Protein AF-A0A957DE18-F1 (afdb_monomer_lite)

Radius of gyration: 37.7 Å; chains: 1; bounding box: 113×95×120 Å

Structure (mmCIF, N/CA/C/O backbone):
data_AF-A0A957DE18-F1
#
_entry.id   AF-A0A957DE18-F1
#
loop_
_atom_site.group_PDB
_atom_site.id
_atom_site.type_symbol
_atom_site.label_atom_id
_atom_site.label_alt_id
_atom_site.label_comp_id
_atom_site.label_asym_id
_atom_site.label_entity_id
_atom_site.label_seq_id
_atom_site.pdbx_PDB_ins_code
_atom_site.Cartn_x
_atom_site.Cartn_y
_atom_site.Cartn_z
_atom_site.occupancy
_atom_site.B_iso_or_equiv
_atom_site.auth_seq_id
_atom_site.auth_comp_id
_atom_site.auth_asym_id
_atom_site.auth_atom_id
_atom_site.pdbx_PDB_model_num
ATOM 1 N N . MET A 1 1 ? 35.340 -63.851 -61.700 1.00 33.47 1 MET A N 1
ATOM 2 C CA . MET A 1 1 ? 36.591 -63.316 -61.122 1.00 33.47 1 MET A CA 1
ATOM 3 C C . MET A 1 1 ? 36.639 -61.838 -61.446 1.00 33.47 1 MET A C 1
ATOM 5 O O . MET A 1 1 ? 36.493 -61.561 -62.623 1.00 33.47 1 MET A O 1
ATOM 9 N N . ASN A 1 2 ? 36.838 -60.989 -60.428 1.00 33.56 2 ASN A N 1
ATOM 10 C CA . ASN A 1 2 ? 37.423 -59.630 -60.437 1.00 33.56 2 ASN A CA 1
ATOM 11 C C . ASN A 1 2 ? 36.892 -58.575 -61.446 1.00 33.56 2 ASN A C 1
ATOM 13 O O . ASN A 1 2 ? 36.696 -58.871 -62.612 1.00 33.56 2 ASN A O 1
ATOM 17 N N . ASN A 1 3 ? 36.763 -57.288 -61.111 1.00 34.62 3 ASN A N 1
ATOM 18 C CA . ASN A 1 3 ? 36.621 -56.595 -59.819 1.00 34.62 3 ASN A CA 1
ATOM 19 C C . ASN A 1 3 ? 35.957 -55.214 -60.094 1.00 34.62 3 ASN A C 1
ATOM 21 O O . ASN A 1 3 ? 35.706 -54.886 -61.250 1.00 34.62 3 ASN A O 1
ATOM 25 N N . GLN A 1 4 ? 35.668 -54.429 -59.054 1.00 38.84 4 GLN A N 1
ATOM 26 C CA . GLN A 1 4 ? 35.011 -53.106 -59.109 1.00 38.84 4 GLN A CA 1
ATOM 27 C C . GLN A 1 4 ? 35.649 -52.055 -60.048 1.00 38.84 4 GLN A C 1
ATOM 29 O O . GLN A 1 4 ? 36.873 -51.996 -60.138 1.00 38.84 4 GLN A O 1
ATOM 34 N N . THR A 1 5 ? 34.819 -51.123 -60.549 1.00 33.94 5 THR A N 1
ATOM 35 C CA . THR A 1 5 ? 35.020 -49.648 -60.480 1.00 33.94 5 THR A CA 1
ATOM 36 C C . THR A 1 5 ? 33.700 -48.888 -60.730 1.00 33.94 5 THR A C 1
ATOM 38 O O . THR A 1 5 ? 32.734 -49.456 -61.235 1.00 33.94 5 THR A O 1
ATOM 41 N N . THR A 1 6 ? 33.641 -47.616 -60.320 1.00 41.34 6 THR A N 1
ATOM 42 C CA . THR A 1 6 ? 32.460 -46.724 -60.296 1.00 41.34 6 THR A CA 1
ATOM 43 C C . THR A 1 6 ? 32.491 -45.643 -61.390 1.00 41.34 6 THR A C 1
ATOM 45 O O . THR A 1 6 ? 33.559 -45.106 -61.669 1.00 41.34 6 THR A O 1
ATOM 48 N N . SER A 1 7 ? 31.329 -45.236 -61.935 1.00 29.20 7 SER A N 1
ATOM 49 C CA . SER A 1 7 ? 31.156 -43.916 -62.591 1.00 29.20 7 SER A CA 1
ATOM 50 C C . SER A 1 7 ? 29.687 -43.494 -62.826 1.00 29.20 7 SER A C 1
ATOM 52 O O . SER A 1 7 ? 28.921 -44.219 -63.453 1.00 29.20 7 SER A O 1
ATOM 54 N N . THR A 1 8 ? 29.350 -42.293 -62.347 1.00 30.39 8 THR A N 1
ATOM 55 C CA . THR A 1 8 ? 28.467 -41.242 -62.918 1.00 30.39 8 THR A CA 1
ATOM 56 C C . THR A 1 8 ? 27.369 -41.546 -63.968 1.00 30.39 8 THR A C 1
ATOM 58 O O . THR A 1 8 ? 27.660 -41.890 -65.107 1.00 30.39 8 THR A O 1
ATOM 61 N N . ALA A 1 9 ? 26.137 -41.163 -63.601 1.00 29.58 9 ALA A N 1
ATOM 62 C CA . ALA A 1 9 ? 25.226 -40.219 -64.285 1.00 29.58 9 ALA A CA 1
ATOM 63 C C . ALA A 1 9 ? 24.734 -40.406 -65.755 1.00 29.58 9 ALA A C 1
ATOM 65 O O . ALA A 1 9 ? 25.463 -40.191 -66.716 1.00 29.58 9 ALA A O 1
ATOM 66 N N . ASN A 1 10 ? 23.395 -40.497 -65.835 1.00 27.11 10 ASN A N 1
ATOM 67 C CA . ASN A 1 10 ? 22.454 -39.823 -66.755 1.00 27.11 10 ASN A CA 1
ATOM 68 C C . ASN A 1 10 ? 22.098 -40.364 -68.167 1.00 27.11 10 ASN A C 1
ATOM 70 O O . ASN A 1 10 ? 22.901 -40.943 -68.883 1.00 27.11 10 ASN A O 1
ATOM 74 N N . GLU A 1 11 ? 20.839 -40.059 -68.526 1.00 27.61 11 GLU A N 1
ATOM 75 C CA . GLU A 1 11 ? 20.154 -40.114 -69.838 1.00 27.61 11 GLU A CA 1
ATOM 76 C C . GLU A 1 11 ? 19.896 -41.466 -70.545 1.00 27.61 11 GLU A C 1
ATOM 78 O O . GLU A 1 11 ? 20.750 -42.040 -71.214 1.00 27.61 11 GLU A O 1
ATOM 83 N N . SER A 1 12 ? 18.622 -41.892 -70.587 1.00 28.33 12 SER A N 1
ATOM 84 C CA . SER A 1 12 ? 17.728 -41.684 -71.758 1.00 28.33 12 SER A CA 1
ATOM 85 C C . SER A 1 12 ? 16.433 -42.530 -71.683 1.00 28.33 12 SER A C 1
ATOM 87 O O . SER A 1 12 ? 16.417 -43.641 -71.163 1.00 28.33 12 SER A O 1
ATOM 89 N N . SER A 1 13 ? 15.315 -41.982 -72.181 1.00 30.03 13 SER A N 1
ATOM 90 C CA . SER A 1 13 ? 13.984 -42.639 -72.216 1.00 30.03 13 SER A CA 1
ATOM 91 C C . SER A 1 13 ? 13.823 -43.590 -73.429 1.00 30.03 13 SER A C 1
ATOM 93 O O . SER A 1 13 ? 14.602 -43.447 -74.375 1.00 30.03 13 SER A O 1
ATOM 95 N N . PRO A 1 14 ? 12.826 -44.513 -73.472 1.00 38.25 14 PRO A N 1
ATOM 96 C CA . PRO A 1 14 ? 11.455 -44.089 -73.820 1.00 38.25 14 PRO A CA 1
ATOM 97 C C . PRO A 1 14 ? 10.252 -44.857 -73.198 1.00 38.25 14 PRO A C 1
ATOM 99 O O . PRO A 1 14 ? 10.344 -45.981 -72.718 1.00 38.25 14 PRO A O 1
ATOM 102 N N . GLN A 1 15 ? 9.097 -44.183 -73.298 1.00 27.53 15 GLN A N 1
ATOM 103 C CA . GLN A 1 15 ? 7.676 -44.613 -73.228 1.00 27.53 15 GLN A CA 1
ATOM 104 C C . GLN A 1 15 ? 7.307 -45.847 -74.115 1.00 27.53 15 GLN A C 1
ATOM 106 O O . GLN A 1 15 ? 8.160 -46.229 -74.918 1.00 27.53 15 GLN A O 1
ATOM 111 N N . PRO A 1 16 ? 6.059 -46.418 -74.114 1.00 42.31 16 PRO A N 1
ATOM 112 C CA . PRO A 1 16 ? 4.785 -45.945 -73.509 1.00 42.31 16 PRO A CA 1
ATOM 113 C C . PRO A 1 16 ? 3.861 -47.001 -72.818 1.00 42.31 16 PRO A C 1
ATOM 115 O O . PRO A 1 16 ? 4.090 -48.207 -72.867 1.00 42.31 16 PRO A O 1
ATOM 118 N N . SER A 1 17 ? 2.692 -46.513 -72.355 1.00 28.25 17 SER A N 1
ATOM 119 C CA . SER A 1 17 ? 1.419 -47.227 -72.054 1.00 28.25 17 SER A CA 1
ATOM 120 C C . SER A 1 17 ? 1.322 -47.965 -70.698 1.00 28.25 17 SER A C 1
ATOM 122 O O . SER A 1 17 ? 2.309 -48.502 -70.218 1.00 28.25 17 SER A O 1
ATOM 124 N N . SER A 1 18 ? 0.175 -48.006 -70.000 1.00 30.16 18 SER A N 1
ATOM 125 C CA . SER A 1 18 ? -1.214 -47.638 -70.359 1.00 30.16 18 SER A CA 1
ATOM 126 C C . SER A 1 18 ? -2.048 -47.172 -69.142 1.00 30.16 18 SER A C 1
ATOM 128 O O . SER A 1 18 ? -1.760 -47.623 -68.044 1.00 30.16 18 SER A O 1
ATOM 130 N N . HIS A 1 19 ? -3.086 -46.347 -69.384 1.00 30.42 19 HIS A N 1
ATOM 131 C CA . HIS A 1 19 ? -4.357 -46.123 -68.635 1.00 30.42 19 HIS A CA 1
ATOM 132 C C . HIS A 1 19 ? -4.468 -46.532 -67.145 1.00 30.42 19 HIS A C 1
ATOM 134 O O . HIS A 1 19 ? -4.150 -47.654 -66.787 1.00 30.42 19 HIS A O 1
ATOM 140 N N . ALA A 1 20 ? -5.144 -45.840 -66.229 1.00 28.86 20 ALA A N 1
ATOM 141 C CA . ALA A 1 20 ? -5.958 -44.621 -66.125 1.00 28.86 20 ALA A CA 1
ATOM 142 C C . ALA A 1 20 ? -6.591 -44.691 -64.699 1.00 28.86 20 ALA A C 1
ATOM 144 O O . ALA A 1 20 ? -6.394 -45.685 -64.003 1.00 28.86 20 ALA A O 1
ATOM 145 N N . VAL A 1 21 ? -7.449 -43.729 -64.323 1.00 29.94 21 VAL A N 1
ATOM 146 C CA . VAL A 1 21 ? -8.167 -43.630 -63.021 1.00 29.94 21 VAL A CA 1
ATOM 147 C C . VAL A 1 21 ? -7.321 -43.020 -61.886 1.00 29.94 21 VAL A C 1
ATOM 149 O O . VAL A 1 21 ? -6.129 -43.276 -61.777 1.00 29.94 21 VAL A O 1
ATOM 152 N N . TRP A 1 22 ? -7.982 -42.193 -61.059 1.00 28.92 22 TRP A N 1
ATOM 153 C CA . TRP A 1 22 ? -7.446 -41.337 -59.979 1.00 28.92 22 TRP A CA 1
ATOM 154 C C . TRP A 1 22 ? -6.750 -40.036 -60.410 1.00 28.92 22 TRP A C 1
ATOM 156 O O . TRP A 1 22 ? -5.611 -39.749 -60.066 1.00 28.92 22 TRP A O 1
ATOM 166 N N . GLY A 1 23 ? -7.527 -39.196 -61.099 1.00 28.61 23 GLY A N 1
ATOM 167 C CA . GLY A 1 23 ? -7.283 -37.759 -61.260 1.00 28.61 23 GLY A CA 1
ATOM 168 C C . GLY A 1 23 ? -8.592 -36.990 -61.078 1.00 28.61 23 GLY A C 1
ATOM 169 O O . GLY A 1 23 ? -9.121 -36.443 -62.041 1.00 28.61 23 GLY A O 1
ATOM 170 N N . LEU A 1 24 ? -9.187 -37.071 -59.881 1.00 30.55 24 LEU A N 1
ATOM 171 C CA . LEU A 1 24 ? -10.501 -36.485 -59.584 1.00 30.55 24 LEU A CA 1
ATOM 172 C C . LEU A 1 24 ? -10.693 -36.230 -58.076 1.00 30.55 24 LEU A C 1
ATOM 174 O O . LEU A 1 24 ? -11.550 -36.828 -57.439 1.00 30.55 24 LEU A O 1
ATOM 178 N N . LEU A 1 25 ? -9.856 -35.360 -57.511 1.00 32.09 25 LEU A N 1
ATOM 179 C CA . LEU A 1 25 ? -10.101 -34.511 -56.333 1.00 32.09 25 LEU A CA 1
ATOM 180 C C . LEU A 1 25 ? -8.933 -33.500 -56.263 1.00 32.09 25 LEU A C 1
ATOM 182 O O . LEU A 1 25 ? -7.865 -33.783 -56.796 1.00 32.09 25 LEU A O 1
ATOM 186 N N . ILE A 1 26 ? -9.121 -32.347 -55.609 1.00 33.38 26 ILE A N 1
ATOM 187 C CA . ILE A 1 26 ? -8.138 -31.238 -55.525 1.00 33.38 26 ILE A CA 1
ATOM 188 C C . ILE A 1 26 ? -7.924 -30.497 -56.865 1.00 33.38 26 ILE A C 1
ATOM 190 O O . ILE A 1 26 ? -6.884 -30.552 -57.511 1.00 33.38 26 ILE A O 1
ATOM 194 N N . GLY A 1 27 ? -8.952 -29.740 -57.249 1.00 31.97 27 GLY A N 1
ATOM 195 C CA . GLY A 1 27 ? -8.902 -28.705 -58.294 1.00 31.97 27 GLY A CA 1
ATOM 196 C C . GLY A 1 27 ? -10.077 -27.723 -58.202 1.00 31.97 27 GLY A C 1
ATOM 197 O O . GLY A 1 27 ? -10.429 -27.077 -59.181 1.00 31.97 27 GLY A O 1
ATOM 198 N N . LEU A 1 28 ? -10.735 -27.667 -57.036 1.00 33.31 28 LEU A N 1
ATOM 199 C CA . LEU A 1 28 ? -12.069 -27.080 -56.840 1.00 33.31 28 LEU A CA 1
ATOM 200 C C . LEU A 1 28 ? -12.062 -25.963 -55.775 1.00 33.31 28 LEU A C 1
ATOM 202 O O . LEU A 1 28 ? -13.063 -25.727 -55.115 1.00 33.31 28 LEU A O 1
ATOM 206 N N . ILE A 1 29 ? -10.921 -25.283 -55.601 1.00 37.75 29 ILE A N 1
ATOM 207 C CA . ILE A 1 29 ? -10.748 -24.134 -54.683 1.00 37.75 29 ILE A CA 1
ATOM 208 C C . ILE A 1 29 ? -10.059 -22.958 -55.420 1.00 37.75 29 ILE A C 1
ATOM 210 O O . ILE A 1 29 ? -9.311 -22.184 -54.847 1.00 37.75 29 ILE A O 1
ATOM 214 N N . PHE A 1 30 ? -10.299 -22.819 -56.731 1.00 32.44 30 PHE A N 1
ATOM 215 C CA . PHE A 1 30 ? -9.810 -21.686 -57.544 1.00 32.44 30 PHE A CA 1
ATOM 216 C C . PHE A 1 30 ? -10.870 -21.145 -58.524 1.00 32.44 30 PHE A C 1
ATOM 218 O O . PHE A 1 30 ? -10.554 -20.607 -59.581 1.00 32.44 30 PHE A O 1
ATOM 225 N N . LEU A 1 31 ? -12.157 -21.300 -58.187 1.00 31.55 31 LEU A N 1
ATOM 226 C CA . LEU A 1 31 ? -13.274 -20.934 -59.071 1.00 31.55 31 LEU A CA 1
ATOM 227 C C . LEU A 1 31 ? -14.505 -20.398 -58.312 1.00 31.55 31 LEU A C 1
ATOM 229 O O . LEU A 1 31 ? -15.643 -20.710 -58.649 1.00 31.55 31 LEU A O 1
ATOM 233 N N . LEU A 1 32 ? -14.276 -19.583 -57.273 1.00 30.88 32 LEU A N 1
ATOM 234 C CA . LEU A 1 32 ? -15.349 -18.960 -56.476 1.00 30.88 32 LEU A CA 1
ATOM 235 C C . LEU A 1 32 ? -15.047 -17.515 -56.025 1.00 30.88 32 LEU A C 1
ATOM 237 O O . LEU A 1 32 ? -15.617 -17.030 -55.057 1.00 30.88 32 LEU A O 1
ATOM 241 N N . ALA A 1 33 ? -14.175 -16.811 -56.755 1.00 33.53 33 ALA A N 1
ATOM 242 C CA . ALA A 1 33 ? -13.792 -15.428 -56.453 1.00 33.53 33 ALA A CA 1
ATOM 243 C C . ALA A 1 33 ? -13.660 -14.537 -57.707 1.00 33.53 33 ALA A C 1
ATOM 245 O O . ALA A 1 33 ? -12.774 -13.694 -57.761 1.00 33.53 33 ALA A O 1
ATOM 246 N N . TYR A 1 34 ? -14.510 -14.717 -58.733 1.00 27.94 34 TYR A N 1
ATOM 247 C CA . TYR A 1 34 ? -14.664 -13.717 -59.815 1.00 27.94 34 TYR A CA 1
ATOM 248 C C . TYR A 1 34 ? -15.995 -13.812 -60.595 1.00 27.94 34 TYR A C 1
ATOM 250 O O . TYR A 1 34 ? -16.033 -13.671 -61.817 1.00 27.94 34 TYR A O 1
ATOM 258 N N . ALA A 1 35 ? -17.113 -14.064 -59.905 1.00 27.66 35 ALA A N 1
ATOM 259 C CA . ALA A 1 35 ? -18.445 -14.000 -60.515 1.00 27.66 35 ALA A CA 1
ATOM 260 C C . ALA A 1 35 ? -19.553 -13.765 -59.473 1.00 27.66 35 ALA A C 1
ATOM 262 O O . ALA A 1 35 ? -20.076 -14.733 -58.934 1.00 27.66 35 ALA A O 1
ATOM 263 N N . LEU A 1 36 ? -19.916 -12.495 -59.223 1.00 29.53 36 LEU A N 1
ATOM 264 C CA . LEU A 1 36 ? -21.303 -12.030 -58.990 1.00 29.53 36 LEU A CA 1
ATOM 265 C C . LEU A 1 36 ? -21.391 -10.492 -58.821 1.00 29.53 36 LEU A C 1
ATOM 267 O O . LEU A 1 36 ? -21.840 -9.946 -57.820 1.00 29.53 36 LEU A O 1
ATOM 271 N N . TRP A 1 37 ? -21.016 -9.788 -59.888 1.00 22.42 37 TRP A N 1
ATOM 272 C CA . TRP A 1 37 ? -21.529 -8.458 -60.246 1.00 22.42 37 TRP A CA 1
ATOM 273 C C . TRP A 1 37 ? -21.952 -8.631 -61.720 1.00 22.42 37 TRP A C 1
ATOM 275 O O . TRP A 1 37 ? -21.144 -9.089 -62.520 1.00 22.42 37 TRP A O 1
ATOM 285 N N . SER A 1 38 ? -23.175 -8.363 -62.188 1.00 27.75 38 SER A N 1
ATOM 286 C CA . SER A 1 38 ? -23.982 -7.163 -61.939 1.00 27.75 38 SER A CA 1
ATOM 287 C C . SER A 1 38 ? -25.335 -7.194 -62.714 1.00 27.75 38 SER A C 1
ATOM 289 O O . SER A 1 38 ? -25.535 -8.042 -63.577 1.00 27.75 38 SER A O 1
ATOM 291 N N . PHE A 1 39 ? -26.212 -6.208 -62.439 1.00 29.41 39 PHE A N 1
ATOM 292 C CA . PHE A 1 39 ? -27.396 -5.729 -63.208 1.00 29.41 39 PHE A CA 1
ATOM 293 C C . PHE A 1 39 ? -28.696 -6.565 -63.352 1.00 29.41 39 PHE A C 1
ATOM 295 O O . PHE A 1 39 ? -28.759 -7.511 -64.128 1.00 29.41 39 PHE A O 1
ATOM 302 N N . ALA A 1 40 ? -29.814 -6.032 -62.815 1.00 28.36 40 ALA A N 1
ATOM 303 C CA . ALA A 1 40 ? -30.873 -5.327 -63.587 1.00 28.36 40 ALA A CA 1
ATOM 304 C C . ALA A 1 40 ? -31.947 -4.666 -62.664 1.00 28.36 40 ALA A C 1
ATOM 306 O O . ALA A 1 40 ? -31.935 -4.873 -61.456 1.00 28.36 40 ALA A O 1
ATOM 307 N N . ARG A 1 41 ? -32.841 -3.814 -63.208 1.00 29.78 41 ARG A N 1
ATOM 308 C CA . ARG A 1 41 ? -33.704 -2.835 -62.482 1.00 29.78 41 ARG A CA 1
ATOM 309 C C . ARG A 1 41 ? -35.234 -3.067 -62.618 1.00 29.78 41 ARG A C 1
ATOM 311 O O . ARG A 1 41 ? -35.668 -3.277 -63.744 1.00 29.78 41 ARG A O 1
ATOM 318 N N . VAL A 1 42 ? -36.005 -2.724 -61.553 1.00 27.22 42 VAL A N 1
ATOM 319 C CA . VAL A 1 42 ? -37.365 -2.062 -61.561 1.00 27.22 42 VAL A CA 1
ATOM 320 C C . VAL A 1 42 ? -38.577 -2.931 -62.036 1.00 27.22 42 VAL A C 1
ATOM 322 O O . VAL A 1 42 ? -38.323 -3.859 -62.797 1.00 27.22 42 VAL A O 1
ATOM 325 N N . PRO A 1 43 ? -39.881 -2.706 -61.658 1.00 38.72 43 PRO A N 1
ATOM 326 C CA . PRO A 1 43 ? -40.564 -1.599 -60.933 1.00 38.72 43 PRO A CA 1
ATOM 327 C C . PRO A 1 43 ? -41.420 -1.990 -59.682 1.00 38.72 43 PRO A C 1
ATOM 329 O O . PRO A 1 43 ? -41.358 -3.105 -59.180 1.00 38.72 43 PRO A O 1
ATOM 332 N N . ALA A 1 44 ? -42.215 -1.029 -59.176 1.00 27.34 44 ALA A N 1
ATOM 333 C CA . ALA A 1 44 ? -42.976 -1.039 -57.915 1.00 27.34 44 ALA A CA 1
ATOM 334 C C . ALA A 1 44 ? -44.498 -1.345 -58.018 1.00 27.34 44 ALA A C 1
ATOM 336 O O . ALA A 1 44 ? -45.068 -1.274 -59.104 1.00 27.34 44 ALA A O 1
ATOM 337 N N . ALA A 1 45 ? -45.133 -1.517 -56.838 1.00 26.75 45 ALA A N 1
ATOM 338 C CA . ALA A 1 45 ? -46.461 -1.004 -56.409 1.00 26.75 45 ALA A CA 1
ATOM 339 C C . ALA A 1 45 ? -47.520 -2.007 -55.863 1.00 26.75 45 ALA A C 1
ATOM 341 O O . ALA A 1 45 ? -47.844 -3.012 -56.482 1.00 26.75 45 ALA A O 1
ATOM 342 N N . ALA A 1 46 ? -48.157 -1.566 -54.762 1.00 26.20 46 ALA A N 1
ATOM 343 C CA . ALA A 1 46 ? -49.536 -1.816 -54.298 1.00 26.20 46 ALA A CA 1
ATOM 344 C C . ALA A 1 46 ? -49.973 -3.172 -53.678 1.00 26.20 46 ALA A C 1
ATOM 346 O O . ALA A 1 46 ? -50.347 -4.104 -54.382 1.00 26.20 46 ALA A O 1
ATOM 347 N N . ALA A 1 47 ? -50.204 -3.151 -52.354 1.00 29.38 47 ALA A N 1
ATOM 348 C CA . ALA A 1 47 ? -51.487 -3.530 -51.727 1.00 29.38 47 ALA A CA 1
ATOM 349 C C . ALA A 1 47 ? -51.653 -2.827 -50.352 1.00 29.38 47 ALA A C 1
ATOM 351 O O . ALA A 1 47 ? -50.677 -2.644 -49.634 1.00 29.38 47 ALA A O 1
ATOM 352 N N . GLN A 1 48 ? -52.872 -2.395 -49.998 1.00 28.83 48 GLN A N 1
ATOM 353 C CA . GLN A 1 48 ? -53.212 -1.655 -48.759 1.00 28.83 48 GLN A CA 1
ATOM 354 C C . GLN A 1 48 ? -54.184 -2.448 -47.854 1.00 28.83 48 GLN A C 1
ATOM 356 O O . GLN A 1 48 ? -54.807 -3.387 -48.343 1.00 28.83 48 GLN A O 1
ATOM 361 N N . LYS A 1 49 ? -54.469 -1.888 -46.651 1.00 25.92 49 LYS A N 1
ATOM 362 C CA . LYS A 1 49 ? -55.701 -2.047 -45.819 1.00 25.92 49 LYS A CA 1
ATOM 363 C C . LYS A 1 49 ? -55.847 -3.386 -45.061 1.00 25.92 49 LYS A C 1
ATOM 365 O O . LYS A 1 49 ? -55.465 -4.414 -45.590 1.00 25.92 49 LYS A O 1
ATOM 370 N N . LEU A 1 50 ? -56.428 -3.493 -43.853 1.00 25.14 50 LEU A N 1
ATOM 371 C CA . LEU A 1 50 ? -57.055 -2.605 -42.829 1.00 25.14 50 LEU A CA 1
ATOM 372 C C . LEU A 1 50 ? -56.576 -3.116 -41.424 1.00 25.14 50 LEU A C 1
ATOM 374 O O . LEU A 1 50 ? -56.008 -4.198 -41.381 1.00 25.14 50 LEU A O 1
ATOM 378 N N . ALA A 1 51 ? -56.751 -2.497 -40.244 1.00 28.02 51 ALA A N 1
ATOM 379 C CA . ALA A 1 51 ? -57.668 -1.457 -39.753 1.00 28.02 51 ALA A CA 1
ATOM 380 C C . ALA A 1 51 ? -57.091 -0.703 -38.521 1.00 28.02 51 ALA A C 1
ATOM 382 O O . ALA A 1 51 ? -56.133 -1.150 -37.902 1.00 28.02 51 ALA A O 1
ATOM 383 N N . ALA A 1 52 ? -57.764 0.377 -38.118 1.00 28.08 52 ALA A N 1
ATOM 384 C CA . ALA A 1 52 ? -57.701 1.043 -36.805 1.00 28.08 52 ALA A CA 1
ATOM 385 C C . ALA A 1 52 ? -59.139 1.534 -36.467 1.00 28.08 52 ALA A C 1
ATOM 387 O O . ALA A 1 52 ? -60.006 1.365 -37.335 1.00 28.08 52 ALA A O 1
ATOM 388 N N . PRO A 1 53 ? -59.448 2.224 -35.344 1.00 44.16 53 PRO A N 1
ATOM 389 C CA . PRO A 1 53 ? -58.778 2.348 -34.035 1.00 44.16 53 PRO A CA 1
ATOM 390 C C . PRO A 1 53 ? -59.746 2.081 -32.840 1.00 44.16 53 PRO A C 1
ATOM 392 O O . PRO A 1 53 ? -60.947 1.909 -33.039 1.00 44.16 53 PRO A O 1
ATOM 395 N N . LEU A 1 54 ? -59.268 2.195 -31.591 1.00 26.77 54 LEU A N 1
ATOM 396 C CA . LEU A 1 54 ? -60.081 2.644 -30.440 1.00 26.77 54 LEU A CA 1
ATOM 397 C C . LEU A 1 54 ? -59.239 3.558 -29.524 1.00 26.77 54 LEU A C 1
ATOM 399 O O . LEU A 1 54 ? -58.110 3.221 -29.190 1.00 26.77 54 LEU A O 1
ATOM 403 N N . ALA A 1 55 ? -59.806 4.702 -29.134 1.00 33.66 55 ALA A N 1
ATOM 404 C CA . ALA A 1 55 ? -59.299 5.680 -28.153 1.00 33.66 55 ALA A CA 1
ATOM 405 C C . ALA A 1 55 ? -60.417 5.911 -27.099 1.00 33.66 55 ALA A C 1
ATOM 407 O O . ALA A 1 55 ? -61.558 5.534 -27.399 1.00 33.66 55 ALA A O 1
ATOM 408 N N . PRO A 1 56 ? -60.180 6.456 -25.881 1.00 37.72 56 PRO A N 1
ATOM 409 C CA . PRO A 1 56 ? -59.601 7.787 -25.593 1.00 37.72 56 PRO A CA 1
ATOM 410 C C . PRO A 1 56 ? -58.415 7.704 -24.582 1.00 37.72 56 PRO A C 1
ATOM 412 O O . PRO A 1 56 ? -57.943 6.601 -24.336 1.00 37.72 56 PRO A O 1
ATOM 415 N N . LEU A 1 57 ? -57.844 8.760 -23.972 1.00 26.28 57 LEU A N 1
ATOM 416 C CA . LEU A 1 57 ? -58.180 10.202 -23.871 1.00 26.28 57 LEU A CA 1
ATOM 417 C C . LEU A 1 57 ? -56.887 11.065 -23.983 1.00 26.28 57 LEU A C 1
ATOM 419 O O . LEU A 1 57 ? -56.014 10.700 -24.762 1.00 26.28 57 LEU A O 1
ATOM 423 N N . ALA A 1 58 ? -56.754 12.198 -23.272 1.00 32.94 58 ALA A N 1
ATOM 424 C CA . ALA A 1 58 ? -55.527 13.014 -23.221 1.00 32.94 58 ALA A CA 1
ATOM 425 C C . ALA A 1 58 ? -55.375 13.809 -21.902 1.00 32.94 58 ALA A C 1
ATOM 427 O O . ALA A 1 58 ? -56.362 14.359 -21.415 1.00 32.94 58 ALA A O 1
ATOM 428 N N . ALA A 1 59 ? -54.136 13.905 -21.400 1.00 28.58 59 ALA A N 1
ATOM 429 C CA . ALA A 1 59 ? -53.584 14.925 -20.488 1.00 28.58 59 ALA A CA 1
ATOM 430 C C . ALA A 1 59 ? -52.042 14.758 -20.512 1.00 28.58 59 ALA A C 1
ATOM 432 O O . ALA A 1 59 ? -51.551 13.723 -20.090 1.00 28.58 59 ALA A O 1
ATOM 433 N N . THR A 1 60 ? -51.314 15.529 -21.328 1.00 36.41 60 THR A N 1
ATOM 434 C CA . THR A 1 60 ? -50.489 16.690 -20.914 1.00 36.41 60 THR A CA 1
ATOM 435 C C . THR A 1 60 ? -49.301 16.355 -20.007 1.00 36.41 60 THR A C 1
ATOM 437 O O . THR A 1 60 ? -49.442 16.432 -18.794 1.00 36.41 60 THR A O 1
ATOM 440 N N . ASP A 1 61 ? -48.134 16.155 -20.623 1.00 30.55 61 ASP A N 1
ATOM 441 C CA . ASP A 1 61 ? -46.829 16.476 -20.033 1.00 30.55 61 ASP A CA 1
ATOM 442 C C . ASP A 1 61 ? -45.969 17.229 -21.062 1.00 30.55 61 ASP A C 1
ATOM 444 O O . ASP A 1 61 ? -46.247 17.201 -22.268 1.00 30.55 61 ASP A O 1
ATOM 448 N N . ALA A 1 62 ? -45.004 18.002 -20.562 1.00 32.59 62 ALA A N 1
ATOM 449 C CA . ALA A 1 62 ? -44.156 18.909 -21.337 1.00 32.59 62 ALA A CA 1
ATOM 450 C C . ALA A 1 62 ? -43.098 18.152 -22.173 1.00 32.59 62 ALA A C 1
ATOM 452 O O . ALA A 1 62 ? -42.792 17.002 -21.861 1.00 32.59 62 ALA A O 1
ATOM 453 N N . PRO A 1 63 ? -42.523 18.759 -23.233 1.00 32.88 63 PRO A N 1
ATOM 454 C CA . PRO A 1 63 ? -41.394 18.153 -23.927 1.00 32.88 63 PRO A CA 1
ATOM 455 C C . PRO A 1 63 ? -40.176 18.116 -23.001 1.00 32.88 63 PRO A C 1
ATOM 457 O O . PRO A 1 63 ? -39.695 19.158 -22.559 1.00 32.88 63 PRO A O 1
ATOM 460 N N . GLU A 1 64 ? -39.698 16.906 -22.735 1.00 35.25 64 GLU A N 1
ATOM 461 C CA . GLU A 1 64 ? -38.442 16.642 -22.040 1.00 35.25 64 GLU A CA 1
ATOM 462 C C . GLU A 1 64 ? -37.272 17.222 -22.856 1.00 35.25 64 GLU A C 1
ATOM 464 O O . GLU A 1 64 ? -37.231 17.111 -24.087 1.00 35.25 64 GLU A O 1
ATOM 469 N N . GLU A 1 65 ? -36.354 17.906 -22.176 1.00 33.69 65 GLU A N 1
ATOM 470 C CA . GLU A 1 65 ? -35.147 18.467 -22.782 1.00 33.69 65 GLU A CA 1
ATOM 471 C C . GLU A 1 65 ? -34.214 17.318 -23.216 1.00 33.69 65 GLU A C 1
ATOM 473 O O . GLU A 1 65 ? -34.139 16.311 -22.507 1.00 33.69 65 GLU A O 1
ATOM 478 N N . PRO A 1 66 ? -33.513 17.397 -24.367 1.00 34.16 66 PRO A N 1
ATOM 479 C CA . PRO A 1 66 ? -32.575 16.348 -24.743 1.00 34.16 66 PRO A CA 1
ATOM 480 C C . PRO A 1 66 ? -31.485 16.261 -23.677 1.00 34.16 66 PRO A C 1
ATOM 482 O O . PRO A 1 66 ? -30.846 17.273 -23.390 1.00 34.16 66 PRO A O 1
ATOM 485 N N . ALA A 1 67 ? -31.280 15.067 -23.114 1.00 35.31 67 ALA A N 1
ATOM 486 C CA . ALA A 1 67 ? -30.240 14.833 -22.120 1.00 35.31 67 ALA A CA 1
ATOM 487 C C . ALA A 1 67 ? -28.909 15.426 -22.604 1.00 35.31 67 ALA A C 1
ATOM 489 O O . ALA A 1 67 ? -28.465 15.141 -23.721 1.00 35.31 67 ALA A O 1
ATOM 490 N N . ALA A 1 68 ? -28.305 16.277 -21.773 1.00 36.25 68 ALA A N 1
ATOM 491 C CA . ALA A 1 68 ? -26.983 16.810 -22.046 1.00 36.25 68 ALA A CA 1
ATOM 492 C C . ALA A 1 68 ? -26.001 15.645 -22.235 1.00 36.25 68 ALA A C 1
ATOM 494 O O . ALA A 1 68 ? -26.120 14.616 -21.564 1.00 36.25 68 ALA A O 1
ATOM 495 N N . ASN A 1 69 ? -25.032 15.809 -23.140 1.00 33.28 69 ASN A N 1
ATOM 496 C CA . ASN A 1 69 ? -23.910 14.877 -23.221 1.00 33.28 69 ASN A CA 1
ATOM 497 C C . ASN A 1 69 ? -23.295 14.717 -21.817 1.00 33.28 69 ASN A C 1
ATOM 499 O O . ASN A 1 69 ? -23.213 15.725 -21.103 1.00 33.28 69 ASN A O 1
ATOM 503 N N . PRO A 1 70 ? -22.832 13.513 -21.431 1.00 38.12 70 PRO A N 1
ATOM 504 C CA . PRO A 1 70 ? -22.004 13.388 -20.239 1.00 38.12 70 PRO A CA 1
ATOM 505 C C . PRO A 1 70 ? -20.821 14.367 -20.354 1.00 38.12 70 PRO A C 1
ATOM 507 O O . PRO A 1 70 ? -20.333 14.591 -21.473 1.00 38.12 70 PRO A O 1
ATOM 510 N N . PRO A 1 71 ? -20.396 15.004 -19.246 1.00 39.91 71 PRO A N 1
ATOM 511 C CA . PRO A 1 71 ? -19.218 15.860 -19.267 1.00 39.91 71 PRO A CA 1
ATOM 512 C C . PRO A 1 71 ? -18.024 15.054 -19.786 1.00 39.91 71 PRO A C 1
ATOM 514 O O . PRO A 1 71 ? -17.925 13.853 -19.546 1.00 39.91 71 PRO A O 1
ATOM 517 N N . ALA A 1 72 ? -17.153 15.707 -20.552 1.00 40.19 72 ALA A N 1
ATOM 518 C CA . ALA A 1 72 ? -15.937 15.062 -21.027 1.00 40.19 72 ALA A CA 1
ATOM 519 C C . ALA A 1 72 ? -15.037 14.700 -19.838 1.00 40.19 72 ALA A C 1
ATOM 521 O O . ALA A 1 72 ? -15.027 15.436 -18.848 1.00 40.19 72 ALA A O 1
ATOM 522 N N . ALA A 1 73 ? -14.259 13.626 -19.992 1.00 47.34 73 ALA A N 1
ATOM 523 C CA . ALA A 1 73 ? -13.158 13.282 -19.105 1.00 47.34 73 ALA A CA 1
ATOM 524 C C . ALA A 1 73 ? -12.347 14.539 -18.757 1.00 47.34 73 ALA A C 1
ATOM 526 O O . ALA A 1 73 ? -11.807 15.202 -19.649 1.00 47.34 73 ALA A O 1
ATOM 527 N N . ILE A 1 74 ? -12.278 14.863 -17.468 1.00 56.31 74 ILE A N 1
ATOM 528 C CA . ILE A 1 74 ? -11.273 15.781 -16.935 1.00 56.31 74 ILE A CA 1
ATOM 529 C C . ILE A 1 74 ? -10.369 14.964 -16.029 1.00 56.31 74 ILE A C 1
ATOM 531 O O . ILE A 1 74 ? -10.867 14.135 -15.276 1.00 56.31 74 ILE A O 1
ATOM 535 N N . ASN A 1 75 ? -9.078 15.234 -16.139 1.00 68.31 75 ASN A N 1
ATOM 536 C CA . ASN A 1 75 ? -8.016 14.859 -15.221 1.00 68.31 75 ASN A CA 1
ATOM 537 C C . ASN A 1 75 ? -7.231 16.166 -15.058 1.00 68.31 75 ASN A C 1
ATOM 539 O O . ASN A 1 75 ? -6.598 16.630 -16.011 1.00 68.31 75 ASN A O 1
ATOM 543 N N . GLU A 1 76 ? -7.440 16.864 -13.942 1.00 79.25 76 GLU A N 1
ATOM 544 C CA . GLU A 1 76 ? -6.975 18.242 -13.746 1.00 79.25 76 GLU A CA 1
ATOM 545 C C . GLU A 1 76 ? -6.319 18.399 -12.373 1.00 79.25 76 GLU A C 1
ATOM 547 O O . GLU A 1 76 ? -6.976 18.248 -11.341 1.00 79.25 76 GLU A O 1
ATOM 552 N N . VAL A 1 77 ? -5.025 18.736 -12.363 1.00 82.88 77 VAL A N 1
ATOM 553 C CA . VAL A 1 77 ? -4.302 19.140 -11.151 1.00 82.88 77 VAL A CA 1
ATOM 554 C C . VAL A 1 77 ? -4.802 20.521 -10.733 1.00 82.88 77 VAL A C 1
ATOM 556 O O . VAL A 1 77 ? -4.513 21.528 -11.379 1.00 82.88 77 VAL A O 1
ATOM 559 N N . ILE A 1 78 ? -5.573 20.554 -9.651 1.00 86.88 78 ILE A N 1
ATOM 560 C CA . ILE A 1 78 ? -6.221 21.757 -9.110 1.00 86.88 78 ILE A CA 1
ATOM 561 C C . ILE A 1 78 ? -5.395 22.446 -8.018 1.00 86.88 78 ILE A C 1
ATOM 563 O O . ILE A 1 78 ? -5.666 23.599 -7.681 1.00 86.88 78 ILE A O 1
ATOM 567 N N . TYR A 1 79 ? -4.397 21.755 -7.465 1.00 92.50 79 TYR A N 1
ATOM 568 C CA . TYR A 1 79 ? -3.493 22.275 -6.443 1.00 92.50 79 TYR A CA 1
ATOM 569 C C . TYR A 1 79 ? -2.132 21.576 -6.518 1.00 92.50 79 TYR A C 1
ATOM 571 O O . TYR A 1 79 ? -2.078 20.372 -6.763 1.00 92.50 79 TYR A O 1
ATOM 579 N N . SER A 1 80 ? -1.049 22.316 -6.275 1.00 92.00 80 SER A N 1
ATOM 580 C CA . SER A 1 80 ? 0.318 21.785 -6.199 1.00 92.00 80 SER A CA 1
ATOM 581 C C . SER A 1 80 ? 1.218 22.691 -5.348 1.00 92.00 80 SER A C 1
ATOM 583 O O . SER A 1 80 ? 1.245 23.899 -5.595 1.00 92.00 80 SER A O 1
ATOM 585 N N . GLN A 1 81 ? 1.996 22.128 -4.422 1.00 88.88 81 GLN A N 1
ATOM 586 C CA . GLN A 1 81 ? 3.042 22.818 -3.661 1.00 88.88 81 GLN A CA 1
ATOM 587 C C . GLN A 1 81 ? 4.295 21.943 -3.496 1.00 88.88 81 GLN A C 1
ATOM 589 O O . GLN A 1 81 ? 4.214 20.825 -3.004 1.00 88.88 81 GLN A O 1
ATOM 594 N N . ASP A 1 82 ? 5.450 22.519 -3.829 1.00 89.38 82 ASP A N 1
ATOM 595 C CA . ASP A 1 82 ? 6.815 21.986 -3.642 1.00 89.38 82 ASP A CA 1
ATOM 596 C C . ASP A 1 82 ? 7.585 22.730 -2.524 1.00 89.38 82 ASP A C 1
ATOM 598 O O . ASP A 1 82 ? 8.810 22.774 -2.505 1.00 89.38 82 ASP A O 1
ATOM 602 N N . PHE A 1 83 ? 6.842 23.497 -1.712 1.00 93.75 83 PHE A N 1
ATOM 603 C CA . PHE A 1 83 ? 7.284 24.442 -0.671 1.00 93.75 83 PHE A CA 1
ATOM 604 C C . PHE A 1 83 ? 8.489 25.361 -0.992 1.00 93.75 83 PHE A C 1
ATOM 606 O O . PHE A 1 83 ? 8.974 26.082 -0.118 1.00 93.75 83 PHE A O 1
ATOM 613 N N . SER A 1 84 ? 8.883 25.477 -2.267 1.00 88.25 84 SER A N 1
ATOM 614 C CA . SER A 1 84 ? 9.897 26.414 -2.772 1.00 88.25 84 SER A CA 1
ATOM 615 C C . SER A 1 84 ? 9.481 27.879 -2.598 1.00 88.25 84 SER A C 1
ATOM 617 O O . SER A 1 84 ? 10.311 28.795 -2.557 1.00 88.25 84 SER A O 1
ATOM 619 N N . THR A 1 85 ? 8.175 28.097 -2.431 1.00 86.00 85 THR A N 1
ATOM 620 C CA . THR A 1 85 ? 7.564 29.333 -1.949 1.00 86.00 85 THR A CA 1
ATOM 621 C C . THR A 1 85 ? 6.757 29.073 -0.675 1.00 86.00 85 THR A C 1
ATOM 623 O O . THR A 1 85 ? 6.171 27.998 -0.557 1.00 86.00 85 THR A O 1
ATOM 626 N N . PRO A 1 86 ? 6.640 30.056 0.243 1.00 86.19 86 PRO A N 1
ATOM 627 C CA . PRO A 1 86 ? 5.878 29.883 1.477 1.00 86.19 86 PRO A CA 1
ATOM 628 C C . PRO A 1 86 ? 4.424 29.443 1.222 1.00 86.19 86 PRO A C 1
ATOM 630 O O . PRO A 1 86 ? 3.770 30.061 0.374 1.00 86.19 86 PRO A O 1
ATOM 633 N N . PRO A 1 87 ? 3.911 28.438 1.958 1.00 91.88 87 PRO A N 1
ATOM 634 C CA . PRO A 1 87 ? 2.551 27.925 1.803 1.00 91.88 87 PRO A CA 1
ATOM 635 C C . PRO A 1 87 ? 1.481 28.987 2.094 1.00 91.88 87 PRO A C 1
ATOM 637 O O . PRO A 1 87 ? 1.691 29.926 2.872 1.00 91.88 87 PRO A O 1
ATOM 640 N N . GLY A 1 88 ? 0.323 28.840 1.449 1.00 90.56 88 GLY A N 1
ATOM 641 C CA . GLY A 1 88 ? -0.798 29.761 1.582 1.00 90.56 88 GLY A CA 1
ATOM 642 C C . GLY A 1 88 ? -1.701 29.486 2.796 1.00 90.56 88 GLY A C 1
ATOM 643 O O . GLY A 1 88 ? -1.409 28.631 3.635 1.00 90.56 88 GLY A O 1
ATOM 644 N N . PRO A 1 89 ? -2.816 30.234 2.924 1.00 94.50 89 PRO A N 1
ATOM 645 C CA . PRO A 1 89 ? -3.768 30.104 4.030 1.00 94.50 89 PRO A CA 1
ATOM 646 C C . PRO A 1 89 ? -4.587 28.801 4.011 1.00 94.50 89 PRO A C 1
ATOM 648 O O . PRO A 1 89 ? -5.396 28.594 4.912 1.00 94.50 89 PRO A O 1
ATOM 651 N N . GLU A 1 90 ? -4.422 27.961 2.989 1.00 95.00 90 GLU A N 1
ATOM 652 C CA . GLU A 1 90 ? -4.985 26.613 2.905 1.00 95.00 90 GLU A CA 1
ATOM 653 C C . GLU A 1 90 ? -4.332 25.603 3.864 1.00 95.00 90 GLU A C 1
ATOM 655 O O . GLU A 1 90 ? -4.925 24.556 4.101 1.00 95.00 90 GLU A O 1
ATOM 660 N N . TRP A 1 91 ? -3.163 25.911 4.443 1.00 97.44 91 TRP A N 1
ATOM 661 C CA . TRP A 1 91 ? -2.503 25.064 5.443 1.00 97.44 91 TRP A CA 1
ATOM 662 C C . TRP A 1 91 ? -2.797 25.515 6.876 1.00 97.44 91 TRP A C 1
ATOM 664 O O . TRP A 1 91 ? -2.579 26.679 7.227 1.00 97.44 91 TRP A O 1
ATOM 674 N N . SER A 1 92 ? -3.228 24.586 7.735 1.00 96.12 92 SER A N 1
ATOM 675 C CA . SER A 1 92 ? -3.466 24.870 9.161 1.00 96.12 92 SER A CA 1
ATOM 676 C C . SER A 1 92 ? -2.169 25.135 9.939 1.00 96.12 92 SER A C 1
ATOM 678 O O . SER A 1 92 ? -2.154 26.000 10.820 1.00 96.12 92 SER A O 1
ATOM 680 N N . ASN A 1 93 ? -1.069 24.464 9.573 1.00 93.94 93 ASN A N 1
ATOM 681 C CA . ASN A 1 93 ? 0.271 24.713 10.102 1.00 93.94 93 ASN A CA 1
ATOM 682 C C . ASN A 1 93 ? 1.278 24.954 8.950 1.00 93.94 93 ASN A C 1
ATOM 684 O O . ASN A 1 93 ? 1.861 24.002 8.431 1.00 93.94 93 ASN A O 1
ATOM 688 N N . PRO A 1 94 ? 1.492 26.220 8.530 1.00 93.69 94 PRO A N 1
ATOM 689 C CA . PRO A 1 94 ? 2.353 26.594 7.402 1.00 93.69 94 PRO A CA 1
ATOM 690 C C . PRO A 1 94 ? 3.852 26.655 7.768 1.00 93.69 94 PRO A C 1
ATOM 692 O O . PRO A 1 94 ? 4.588 27.490 7.238 1.00 93.69 94 PRO A O 1
ATOM 695 N N . LEU A 1 95 ? 4.306 25.842 8.728 1.00 94.31 95 LEU A N 1
ATOM 696 C CA . LEU A 1 95 ? 5.717 25.774 9.109 1.00 94.31 95 LEU A CA 1
ATOM 697 C C . LEU A 1 95 ? 6.520 25.129 7.974 1.00 94.31 95 LEU A C 1
ATOM 699 O O . LEU A 1 95 ? 6.173 24.049 7.507 1.00 94.31 95 LEU A O 1
ATOM 703 N N . THR A 1 96 ? 7.587 25.796 7.547 1.00 94.81 96 THR A N 1
ATOM 704 C CA . THR A 1 96 ? 8.536 25.279 6.556 1.00 94.81 96 THR A CA 1
ATOM 705 C C . THR A 1 96 ? 9.945 25.317 7.116 1.00 94.81 96 THR A C 1
ATOM 707 O O . THR A 1 96 ? 10.335 26.325 7.720 1.00 94.81 96 THR A O 1
ATOM 710 N N . ASP A 1 97 ? 10.722 24.289 6.814 1.00 93.25 97 ASP A N 1
ATOM 711 C CA . ASP A 1 97 ? 12.144 24.199 7.118 1.00 93.25 97 ASP A CA 1
ATOM 712 C C . ASP A 1 97 ? 12.914 23.898 5.825 1.00 93.25 97 ASP A C 1
ATOM 714 O O . ASP A 1 97 ? 12.356 23.873 4.724 1.00 93.25 97 ASP A O 1
ATOM 718 N N . THR A 1 98 ? 14.228 23.766 5.922 1.00 89.62 98 THR A N 1
ATOM 719 C CA . THR A 1 98 ? 15.096 23.461 4.791 1.00 89.62 98 THR A CA 1
ATOM 720 C C . THR A 1 98 ? 16.052 22.355 5.196 1.00 89.62 98 THR A C 1
ATOM 722 O O . THR A 1 98 ? 16.726 22.471 6.221 1.00 89.62 98 THR A O 1
ATOM 725 N N . THR A 1 99 ? 16.137 21.294 4.390 1.00 84.88 99 THR A N 1
ATOM 726 C CA . THR A 1 99 ? 17.076 20.196 4.635 1.00 84.88 99 THR A CA 1
ATOM 727 C C . THR A 1 99 ? 18.499 20.753 4.781 1.00 84.88 99 THR A C 1
ATOM 729 O O . THR A 1 99 ? 18.847 21.753 4.141 1.00 84.88 99 THR A O 1
ATOM 732 N N . PRO A 1 100 ? 19.379 20.124 5.579 1.00 81.81 100 PRO A N 1
ATOM 733 C CA . PRO A 1 100 ? 20.784 20.521 5.670 1.00 81.81 100 PRO A CA 1
ATOM 734 C C . PRO A 1 100 ? 21.553 20.636 4.335 1.00 81.81 100 PRO A C 1
ATOM 736 O O . PRO A 1 100 ? 22.630 21.240 4.331 1.00 81.81 100 PRO A O 1
ATOM 739 N N . PHE A 1 101 ? 21.028 20.116 3.214 1.00 75.12 101 PHE A N 1
ATOM 740 C CA . PHE A 1 101 ? 21.581 20.335 1.869 1.00 75.12 101 PHE A CA 1
ATOM 741 C C . PHE A 1 101 ? 20.900 21.431 1.030 1.00 75.12 101 PHE A C 1
ATOM 743 O O . PHE A 1 101 ? 21.522 21.894 0.070 1.00 75.12 101 PHE A O 1
ATOM 750 N N . GLY A 1 102 ? 19.732 21.942 1.431 1.00 79.62 102 GLY A N 1
ATOM 751 C CA . GLY A 1 102 ? 19.143 23.166 0.872 1.00 79.62 102 GLY A CA 1
ATOM 752 C C . GLY A 1 102 ? 17.724 23.048 0.314 1.00 79.62 102 GLY A C 1
ATOM 753 O O . GLY A 1 102 ? 17.230 24.042 -0.220 1.00 79.62 102 GLY A O 1
ATOM 754 N N . ASP A 1 103 ? 17.078 21.891 0.441 1.00 83.19 103 ASP A N 1
ATOM 755 C CA . ASP A 1 103 ? 15.755 21.629 -0.132 1.00 83.19 103 ASP A CA 1
ATOM 756 C C . ASP A 1 103 ? 14.650 22.061 0.852 1.00 83.19 103 ASP A C 1
ATOM 758 O O . ASP A 1 103 ? 14.676 21.645 2.014 1.00 83.19 103 ASP A O 1
ATOM 762 N N . PRO A 1 104 ? 13.715 22.941 0.460 1.00 90.81 104 PRO A N 1
ATOM 763 C CA . PRO A 1 104 ? 12.637 23.398 1.332 1.00 90.81 104 PRO A CA 1
ATOM 764 C C . PRO A 1 104 ? 11.515 22.358 1.419 1.00 90.81 104 PRO A C 1
ATOM 766 O O . PRO A 1 104 ? 11.220 21.696 0.436 1.00 90.81 104 PRO A O 1
ATOM 769 N N . PHE A 1 105 ? 10.861 22.242 2.575 1.00 94.50 105 PHE A N 1
ATOM 770 C CA . PHE A 1 105 ? 9.724 21.333 2.769 1.00 94.50 105 PHE A CA 1
ATOM 771 C C . PHE A 1 105 ? 8.765 21.858 3.851 1.00 94.50 105 PHE A C 1
ATOM 773 O O . PHE A 1 105 ? 9.120 22.761 4.618 1.00 94.50 105 PHE A O 1
ATOM 780 N N . LEU A 1 106 ? 7.549 21.307 3.934 1.00 96.94 106 LEU A N 1
ATOM 781 C CA . LEU A 1 106 ? 6.593 21.618 5.002 1.00 96.94 106 LEU A CA 1
ATOM 782 C C . LEU A 1 106 ? 6.899 20.763 6.239 1.00 96.94 106 LEU A C 1
ATOM 784 O O . LEU A 1 106 ? 6.836 19.539 6.187 1.00 96.94 106 LEU A O 1
ATOM 788 N N . GLY A 1 107 ? 7.247 21.413 7.344 1.00 94.56 107 GLY A N 1
ATOM 789 C CA . GLY A 1 107 ? 7.895 20.828 8.519 1.00 94.56 107 GLY A CA 1
ATOM 790 C C . GLY A 1 107 ? 8.955 21.799 9.049 1.00 94.56 107 GLY A C 1
ATOM 791 O O . GLY A 1 107 ? 8.937 22.975 8.708 1.00 94.56 107 GLY A O 1
ATOM 792 N N . GLN A 1 108 ? 9.905 21.400 9.888 1.00 94.25 108 GLN A N 1
ATOM 793 C CA . GLN A 1 108 ? 10.026 20.125 10.588 1.00 94.25 108 GLN A CA 1
ATOM 794 C C . GLN A 1 108 ? 8.963 20.027 11.700 1.00 94.25 108 GLN A C 1
ATOM 796 O O . GLN A 1 108 ? 8.857 20.923 12.538 1.00 94.25 108 GLN A O 1
ATOM 801 N N . PHE A 1 109 ? 8.185 18.946 11.707 1.00 94.31 109 PHE A N 1
ATOM 802 C CA . PHE A 1 109 ? 7.158 18.647 12.711 1.00 94.31 109 PHE A CA 1
ATOM 803 C C . PHE A 1 109 ? 7.614 17.529 13.658 1.00 94.31 109 PHE A C 1
ATOM 805 O O . PHE A 1 109 ? 8.424 16.681 13.285 1.00 94.31 109 PHE A O 1
ATOM 812 N N . SER A 1 110 ? 7.072 17.519 14.875 1.00 89.81 110 SER A N 1
ATOM 813 C CA . SER A 1 110 ? 7.087 16.384 15.803 1.00 89.81 110 SER A CA 1
ATOM 814 C C . SER A 1 110 ? 5.673 15.774 15.803 1.00 89.81 110 SER A C 1
ATOM 816 O O . SER A 1 110 ? 5.225 15.295 14.765 1.00 89.81 110 SER A O 1
ATOM 818 N N . SER A 1 111 ? 4.937 15.819 16.914 1.00 84.19 111 SER A N 1
ATOM 819 C CA . SER A 1 111 ? 3.552 15.320 17.020 1.00 84.19 111 SER A CA 1
ATOM 820 C C . SER A 1 111 ? 2.468 16.328 16.597 1.00 84.19 111 SER A C 1
ATOM 822 O O . SER A 1 111 ? 1.287 16.130 16.883 1.00 84.19 111 SER A O 1
ATOM 824 N N . GLU A 1 112 ? 2.828 17.437 15.942 1.00 84.62 112 GLU A N 1
ATOM 825 C CA . GLU A 1 112 ? 1.845 18.346 15.350 1.00 84.62 112 GLU A CA 1
ATOM 826 C C . GLU A 1 112 ? 1.122 17.716 14.147 1.00 84.62 112 GLU A C 1
ATOM 828 O O . GLU A 1 112 ? 1.719 16.984 13.367 1.00 84.62 112 GLU A O 1
ATOM 833 N N . THR A 1 113 ? -0.146 18.080 13.946 1.00 89.75 113 THR A N 1
ATOM 834 C CA . THR A 1 113 ? -0.891 17.832 12.699 1.00 89.75 113 THR A CA 1
ATOM 835 C C . THR A 1 113 ? -0.809 19.064 11.796 1.00 89.75 113 THR A C 1
ATOM 837 O O . THR A 1 113 ? -0.861 20.201 12.282 1.00 89.75 113 THR A O 1
ATOM 840 N N . THR A 1 114 ? -0.743 18.861 10.479 1.00 94.81 114 THR A N 1
ATOM 841 C CA . THR A 1 114 ? -1.003 19.914 9.486 1.00 94.81 114 THR A CA 1
ATOM 842 C C . THR A 1 114 ? -2.094 19.473 8.514 1.00 94.81 114 THR A C 1
ATOM 844 O O . THR A 1 114 ? -2.151 18.318 8.103 1.00 94.81 114 THR A O 1
ATOM 847 N N . THR A 1 115 ? -2.984 20.398 8.168 1.00 95.44 115 THR A N 1
ATOM 848 C CA . THR A 1 115 ? -4.196 20.148 7.380 1.00 95.44 115 THR A CA 1
ATOM 849 C C . THR A 1 115 ? -4.132 20.966 6.105 1.00 95.44 115 THR A C 1
ATOM 851 O O . THR A 1 115 ? -3.979 22.186 6.189 1.00 95.44 115 THR A O 1
ATOM 854 N N . LEU A 1 116 ? -4.326 20.334 4.949 1.00 96.31 116 LEU A N 1
ATOM 855 C CA . LEU A 1 116 ? -4.608 21.015 3.687 1.00 96.31 116 LEU A CA 1
ATOM 856 C C . LEU A 1 116 ? -6.123 21.169 3.529 1.00 96.31 116 LEU A C 1
ATOM 858 O O . LEU A 1 116 ? -6.827 20.168 3.445 1.00 96.31 116 LEU A O 1
ATOM 862 N N . SER A 1 117 ? -6.631 22.399 3.463 1.00 96.31 117 SER A N 1
ATOM 863 C CA . SER A 1 117 ? -8.058 22.714 3.293 1.00 96.31 117 SER A CA 1
ATOM 864 C C . SER A 1 117 ? -8.317 23.470 1.987 1.00 96.31 117 SER A C 1
ATOM 866 O O . SER A 1 117 ? -8.078 24.676 1.888 1.00 96.31 117 SER A O 1
ATOM 868 N N . LEU A 1 118 ? -8.862 22.781 0.983 1.00 92.25 118 LEU A N 1
ATOM 869 C CA . LEU A 1 118 ? -9.228 23.365 -0.311 1.00 92.25 118 LEU A CA 1
ATOM 870 C C . LEU A 1 118 ? -10.744 23.564 -0.423 1.00 92.25 118 LEU A C 1
ATOM 872 O O . LEU A 1 118 ? -11.544 22.791 0.097 1.00 92.25 118 LEU A O 1
ATOM 876 N N . SER A 1 119 ? -11.163 24.611 -1.136 1.00 93.12 119 SER A N 1
ATOM 877 C CA . SER A 1 119 ? -12.579 24.952 -1.315 1.00 93.12 119 SER A CA 1
ATOM 878 C C . SER A 1 119 ? -12.861 25.504 -2.708 1.00 93.12 119 SER A C 1
ATOM 880 O O . SER A 1 119 ? -11.982 26.079 -3.349 1.00 93.12 119 SER A O 1
ATOM 882 N N . ASN A 1 120 ? -14.119 25.406 -3.144 1.00 90.94 120 ASN A N 1
ATOM 883 C CA . ASN A 1 120 ? -14.571 25.735 -4.501 1.00 90.94 120 ASN A CA 1
ATOM 884 C C . ASN A 1 120 ? -13.981 24.797 -5.569 1.00 90.94 120 ASN A C 1
ATOM 886 O O . ASN A 1 120 ? -13.676 25.233 -6.680 1.00 90.94 120 ASN A O 1
ATOM 890 N N . LEU A 1 121 ? -13.841 23.512 -5.230 1.00 84.44 121 LEU A N 1
ATOM 891 C CA . LEU A 1 121 ? -13.406 22.483 -6.169 1.00 84.44 121 LEU A CA 1
ATOM 892 C C . LEU A 1 121 ? -14.374 22.414 -7.372 1.00 84.44 121 LEU A C 1
ATOM 894 O O . LEU A 1 121 ? -15.594 22.500 -7.169 1.00 84.44 121 LEU A O 1
ATOM 898 N N . PRO A 1 122 ? -13.878 22.250 -8.614 1.00 83.62 122 PRO A N 1
ATOM 899 C CA . PRO A 1 122 ? -14.723 21.928 -9.765 1.00 83.62 122 PRO A CA 1
ATOM 900 C C . PRO A 1 122 ? -15.510 20.629 -9.534 1.00 83.62 122 PRO A C 1
ATOM 902 O O . PRO A 1 122 ? -15.129 19.811 -8.705 1.00 83.62 122 PRO A O 1
ATOM 905 N N . THR A 1 123 ? -16.607 20.405 -10.260 1.00 79.00 123 THR A N 1
ATOM 906 C CA . THR A 1 123 ? -17.381 19.154 -10.139 1.00 79.00 123 THR A CA 1
ATOM 907 C C . THR A 1 123 ? -16.552 17.950 -10.590 1.00 79.00 123 THR A C 1
ATOM 909 O O . THR A 1 123 ? -16.026 17.965 -11.702 1.00 79.00 123 THR A O 1
ATOM 912 N N . HIS A 1 124 ? -16.473 16.924 -9.742 1.00 80.25 124 HIS A N 1
ATOM 913 C CA . HIS A 1 124 ? -15.686 15.704 -9.938 1.00 80.25 124 HIS A CA 1
ATOM 914 C C . HIS A 1 124 ? -16.344 14.497 -9.238 1.00 80.25 124 HIS A C 1
ATOM 916 O O . HIS A 1 124 ? -17.325 14.656 -8.505 1.00 80.25 124 HIS A O 1
ATOM 922 N N . THR A 1 125 ? -15.812 13.299 -9.483 1.00 72.88 125 THR A N 1
ATOM 923 C CA . THR A 1 125 ? -16.221 12.015 -8.880 1.00 72.88 125 THR A CA 1
ATOM 924 C C . THR A 1 125 ? -15.086 11.295 -8.146 1.00 72.88 125 THR A C 1
ATOM 926 O O . THR A 1 125 ? -15.352 10.376 -7.369 1.00 72.88 125 THR A O 1
ATOM 929 N N . ALA A 1 126 ? -13.833 11.697 -8.367 1.00 68.94 126 ALA A N 1
ATOM 930 C CA . ALA A 1 126 ? -12.670 11.194 -7.645 1.00 68.94 126 ALA A CA 1
ATOM 931 C C . ALA A 1 126 ? -11.621 12.293 -7.426 1.00 68.94 126 ALA A C 1
ATOM 933 O O . ALA A 1 126 ? -11.545 13.253 -8.200 1.00 68.94 126 ALA A O 1
ATOM 934 N N . VAL A 1 127 ? -10.805 12.109 -6.389 1.00 78.25 127 VAL A N 1
ATOM 935 C CA . VAL A 1 127 ? -9.605 12.899 -6.088 1.00 78.25 127 VAL A CA 1
ATOM 936 C C . VAL A 1 127 ? -8.394 11.969 -6.052 1.00 78.25 127 VAL A C 1
ATOM 938 O O . VAL A 1 127 ? -8.479 10.871 -5.500 1.00 78.25 127 VAL A O 1
ATOM 941 N N . THR A 1 128 ? -7.266 12.432 -6.587 1.00 79.50 128 THR A N 1
ATOM 942 C CA . THR A 1 128 ? -5.944 11.833 -6.381 1.00 79.50 128 THR A CA 1
ATOM 943 C C . THR A 1 128 ? -5.066 12.794 -5.583 1.00 79.50 128 THR A C 1
ATOM 945 O O . THR A 1 128 ? -4.824 13.923 -6.011 1.00 79.50 128 THR A O 1
ATOM 948 N N . LEU A 1 129 ? -4.584 12.340 -4.427 1.00 84.44 129 LEU A N 1
ATOM 949 C CA . LEU A 1 129 ? -3.551 12.995 -3.625 1.00 84.44 129 LEU A CA 1
ATOM 950 C C . LEU A 1 129 ? -2.188 12.401 -3.991 1.00 84.44 129 LEU A C 1
ATOM 952 O O . LEU A 1 129 ? -2.024 11.186 -3.922 1.00 84.44 129 LEU A O 1
ATOM 956 N N . ASN A 1 130 ? -1.208 13.249 -4.295 1.00 78.00 130 ASN A N 1
ATOM 957 C CA . ASN A 1 130 ? 0.205 12.877 -4.398 1.00 78.00 130 ASN A CA 1
ATOM 958 C C . ASN A 1 130 ? 1.020 13.707 -3.400 1.00 78.00 130 ASN A C 1
ATOM 960 O O . ASN A 1 130 ? 0.700 14.881 -3.220 1.00 78.00 130 ASN A O 1
ATOM 964 N N . PHE A 1 131 ? 2.039 13.129 -2.761 1.00 93.62 131 PHE A N 1
ATOM 965 C CA . PHE A 1 131 ? 3.000 13.852 -1.911 1.00 93.62 131 PHE A CA 1
ATOM 966 C C . PHE A 1 131 ? 4.225 12.984 -1.578 1.00 93.62 131 PHE A C 1
ATOM 968 O O . PHE A 1 131 ? 4.147 11.756 -1.606 1.00 93.62 131 PHE A O 1
ATOM 975 N N . SER A 1 132 ? 5.328 13.624 -1.199 1.00 89.56 132 SER A N 1
ATOM 976 C CA . SER A 1 132 ? 6.502 12.993 -0.590 1.00 89.56 132 SER A CA 1
ATOM 977 C C . SER A 1 132 ? 6.430 13.137 0.936 1.00 89.56 132 SER A C 1
ATOM 979 O O . SER A 1 132 ? 6.185 14.232 1.438 1.00 89.56 132 SER A O 1
ATOM 981 N N . PHE A 1 133 ? 6.659 12.061 1.686 1.00 96.00 133 PHE A N 1
ATOM 982 C CA . PHE A 1 133 ? 6.774 12.036 3.149 1.00 96.00 133 PHE A CA 1
ATOM 983 C C . PHE A 1 133 ? 8.238 11.915 3.563 1.00 96.00 133 PHE A C 1
ATOM 985 O O . PHE A 1 133 ? 8.931 11.001 3.118 1.00 96.00 133 PHE A O 1
ATOM 992 N N . TYR A 1 134 ? 8.708 12.827 4.412 1.00 94.19 134 TYR A N 1
ATOM 993 C CA . TYR A 1 134 ? 10.077 12.847 4.923 1.00 94.19 134 TYR A CA 1
ATOM 994 C C . TYR A 1 134 ? 10.068 12.315 6.358 1.00 94.19 134 TYR A C 1
ATOM 996 O O . TYR A 1 134 ? 9.670 13.030 7.275 1.00 94.19 134 TYR A O 1
ATOM 1004 N N . ALA A 1 135 ? 10.541 11.087 6.563 1.00 94.50 135 ALA A N 1
ATOM 1005 C CA . ALA A 1 135 ? 10.826 10.546 7.887 1.00 94.50 135 ALA A CA 1
ATOM 1006 C C . ALA A 1 135 ? 12.255 10.963 8.275 1.00 94.50 135 ALA A C 1
ATOM 1008 O O . ALA A 1 135 ? 13.219 10.619 7.587 1.00 94.50 135 ALA A O 1
ATOM 1009 N N . LEU A 1 136 ? 12.408 11.757 9.338 1.00 92.44 136 LEU A N 1
ATOM 1010 C CA . LEU A 1 136 ? 13.664 12.432 9.677 1.00 92.44 136 LEU A CA 1
ATOM 1011 C C . LEU A 1 136 ? 14.192 12.005 11.051 1.00 92.44 136 LEU A C 1
ATOM 1013 O O . LEU A 1 136 ? 13.441 11.927 12.024 1.00 92.44 136 LEU A O 1
ATOM 1017 N N . ASN A 1 137 ? 15.513 11.820 11.124 1.00 89.94 137 ASN A N 1
ATOM 1018 C CA . ASN A 1 137 ? 16.250 11.265 12.261 1.00 89.94 137 ASN A CA 1
ATOM 1019 C C . ASN A 1 137 ? 15.855 9.796 12.552 1.00 89.94 137 ASN A C 1
ATOM 1021 O O . ASN A 1 137 ? 15.872 9.004 11.613 1.00 89.94 137 ASN A O 1
ATOM 1025 N N . THR A 1 138 ? 15.614 9.372 13.795 1.00 87.06 138 THR A N 1
ATOM 1026 C CA . THR A 1 138 ? 15.560 7.946 14.188 1.00 87.06 138 THR A CA 1
ATOM 1027 C C . THR A 1 138 ? 14.142 7.404 14.352 1.00 87.06 138 THR A C 1
ATOM 1029 O O . THR A 1 138 ? 13.755 7.098 15.462 1.00 87.06 138 THR A O 1
ATOM 1032 N N . TRP A 1 139 ? 13.371 7.243 13.272 1.00 92.06 139 TRP A N 1
ATOM 1033 C CA . TRP A 1 139 ? 12.073 6.550 13.372 1.00 92.06 139 TRP A CA 1
ATOM 1034 C C . TRP A 1 139 ? 12.275 5.063 13.735 1.00 92.06 139 TRP A C 1
ATOM 1036 O O . TRP A 1 139 ? 12.906 4.310 12.976 1.00 92.06 139 TRP A O 1
ATOM 1046 N N . ASP A 1 140 ? 11.721 4.633 14.870 1.00 87.44 140 ASP A N 1
ATOM 1047 C CA . ASP A 1 140 ? 12.008 3.360 15.547 1.00 87.44 140 ASP A CA 1
ATOM 1048 C C . ASP A 1 140 ? 11.027 2.208 15.222 1.00 87.44 140 ASP A C 1
ATOM 1050 O O . ASP A 1 140 ? 11.254 1.055 15.612 1.00 87.44 140 ASP A O 1
ATOM 1054 N N . GLY A 1 141 ? 9.983 2.460 14.427 1.00 84.00 141 GLY A N 1
ATOM 1055 C CA . GLY A 1 141 ? 9.133 1.422 13.836 1.00 84.00 141 GLY A CA 1
ATOM 1056 C C . GLY A 1 141 ? 8.053 0.901 14.776 1.00 84.00 141 GLY A C 1
ATOM 1057 O O . GLY A 1 141 ? 7.147 1.632 15.154 1.00 84.00 141 GLY A O 1
ATOM 1058 N N . ILE A 1 142 ? 8.076 -0.398 15.092 1.00 76.00 142 ILE A N 1
ATOM 1059 C CA . ILE A 1 142 ? 7.134 -1.047 16.025 1.00 76.00 142 ILE A CA 1
ATOM 1060 C C . ILE A 1 142 ? 7.710 -1.236 17.437 1.00 76.00 142 ILE A C 1
ATOM 1062 O O . ILE A 1 142 ? 7.135 -1.983 18.235 1.00 76.00 142 ILE A O 1
ATOM 1066 N N . ASN A 1 143 ? 8.855 -0.624 17.752 1.00 81.81 143 ASN A N 1
ATOM 1067 C CA . ASN A 1 143 ? 9.589 -0.924 18.977 1.00 81.81 143 ASN A CA 1
ATOM 1068 C C . ASN A 1 143 ? 8.795 -0.503 20.227 1.00 81.81 143 ASN A C 1
ATOM 1070 O O . ASN A 1 143 ? 8.599 0.689 20.430 1.00 81.81 143 ASN A O 1
ATOM 1074 N N . PRO A 1 144 ? 8.407 -1.421 21.132 1.00 72.94 144 PRO A N 1
ATOM 1075 C CA . PRO A 1 144 ? 7.498 -1.107 22.239 1.00 72.94 144 PRO A CA 1
ATOM 1076 C C . PRO A 1 144 ? 8.108 -0.241 23.358 1.00 72.94 144 PRO A C 1
ATOM 1078 O O . PRO A 1 144 ? 7.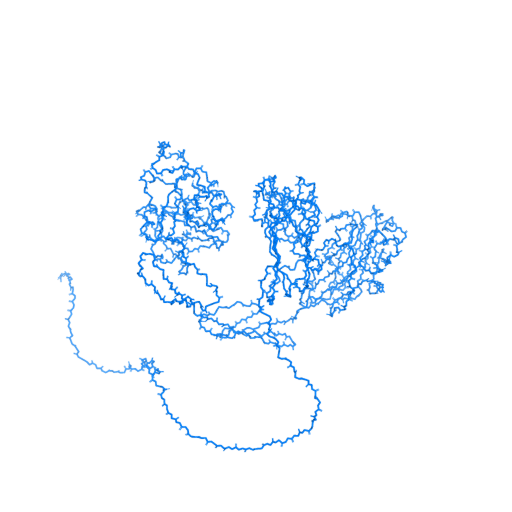435 0.012 24.354 1.00 72.94 144 PRO A O 1
ATOM 1081 N N . ASN A 1 145 ? 9.385 0.146 23.257 1.00 79.12 145 ASN A N 1
ATOM 1082 C CA . ASN A 1 145 ? 10.049 1.026 24.228 1.00 79.12 145 ASN A CA 1
ATOM 1083 C C . ASN A 1 145 ? 10.360 2.422 23.675 1.00 79.12 145 ASN A C 1
ATOM 1085 O O . ASN A 1 145 ? 10.778 3.273 24.461 1.00 79.12 145 ASN A O 1
ATOM 1089 N N . TYR A 1 146 ? 10.228 2.617 22.361 1.00 79.81 146 TYR A N 1
ATOM 1090 C CA . TYR A 1 146 ? 10.660 3.833 21.678 1.00 79.81 146 TYR A CA 1
ATOM 1091 C C . TYR A 1 146 ? 9.577 4.319 20.700 1.00 79.81 146 TYR A C 1
ATOM 1093 O O . TYR A 1 146 ? 9.053 5.409 20.906 1.00 79.81 146 TYR A O 1
ATOM 1101 N N . GLY A 1 147 ? 9.128 3.460 19.779 1.00 77.19 147 GLY A N 1
ATOM 1102 C CA . GLY A 1 147 ? 7.899 3.659 19.003 1.00 77.19 147 GLY A CA 1
ATOM 1103 C C . GLY A 1 147 ? 6.616 3.197 19.731 1.00 77.19 147 GLY A C 1
ATOM 1104 O O . GLY A 1 147 ? 6.619 3.009 20.955 1.00 77.19 147 GLY A O 1
ATOM 1105 N N . PRO A 1 148 ? 5.495 2.950 19.017 1.00 83.62 148 PRO A N 1
ATOM 1106 C CA . PRO A 1 148 ? 5.379 2.853 17.561 1.00 83.62 148 PRO A CA 1
ATOM 1107 C C . PRO A 1 148 ? 5.285 4.207 16.844 1.00 83.62 148 PRO A C 1
ATOM 1109 O O . PRO A 1 148 ? 4.374 4.988 17.116 1.00 83.62 148 PRO A O 1
ATOM 1112 N N . ASP A 1 149 ? 6.155 4.424 15.858 1.00 88.38 149 ASP A N 1
ATOM 1113 C CA . ASP A 1 149 ? 6.297 5.713 15.165 1.00 88.38 149 ASP A CA 1
ATOM 1114 C C . ASP A 1 149 ? 5.434 5.730 13.918 1.00 88.38 149 ASP A C 1
ATOM 1116 O O . ASP A 1 149 ? 5.778 5.175 12.870 1.00 88.38 149 ASP A O 1
ATOM 1120 N N . LEU A 1 150 ? 4.248 6.299 14.091 1.00 86.94 150 LEU A N 1
ATOM 1121 C CA . LEU A 1 150 ? 3.136 6.252 13.158 1.00 86.94 150 LEU A CA 1
ATOM 1122 C C . LEU A 1 150 ? 3.094 7.515 12.308 1.00 86.94 150 LEU A C 1
ATOM 1124 O O . LEU A 1 150 ? 3.248 8.619 12.826 1.00 86.94 150 LEU A O 1
ATOM 1128 N N . PHE A 1 151 ? 2.763 7.350 11.032 1.00 93.06 151 PHE A N 1
ATOM 1129 C CA . PHE A 1 151 ? 2.322 8.435 10.166 1.00 93.06 151 PHE A CA 1
ATOM 1130 C C . PHE A 1 151 ? 0.927 8.120 9.609 1.00 93.06 151 PHE A C 1
ATOM 1132 O O . PHE A 1 151 ? 0.653 6.999 9.162 1.00 93.06 151 PHE A O 1
ATOM 1139 N N . GLU A 1 152 ? 0.039 9.109 9.683 1.00 88.62 152 GLU A N 1
ATOM 1140 C CA . GLU A 1 152 ? -1.365 9.039 9.283 1.00 88.62 152 GLU A CA 1
ATOM 1141 C C . GLU A 1 152 ? -1.683 10.125 8.249 1.00 88.62 152 GLU A C 1
ATOM 1143 O O . GLU A 1 152 ? -1.281 11.283 8.393 1.00 88.62 152 GLU A O 1
ATOM 1148 N N . VAL A 1 153 ? -2.450 9.745 7.226 1.00 79.62 153 VAL A N 1
ATOM 1149 C CA . VAL A 1 153 ? -3.073 10.667 6.274 1.00 79.62 153 VAL A CA 1
ATOM 1150 C C . VAL A 1 153 ? -4.564 10.379 6.223 1.00 79.62 153 VAL A C 1
ATOM 1152 O O . VAL A 1 153 ? -4.979 9.301 5.791 1.00 79.62 153 VAL A O 1
ATOM 1155 N N . LEU A 1 154 ? -5.367 11.349 6.652 1.00 73.75 154 LEU A N 1
ATOM 1156 C CA . LEU A 1 154 ? -6.810 11.219 6.831 1.00 73.75 154 LEU A CA 1
ATOM 1157 C C . LEU A 1 154 ? -7.555 12.277 6.016 1.00 73.75 154 LEU A C 1
ATOM 1159 O O . LEU A 1 154 ? -7.309 13.472 6.158 1.00 73.75 154 LEU A O 1
ATOM 1163 N N . VAL A 1 155 ? -8.513 11.856 5.190 1.00 68.38 155 VAL A N 1
ATOM 1164 C CA . VAL A 1 155 ? -9.475 12.779 4.573 1.00 68.38 155 VAL A CA 1
ATOM 1165 C C . VAL A 1 155 ? -10.596 13.034 5.579 1.00 68.38 155 VAL A C 1
ATOM 1167 O O . VAL A 1 155 ? -11.298 12.102 5.967 1.00 68.38 155 VAL A O 1
ATOM 1170 N N . GLN A 1 156 ? -10.797 14.283 6.004 1.00 70.25 156 GLN A N 1
ATOM 1171 C CA . GLN A 1 156 ? -11.843 14.615 6.978 1.00 70.25 156 GLN A CA 1
ATOM 1172 C C . GLN A 1 156 ? -13.232 14.292 6.408 1.00 70.25 156 GLN A C 1
ATOM 1174 O O . GLN A 1 156 ? -13.598 14.769 5.336 1.00 70.25 156 GLN A O 1
ATOM 1179 N N . GLY A 1 157 ? -14.004 13.466 7.122 1.00 57.50 157 GLY A N 1
ATOM 1180 C CA . GLY A 1 157 ? -15.296 12.952 6.642 1.00 57.50 157 GLY A CA 1
ATOM 1181 C C . GLY A 1 157 ? -15.193 11.893 5.531 1.00 57.50 157 GLY A C 1
ATOM 1182 O O . GLY A 1 157 ? -16.219 11.477 4.995 1.00 57.50 157 GLY A O 1
ATOM 1183 N N . GLY A 1 158 ? -13.979 11.454 5.191 1.00 55.44 158 GLY A N 1
ATOM 1184 C CA . GLY A 1 158 ? -13.673 10.478 4.148 1.00 55.44 158 GLY A CA 1
ATOM 1185 C C . GLY A 1 158 ? -12.790 9.328 4.660 1.00 55.44 158 GLY A C 1
ATOM 1186 O O . GLY A 1 158 ? -12.856 8.979 5.839 1.00 55.44 158 GLY A O 1
ATOM 1187 N N . PRO A 1 159 ? -12.005 8.682 3.778 1.00 54.19 159 PRO A N 1
ATOM 1188 C CA . PRO A 1 159 ? -11.145 7.560 4.152 1.00 54.19 159 PRO A CA 1
ATOM 1189 C C . PRO A 1 159 ? -9.823 7.991 4.811 1.00 54.19 159 PRO A C 1
ATOM 1191 O O . PRO A 1 159 ? -9.216 8.997 4.434 1.00 54.19 159 PRO A O 1
ATOM 1194 N N . THR A 1 160 ? -9.310 7.142 5.703 1.00 66.94 160 THR A N 1
ATOM 1195 C CA . THR A 1 160 ? -7.880 7.092 6.045 1.00 66.94 160 THR A CA 1
ATOM 1196 C C . THR A 1 160 ? -7.120 6.517 4.845 1.00 66.94 160 THR A C 1
ATOM 1198 O O . THR A 1 160 ? -7.407 5.404 4.406 1.00 66.94 160 THR A O 1
ATOM 1201 N N . LEU A 1 161 ? -6.183 7.279 4.281 1.00 65.69 161 LEU A N 1
ATOM 1202 C CA . LEU A 1 161 ? -5.400 6.895 3.097 1.00 65.69 161 LEU A CA 1
ATOM 1203 C C . LEU A 1 161 ? -4.124 6.138 3.478 1.00 65.69 161 LEU A C 1
ATOM 1205 O O . LEU A 1 161 ? -3.695 5.233 2.768 1.00 65.69 161 LEU A O 1
ATOM 1209 N N . LEU A 1 162 ? -3.538 6.502 4.618 1.00 72.94 162 LEU A N 1
ATOM 1210 C CA . LEU A 1 162 ? -2.339 5.895 5.180 1.00 72.94 162 LEU A CA 1
ATOM 1211 C C . LEU A 1 162 ? -2.461 5.896 6.704 1.00 72.94 162 LEU A C 1
ATOM 1213 O O . LEU A 1 162 ? -2.836 6.909 7.282 1.00 72.94 162 LEU A O 1
ATOM 1217 N N . TYR A 1 163 ? -2.137 4.776 7.345 1.00 78.38 163 TYR A N 1
ATOM 1218 C CA . TYR A 1 163 ? -1.977 4.678 8.797 1.00 78.38 163 TYR A CA 1
ATOM 1219 C C . TYR A 1 163 ? -0.996 3.547 9.087 1.00 78.38 163 TYR A C 1
ATOM 1221 O O . TYR A 1 163 ? -1.359 2.371 9.046 1.00 78.38 163 TYR A O 1
ATOM 1229 N N . SER A 1 164 ? 0.274 3.880 9.284 1.00 79.12 164 SER A N 1
ATOM 1230 C CA . SER A 1 164 ? 1.338 2.879 9.365 1.00 79.12 164 SER A CA 1
ATOM 1231 C C . SER A 1 164 ? 2.501 3.360 10.212 1.00 79.12 164 SER A C 1
ATOM 1233 O O . SER A 1 164 ? 2.771 4.558 10.265 1.00 79.12 164 SER A O 1
ATOM 1235 N N . THR A 1 165 ? 3.230 2.422 10.821 1.00 84.31 165 THR A N 1
ATOM 1236 C CA . THR A 1 165 ? 4.564 2.723 11.346 1.00 84.31 165 THR A CA 1
ATOM 1237 C C . THR A 1 165 ? 5.605 2.726 10.243 1.00 84.31 165 THR A C 1
ATOM 1239 O O . THR A 1 165 ? 5.490 1.972 9.269 1.00 84.31 165 THR A O 1
ATOM 1242 N N . PHE A 1 166 ? 6.639 3.538 10.442 1.00 91.25 166 PHE A N 1
ATOM 1243 C CA . PHE A 1 166 ? 7.821 3.637 9.592 1.00 91.25 166 PHE A CA 1
ATOM 1244 C C . PHE A 1 166 ? 9.071 3.439 10.440 1.00 91.25 166 PHE A C 1
ATOM 1246 O O . PHE A 1 166 ? 9.088 3.805 11.610 1.00 91.25 166 PHE A O 1
ATOM 1253 N N . SER A 1 167 ? 10.126 2.870 9.860 1.00 89.88 167 SER A N 1
ATOM 1254 C CA . SER A 1 167 ? 11.428 2.831 10.517 1.00 89.88 167 SER A CA 1
ATOM 1255 C C . SER A 1 167 ? 12.540 3.129 9.537 1.00 89.88 167 SER A C 1
ATOM 1257 O O . SER A 1 167 ? 12.475 2.723 8.381 1.00 89.88 167 SER A O 1
ATOM 1259 N N . ILE A 1 168 ? 13.579 3.814 10.007 1.00 86.38 168 ILE A N 1
ATOM 1260 C CA . ILE A 1 168 ? 14.766 4.133 9.204 1.00 86.38 168 ILE A CA 1
ATOM 1261 C C . ILE A 1 168 ? 15.923 3.156 9.524 1.00 86.38 168 ILE A C 1
ATOM 1263 O O . ILE A 1 168 ? 16.982 3.184 8.894 1.00 86.38 168 ILE A O 1
ATOM 1267 N N . TRP A 1 169 ? 15.718 2.213 10.452 1.00 77.88 169 TRP A N 1
ATOM 1268 C CA . TRP A 1 169 ? 16.726 1.234 10.858 1.00 77.88 169 TRP A CA 1
ATOM 1269 C C . TRP A 1 169 ? 16.830 0.036 9.908 1.00 77.88 169 TRP A C 1
ATOM 1271 O O . TRP A 1 169 ? 15.999 -0.872 9.919 1.00 77.88 169 TRP A O 1
ATOM 1281 N N . ASP A 1 170 ? 17.936 -0.042 9.166 1.00 71.06 170 ASP A N 1
ATOM 1282 C CA . ASP A 1 170 ? 18.369 -1.289 8.527 1.00 71.06 170 ASP A CA 1
ATOM 1283 C C . ASP A 1 170 ? 19.010 -2.220 9.574 1.00 71.06 170 ASP A C 1
ATOM 1285 O O . ASP A 1 170 ? 20.218 -2.191 9.834 1.00 71.06 170 ASP A O 1
ATOM 1289 N N . THR A 1 171 ? 18.176 -3.012 10.258 1.00 72.50 171 THR A N 1
ATOM 1290 C CA . THR A 1 171 ? 18.638 -4.019 11.224 1.00 72.50 171 THR A CA 1
ATOM 1291 C C . THR A 1 171 ? 17.922 -5.356 11.062 1.00 72.50 171 THR A C 1
ATOM 1293 O O . THR A 1 171 ? 16.784 -5.449 10.608 1.00 72.50 171 THR A O 1
ATOM 1296 N N . LEU A 1 172 ? 18.586 -6.425 11.511 1.00 67.31 172 LEU A N 1
ATOM 1297 C CA . LEU A 1 172 ? 18.009 -7.772 11.590 1.00 67.31 172 LEU A CA 1
ATOM 1298 C C . LEU A 1 172 ? 17.149 -7.997 12.851 1.00 67.31 172 LEU A C 1
ATOM 1300 O O . LEU A 1 172 ? 16.695 -9.119 13.076 1.00 67.31 172 LEU A O 1
ATOM 1304 N N . ASP A 1 173 ? 16.971 -6.980 13.699 1.00 72.38 173 ASP A N 1
ATOM 1305 C CA . ASP A 1 173 ? 16.134 -7.064 14.895 1.00 72.38 173 ASP A CA 1
ATOM 1306 C C . ASP A 1 173 ? 14.721 -6.573 14.560 1.00 72.38 173 ASP A C 1
ATOM 1308 O O . ASP A 1 173 ? 14.480 -5.384 14.363 1.00 72.38 173 ASP A O 1
ATOM 1312 N N . THR A 1 174 ? 13.781 -7.518 14.514 1.00 71.06 174 THR A N 1
ATOM 1313 C CA . THR A 1 174 ? 12.382 -7.298 14.118 1.00 71.06 174 THR A CA 1
ATOM 1314 C C . THR A 1 174 ? 11.608 -6.368 15.055 1.00 71.06 174 THR A C 1
ATOM 1316 O O . THR A 1 174 ? 10.457 -6.060 14.774 1.00 71.06 174 THR A O 1
ATOM 1319 N N . LEU A 1 175 ? 12.190 -5.950 16.184 1.00 72.06 175 LEU A N 1
ATOM 1320 C CA . LEU A 1 175 ? 11.611 -4.912 17.038 1.00 72.06 175 LEU A CA 1
ATOM 1321 C C . LEU A 1 175 ? 11.751 -3.505 16.437 1.00 72.06 175 LEU A C 1
ATOM 1323 O O . LEU A 1 175 ? 10.918 -2.662 16.738 1.00 72.06 175 LEU A O 1
ATOM 1327 N N . TRP A 1 176 ? 12.737 -3.271 15.566 1.00 75.12 176 TRP A N 1
ATOM 1328 C CA . TRP A 1 176 ? 12.962 -2.000 14.850 1.00 75.12 176 TRP A CA 1
ATOM 1329 C C . TRP A 1 176 ? 12.439 -2.058 13.411 1.00 75.12 176 TRP A C 1
ATOM 1331 O O . TRP A 1 176 ? 12.950 -1.404 12.508 1.00 75.12 176 TRP A O 1
ATOM 1341 N N . TRP A 1 177 ? 11.486 -2.951 13.158 1.00 79.06 177 TRP A N 1
ATOM 1342 C CA . TRP A 1 177 ? 10.847 -3.096 11.856 1.00 79.06 177 TRP A CA 1
ATOM 1343 C C . TRP A 1 177 ? 9.589 -2.230 11.800 1.00 79.06 177 TRP A C 1
ATOM 1345 O O . TRP A 1 177 ? 9.083 -1.765 12.818 1.00 79.06 177 TRP A O 1
ATOM 1355 N N . GLN A 1 178 ? 9.095 -1.983 10.599 1.00 81.12 178 GLN A N 1
ATOM 1356 C CA . GLN A 1 178 ? 7.943 -1.129 10.336 1.00 81.12 178 GLN A CA 1
ATOM 1357 C C . GLN A 1 178 ? 6.726 -1.959 9.922 1.00 81.12 178 GLN A C 1
ATOM 1359 O O . GLN A 1 178 ? 6.858 -3.143 9.610 1.00 81.12 178 GLN A O 1
ATOM 1364 N N . THR A 1 179 ? 5.545 -1.340 9.895 1.00 71.81 179 THR A N 1
ATOM 1365 C CA . THR A 1 179 ? 4.345 -1.972 9.320 1.00 71.81 179 THR A CA 1
ATOM 1366 C C . THR A 1 179 ? 4.137 -1.632 7.850 1.00 71.81 179 THR A C 1
ATOM 1368 O O . THR A 1 179 ? 3.590 -2.455 7.124 1.00 71.81 179 THR A O 1
ATOM 1371 N N . TYR A 1 180 ? 4.678 -0.509 7.367 1.00 76.25 180 TYR A N 1
ATOM 1372 C CA . TYR A 1 180 ? 4.553 -0.102 5.966 1.00 76.25 180 TYR A CA 1
ATOM 1373 C C . TYR A 1 180 ? 5.237 -1.140 5.047 1.00 76.25 180 TYR A C 1
ATOM 1375 O O . TYR A 1 180 ? 6.410 -1.458 5.289 1.00 76.25 180 TYR A O 1
ATOM 1383 N N . PRO A 1 181 ? 4.567 -1.684 4.005 1.00 63.00 181 PRO A N 1
ATOM 1384 C CA . PRO A 1 181 ? 3.383 -1.151 3.312 1.00 63.00 181 PRO A CA 1
ATOM 1385 C C . PRO A 1 181 ? 1.988 -1.484 3.876 1.00 63.00 181 PRO A C 1
ATOM 1387 O O . PRO A 1 181 ? 1.004 -0.989 3.330 1.00 63.00 181 PRO A O 1
ATOM 1390 N N . ASP A 1 182 ? 1.862 -2.289 4.932 1.00 58.47 182 ASP A N 1
ATOM 1391 C CA . ASP A 1 182 ? 0.562 -2.600 5.540 1.00 58.47 182 ASP A CA 1
ATOM 1392 C C . ASP A 1 182 ? 0.103 -1.515 6.533 1.00 58.47 182 ASP A C 1
ATOM 1394 O O . ASP A 1 182 ? 0.897 -0.789 7.126 1.00 58.47 182 ASP A O 1
ATOM 1398 N N . THR A 1 183 ? -1.208 -1.444 6.777 1.00 63.19 183 THR A N 1
ATOM 1399 C CA . THR A 1 183 ? -1.796 -0.617 7.844 1.00 63.19 183 THR A CA 1
ATOM 1400 C C . THR A 1 183 ? -1.378 -1.135 9.225 1.00 63.19 183 THR A C 1
ATOM 1402 O O . THR A 1 183 ? -1.488 -2.334 9.473 1.00 63.19 183 THR A O 1
ATOM 1405 N N . TYR A 1 184 ? -0.968 -0.274 10.163 1.00 54.66 184 TYR A N 1
ATOM 1406 C CA . TYR A 1 184 ? -0.652 -0.692 11.540 1.00 54.66 184 TYR A CA 1
ATOM 1407 C C . TYR A 1 184 ? -1.909 -1.209 12.280 1.00 54.66 184 TYR A C 1
ATOM 1409 O O . TYR A 1 184 ? -2.952 -0.554 12.196 1.00 54.66 184 TYR A O 1
ATOM 1417 N N . PRO A 1 185 ? -1.851 -2.325 13.045 1.00 49.84 185 PRO A N 1
ATOM 1418 C CA . PRO A 1 185 ? -0.697 -3.184 13.357 1.00 49.84 185 PRO A CA 1
ATOM 1419 C C . PRO A 1 185 ? -0.611 -4.443 12.458 1.00 49.84 185 PRO A C 1
ATOM 1421 O O . PRO A 1 185 ? -0.757 -5.570 12.934 1.00 49.84 185 PRO A O 1
ATOM 1424 N N . GLY A 1 186 ? -0.426 -4.251 11.150 1.00 53.47 186 GLY A N 1
ATOM 1425 C CA . GLY A 1 186 ? -0.392 -5.293 10.117 1.00 53.47 186 GLY A CA 1
ATOM 1426 C C . GLY A 1 186 ? 0.915 -6.093 10.028 1.00 53.47 186 GLY A C 1
ATOM 1427 O O . GLY A 1 186 ? 1.529 -6.434 11.040 1.00 53.47 186 GLY A O 1
ATOM 1428 N N . GLY A 1 187 ? 1.319 -6.458 8.804 1.00 57.28 187 GLY A N 1
ATOM 1429 C CA . GLY A 1 187 ? 2.564 -7.189 8.555 1.00 57.28 187 GLY A CA 1
ATOM 1430 C C . GLY A 1 187 ? 3.799 -6.416 9.017 1.00 57.28 187 GLY A C 1
ATOM 1431 O O . GLY A 1 187 ? 3.761 -5.202 9.165 1.00 57.28 187 GLY A O 1
ATOM 1432 N N . ILE A 1 188 ? 4.899 -7.127 9.273 1.00 70.94 188 ILE A N 1
ATOM 1433 C CA . ILE A 1 188 ? 6.130 -6.543 9.821 1.00 70.94 188 ILE A CA 1
ATOM 1434 C C . ILE A 1 188 ? 7.240 -6.658 8.769 1.00 70.94 188 ILE A C 1
ATOM 1436 O O . ILE A 1 188 ? 7.588 -7.766 8.351 1.00 70.94 188 ILE A O 1
ATOM 1440 N N . TYR A 1 189 ? 7.802 -5.519 8.366 1.00 72.06 189 TYR A N 1
ATOM 1441 C CA . TYR A 1 189 ? 8.744 -5.362 7.255 1.00 72.06 189 TYR A CA 1
ATOM 1442 C C . TYR A 1 189 ? 10.018 -4.648 7.715 1.00 72.06 189 TYR A C 1
ATOM 1444 O O . TYR A 1 189 ? 9.974 -3.831 8.629 1.00 72.06 189 TYR A O 1
ATOM 1452 N N . ALA A 1 190 ? 11.162 -4.925 7.086 1.00 74.94 190 ALA A N 1
ATOM 1453 C CA . ALA A 1 190 ? 12.421 -4.261 7.436 1.00 74.94 190 ALA A CA 1
ATOM 1454 C C . ALA A 1 190 ? 12.309 -2.725 7.323 1.00 74.94 190 ALA A C 1
ATOM 1456 O O . ALA A 1 190 ? 11.561 -2.220 6.479 1.00 74.94 190 ALA A O 1
ATOM 1457 N N . GLY A 1 191 ? 13.054 -1.983 8.147 1.00 80.06 191 GLY A N 1
ATOM 1458 C CA . GLY A 1 191 ? 13.107 -0.523 8.045 1.00 80.06 191 GLY A CA 1
ATOM 1459 C C . GLY A 1 191 ? 13.515 -0.065 6.641 1.00 80.06 191 GLY A C 1
ATOM 1460 O O . GLY A 1 191 ? 14.275 -0.742 5.947 1.00 80.06 191 GLY A O 1
ATOM 1461 N N . ASN A 1 192 ? 12.989 1.080 6.216 1.00 76.75 192 ASN A N 1
ATOM 1462 C CA . ASN A 1 192 ? 13.095 1.646 4.870 1.00 76.75 192 ASN A CA 1
ATOM 1463 C C . ASN A 1 192 ? 12.399 0.841 3.754 1.00 76.75 192 ASN A C 1
ATOM 1465 O O . ASN A 1 192 ? 12.571 1.161 2.575 1.00 76.75 192 ASN A O 1
ATOM 1469 N N . THR A 1 193 ? 11.594 -0.184 4.070 1.00 74.56 193 THR A N 1
ATOM 1470 C CA . THR A 1 193 ? 10.820 -0.902 3.039 1.00 74.56 193 THR A CA 1
ATOM 1471 C C . THR A 1 193 ? 9.894 0.079 2.314 1.00 74.56 193 THR A C 1
ATOM 1473 O O . THR A 1 193 ? 9.044 0.709 2.934 1.00 74.56 193 THR A O 1
ATOM 1476 N N . GLY A 1 194 ? 10.052 0.213 0.996 1.00 71.69 194 GLY A N 1
ATOM 1477 C CA . GLY A 1 194 ? 9.238 1.115 0.175 1.00 71.69 194 GLY A CA 1
ATOM 1478 C C . GLY A 1 194 ? 9.611 2.602 0.254 1.00 71.69 194 GLY A C 1
ATOM 1479 O O . GLY A 1 194 ? 8.849 3.417 -0.259 1.00 71.69 194 GLY A O 1
ATOM 1480 N N . ALA A 1 195 ? 10.752 2.960 0.854 1.00 72.56 195 ALA A N 1
ATOM 1481 C CA . ALA A 1 195 ? 11.326 4.299 0.713 1.00 72.56 195 ALA A CA 1
ATOM 1482 C C . ALA A 1 195 ? 11.824 4.524 -0.728 1.00 72.56 195 ALA A C 1
ATOM 1484 O O . ALA A 1 195 ? 12.459 3.641 -1.310 1.00 72.56 195 ALA A O 1
ATOM 1485 N N . SER A 1 196 ? 11.569 5.703 -1.296 1.00 71.19 196 SER A N 1
ATOM 1486 C CA . SER A 1 196 ? 12.130 6.128 -2.585 1.00 71.19 196 SER A CA 1
ATOM 1487 C C . SER A 1 196 ? 13.550 6.681 -2.440 1.00 71.19 196 SER A C 1
ATOM 1489 O O . SER A 1 196 ? 14.351 6.567 -3.367 1.00 71.19 196 SER A O 1
ATOM 1491 N N . GLN A 1 197 ? 13.901 7.205 -1.261 1.00 73.44 197 GLN A N 1
ATOM 1492 C CA . GLN A 1 197 ? 15.266 7.605 -0.922 1.00 73.44 197 GLN A CA 1
ATOM 1493 C C . GLN A 1 197 ? 15.610 7.236 0.527 1.00 73.44 197 GLN A C 1
ATOM 1495 O O . GLN A 1 197 ? 14.781 7.385 1.421 1.00 73.44 197 GLN A O 1
ATOM 1500 N N . ILE A 1 198 ? 16.848 6.795 0.770 1.00 77.81 198 ILE A N 1
ATOM 1501 C CA . ILE A 1 198 ? 17.386 6.534 2.113 1.00 77.81 198 ILE A CA 1
ATOM 1502 C C . ILE A 1 198 ? 18.618 7.417 2.305 1.00 77.81 198 ILE A C 1
ATOM 1504 O O . ILE A 1 198 ? 19.607 7.295 1.579 1.00 77.81 198 ILE A O 1
ATOM 1508 N N . GLY A 1 199 ? 18.559 8.307 3.292 1.00 73.88 199 GLY A N 1
ATOM 1509 C CA . GLY A 1 199 ? 19.534 9.370 3.490 1.00 73.88 199 GLY A CA 1
ATOM 1510 C C . GLY A 1 199 ? 19.566 10.383 2.340 1.00 73.88 199 GLY A C 1
ATOM 1511 O O . GLY A 1 199 ? 18.794 10.327 1.389 1.00 73.88 199 GLY A O 1
ATOM 1512 N N . GLY A 1 200 ? 20.526 11.307 2.410 1.00 58.28 200 GLY A N 1
ATOM 1513 C CA . GLY A 1 200 ? 20.730 12.310 1.360 1.00 58.28 200 GLY A CA 1
ATOM 1514 C C . GLY A 1 200 ? 20.113 13.681 1.632 1.00 58.28 200 GLY A C 1
ATOM 1515 O O . GLY A 1 200 ? 20.273 14.552 0.790 1.00 58.28 200 GLY A O 1
ATOM 1516 N N . GLN A 1 201 ? 19.508 13.908 2.807 1.00 66.19 201 GLN A N 1
ATOM 1517 C CA . GLN A 1 201 ? 19.005 15.222 3.260 1.00 66.19 201 GLN A CA 1
ATOM 1518 C C . GLN A 1 201 ? 19.956 15.903 4.263 1.00 66.19 201 GLN A C 1
ATOM 1520 O O . GLN A 1 201 ? 19.904 17.114 4.456 1.00 66.19 201 GLN A O 1
ATOM 1525 N N . GLY A 1 202 ? 20.856 15.132 4.886 1.00 60.22 202 GLY A N 1
ATOM 1526 C CA . GLY A 1 202 ? 21.893 15.624 5.805 1.00 60.22 202 GLY A CA 1
ATOM 1527 C C . GLY A 1 202 ? 21.488 15.666 7.285 1.00 60.22 202 GLY A C 1
ATOM 1528 O O . GLY A 1 202 ? 22.265 16.141 8.114 1.00 60.22 202 GLY A O 1
ATOM 1529 N N . TYR A 1 203 ? 20.309 15.133 7.618 1.00 78.06 203 TYR A N 1
ATOM 1530 C CA . TYR A 1 203 ? 19.941 14.705 8.974 1.00 78.06 203 TYR A CA 1
ATOM 1531 C C . TYR A 1 203 ? 20.758 13.470 9.404 1.00 78.06 203 TYR A C 1
ATOM 1533 O O . TYR A 1 203 ? 21.465 12.876 8.586 1.00 78.06 203 TYR A O 1
ATOM 1541 N N . TYR A 1 204 ? 20.703 13.090 10.689 1.00 75.19 204 TYR A N 1
ATOM 1542 C CA . TYR A 1 204 ? 21.537 11.993 11.214 1.00 75.19 204 TYR A CA 1
ATOM 1543 C C . TYR A 1 204 ? 21.179 10.640 10.582 1.00 75.19 204 TYR A C 1
ATOM 1545 O O . TYR A 1 204 ? 22.067 9.902 10.157 1.00 75.19 204 TYR A O 1
ATOM 1553 N N . TYR A 1 205 ? 19.877 10.402 10.424 1.00 83.06 205 TYR A N 1
ATOM 1554 C CA . TYR A 1 205 ? 19.289 9.470 9.466 1.00 83.06 205 TYR A CA 1
ATOM 1555 C C . TYR A 1 205 ? 18.081 10.158 8.807 1.00 83.06 205 TYR A C 1
ATOM 1557 O O . TYR A 1 205 ? 17.613 11.193 9.286 1.00 83.06 205 TYR A O 1
ATOM 1565 N N . SER A 1 206 ? 17.621 9.653 7.664 1.00 85.88 206 SER A N 1
ATOM 1566 C CA . SER A 1 206 ? 16.410 10.138 6.978 1.00 85.88 206 SER A CA 1
ATOM 1567 C C . SER A 1 206 ? 15.952 9.115 5.940 1.00 85.88 206 SER A C 1
ATOM 1569 O O . SER A 1 206 ? 16.780 8.358 5.434 1.00 85.88 206 SER A O 1
ATOM 1571 N N . ALA A 1 207 ? 14.667 9.119 5.606 1.00 86.00 207 ALA A N 1
ATOM 1572 C CA . ALA A 1 207 ? 14.116 8.426 4.449 1.00 86.00 207 ALA A CA 1
ATOM 1573 C C . ALA A 1 207 ? 12.972 9.246 3.836 1.00 86.00 207 ALA A C 1
ATOM 1575 O O . ALA A 1 207 ? 12.256 9.951 4.550 1.00 86.00 207 ALA A O 1
ATOM 1576 N N . ILE A 1 208 ? 12.800 9.140 2.520 1.00 83.50 208 ILE A N 1
ATOM 1577 C CA . ILE A 1 208 ? 11.691 9.743 1.774 1.00 83.50 208 ILE A CA 1
ATOM 1578 C C . ILE A 1 208 ? 10.819 8.627 1.201 1.00 83.50 208 ILE A C 1
ATOM 1580 O O . ILE A 1 208 ? 11.335 7.615 0.726 1.00 83.50 208 ILE A O 1
ATOM 1584 N N . TYR A 1 209 ? 9.503 8.818 1.255 1.00 88.00 209 TYR A N 1
ATOM 1585 C CA . TYR A 1 209 ? 8.489 7.920 0.708 1.00 88.00 209 TYR A CA 1
ATOM 1586 C C . TYR A 1 209 ? 7.554 8.720 -0.197 1.00 88.00 209 TYR A C 1
ATOM 1588 O O . TYR A 1 209 ? 6.967 9.700 0.255 1.00 88.00 209 TYR A O 1
ATOM 1596 N N . ASP A 1 210 ? 7.384 8.305 -1.451 1.00 77.81 210 ASP A N 1
ATOM 1597 C CA . ASP A 1 210 ? 6.471 8.968 -2.386 1.00 77.81 210 ASP A CA 1
ATOM 1598 C C . ASP A 1 210 ? 5.127 8.238 -2.452 1.00 77.81 210 ASP A C 1
ATOM 1600 O O . ASP A 1 210 ? 5.057 7.038 -2.724 1.00 77.81 210 ASP A O 1
ATOM 1604 N N . PHE A 1 211 ? 4.051 8.980 -2.205 1.00 79.06 211 PHE A N 1
ATOM 1605 C CA . PHE A 1 211 ? 2.695 8.466 -2.079 1.00 79.06 211 PHE A CA 1
ATOM 1606 C C . PHE A 1 211 ? 1.775 8.994 -3.176 1.00 79.06 211 PHE A C 1
ATOM 1608 O O . PHE A 1 211 ? 1.826 10.167 -3.546 1.00 79.06 211 PHE A O 1
ATOM 1615 N N . SER A 1 212 ? 0.879 8.124 -3.647 1.00 81.81 212 SER A N 1
ATOM 1616 C CA . SER A 1 212 ? -0.206 8.460 -4.570 1.00 81.81 212 SER A CA 1
ATOM 1617 C C . SER A 1 212 ? -1.466 7.681 -4.190 1.00 81.81 212 SER A C 1
ATOM 1619 O O . SER A 1 212 ? -1.468 6.449 -4.199 1.00 81.81 212 SER A O 1
ATOM 1621 N N . PHE A 1 213 ? -2.538 8.390 -3.841 1.00 70.56 213 PHE A N 1
ATOM 1622 C CA . PHE A 1 213 ? -3.795 7.813 -3.361 1.00 70.56 213 PHE A CA 1
ATOM 1623 C C . PHE A 1 213 ? -4.975 8.371 -4.152 1.00 70.56 213 PHE A C 1
ATOM 1625 O O . PHE A 1 213 ? -5.245 9.568 -4.092 1.00 70.56 213 PHE A O 1
ATOM 1632 N N . THR A 1 214 ? -5.713 7.507 -4.855 1.00 70.69 214 THR A N 1
ATOM 1633 C CA . THR A 1 214 ? -6.955 7.881 -5.556 1.00 70.69 214 THR A CA 1
ATOM 1634 C C . THR A 1 214 ? -8.168 7.345 -4.808 1.00 70.69 214 THR A C 1
ATOM 1636 O O . THR A 1 214 ? -8.249 6.147 -4.545 1.00 70.69 214 THR A O 1
ATOM 1639 N N . PHE A 1 215 ? -9.127 8.213 -4.492 1.00 65.00 215 PHE A N 1
ATOM 1640 C CA . PHE A 1 215 ? -10.325 7.872 -3.726 1.00 65.00 215 PHE A CA 1
ATOM 1641 C C . PHE A 1 215 ? -11.574 8.574 -4.272 1.00 65.00 215 PHE A C 1
ATOM 1643 O O . PHE A 1 215 ? -11.501 9.580 -4.982 1.00 65.00 215 PHE A O 1
ATOM 1650 N N . PHE A 1 216 ? -12.748 8.022 -3.952 1.00 68.88 216 PHE A N 1
ATOM 1651 C CA . PHE A 1 216 ? -14.023 8.644 -4.300 1.00 68.88 216 PHE A CA 1
ATOM 1652 C C . PHE A 1 216 ? -14.222 9.927 -3.490 1.00 68.88 216 PHE A C 1
ATOM 1654 O O . PHE A 1 216 ? -14.162 9.909 -2.262 1.00 68.88 216 PHE A O 1
ATOM 1661 N N . HIS A 1 217 ? -14.504 11.022 -4.187 1.00 74.25 217 HIS A N 1
ATOM 1662 C CA . HIS A 1 217 ? -14.814 12.313 -3.591 1.00 74.25 217 HIS A CA 1
ATOM 1663 C C . HIS A 1 217 ? -15.622 13.131 -4.603 1.00 74.25 217 HIS A C 1
ATOM 1665 O O . HIS A 1 217 ? -15.347 13.082 -5.800 1.00 74.25 217 HIS A O 1
ATOM 1671 N N . ASN A 1 218 ? -16.648 13.846 -4.145 1.00 77.31 218 ASN A N 1
ATOM 1672 C CA . ASN A 1 218 ? -17.520 14.645 -5.014 1.00 77.31 218 ASN A CA 1
ATOM 1673 C C . ASN A 1 218 ? -17.999 15.958 -4.370 1.00 77.31 218 ASN A C 1
ATOM 1675 O O . ASN A 1 218 ? -18.858 16.649 -4.929 1.00 77.31 218 ASN A O 1
ATOM 1679 N N . GLU A 1 219 ? -17.457 16.314 -3.203 1.00 77.31 219 GLU A N 1
ATOM 1680 C CA . GLU A 1 219 ? -17.774 17.566 -2.526 1.00 77.31 219 GLU A CA 1
ATOM 1681 C C . GLU A 1 219 ? -17.008 18.752 -3.127 1.00 77.31 219 GLU A C 1
ATOM 1683 O O . GLU A 1 219 ? -15.972 18.615 -3.775 1.00 77.31 219 GLU A O 1
ATOM 1688 N N . ASN A 1 220 ? -17.518 19.965 -2.912 1.00 82.62 220 ASN A N 1
ATOM 1689 C CA . ASN A 1 220 ? -16.907 21.198 -3.426 1.00 82.62 220 ASN A CA 1
ATOM 1690 C C . ASN A 1 220 ? -15.761 21.738 -2.546 1.00 82.62 220 ASN A C 1
ATOM 1692 O O . ASN A 1 220 ? -15.278 22.853 -2.772 1.00 82.62 220 ASN A O 1
ATOM 1696 N N . ASN A 1 221 ? -15.379 20.993 -1.516 1.00 87.00 221 ASN A N 1
ATOM 1697 C CA . ASN A 1 221 ? -14.341 21.299 -0.545 1.00 87.00 221 ASN A CA 1
ATOM 1698 C C . ASN A 1 221 ? -13.709 19.975 -0.097 1.00 87.00 221 ASN A C 1
ATOM 1700 O O . ASN A 1 221 ? -14.375 18.950 -0.177 1.00 87.00 221 ASN A O 1
ATOM 1704 N N . ILE A 1 222 ? -12.447 19.997 0.322 1.00 83.88 222 ILE A N 1
ATOM 1705 C CA . ILE A 1 222 ? -11.762 18.834 0.893 1.00 83.88 222 ILE A CA 1
ATOM 1706 C C . ILE A 1 222 ? -10.779 19.306 1.964 1.00 83.88 222 ILE A C 1
ATOM 1708 O O . ILE A 1 222 ? -10.086 20.308 1.767 1.00 83.88 222 ILE A O 1
ATOM 1712 N N . SER A 1 223 ? -10.709 18.565 3.066 1.00 88.38 223 SER A N 1
ATOM 1713 C CA . SER A 1 223 ? -9.688 18.724 4.099 1.00 88.38 223 SER A CA 1
ATOM 1714 C C . SER A 1 223 ? -8.932 17.413 4.271 1.00 88.38 223 SER A C 1
ATOM 1716 O O . SER A 1 223 ? -9.555 16.363 4.428 1.00 88.38 223 SER A O 1
ATOM 1718 N N . ILE A 1 224 ? -7.602 17.473 4.236 1.00 84.31 224 ILE A N 1
ATOM 1719 C CA . ILE A 1 224 ? -6.718 16.315 4.415 1.00 84.31 224 ILE A CA 1
ATOM 1720 C C . ILE A 1 224 ? -5.748 16.627 5.552 1.00 84.31 224 ILE A C 1
ATOM 1722 O O . ILE A 1 224 ? -4.986 17.589 5.457 1.00 84.31 224 ILE A O 1
ATOM 1726 N N . ASP A 1 225 ? -5.799 15.827 6.612 1.00 85.38 225 ASP A N 1
ATOM 1727 C CA . ASP A 1 225 ? -4.887 15.886 7.749 1.00 85.38 225 ASP A CA 1
ATOM 1728 C C . ASP A 1 225 ? -3.678 14.979 7.511 1.00 85.38 225 ASP A C 1
ATOM 1730 O O . ASP A 1 225 ? -3.822 13.835 7.077 1.00 85.38 225 ASP A O 1
ATOM 1734 N N . PHE A 1 226 ? -2.494 15.493 7.836 1.00 95.62 226 PHE A N 1
ATOM 1735 C CA . PHE A 1 226 ? -1.233 14.762 7.907 1.00 95.62 226 PHE A CA 1
ATOM 1736 C C . PHE A 1 226 ? -0.742 14.835 9.356 1.00 95.62 226 PHE A C 1
ATOM 1738 O O . PHE A 1 226 ? -0.566 15.937 9.892 1.00 95.62 226 PHE A O 1
ATOM 1745 N N . SER A 1 227 ? -0.541 13.682 9.991 1.00 89.31 227 SER A N 1
ATOM 1746 C CA . SER A 1 227 ? -0.245 13.574 11.426 1.00 89.31 227 SER A CA 1
ATOM 1747 C C . SER A 1 227 ? 0.819 12.516 11.693 1.00 89.31 227 SER A C 1
ATOM 1749 O O . SER A 1 227 ? 0.848 11.488 11.019 1.00 89.31 227 SER A O 1
ATOM 1751 N N . ALA A 1 228 ? 1.634 12.714 12.730 1.00 85.06 228 ALA A N 1
ATOM 1752 C CA . ALA A 1 228 ? 2.500 11.667 13.264 1.00 85.06 228 ALA A CA 1
ATOM 1753 C C . ALA A 1 228 ? 2.257 11.425 14.759 1.00 85.06 228 ALA A C 1
ATOM 1755 O O . ALA A 1 228 ? 1.942 12.351 15.510 1.00 85.06 228 ALA A O 1
ATOM 1756 N N . TYR A 1 229 ? 2.436 10.176 15.189 1.00 84.38 229 TYR A N 1
ATOM 1757 C CA . TYR A 1 229 ? 2.249 9.731 16.573 1.00 84.38 229 TYR A CA 1
ATOM 1758 C C . TYR A 1 229 ? 3.410 8.834 17.014 1.00 84.38 229 TYR A C 1
ATOM 1760 O O . TYR A 1 229 ? 4.145 8.318 16.180 1.00 84.38 229 TYR A O 1
ATOM 1768 N N . GLY A 1 230 ? 3.579 8.657 18.327 1.00 83.00 230 GLY A N 1
ATOM 1769 C CA . GLY A 1 230 ? 4.703 7.910 18.915 1.00 83.00 230 GLY A CA 1
ATOM 1770 C C . GLY A 1 230 ? 5.970 8.746 19.105 1.00 83.00 230 GLY A C 1
ATOM 1771 O O . GLY A 1 230 ? 6.660 8.555 20.102 1.00 83.00 230 GLY A O 1
ATOM 1772 N N . LEU A 1 231 ? 6.176 9.741 18.234 1.00 85.62 231 LEU A N 1
ATOM 1773 C CA . LEU A 1 231 ? 7.439 10.470 18.133 1.00 85.62 231 LEU A CA 1
ATOM 1774 C C . LEU A 1 231 ? 7.921 11.116 19.439 1.00 85.62 231 LEU A C 1
ATOM 1776 O O . LEU A 1 231 ? 7.157 11.735 20.191 1.00 85.62 231 LEU A O 1
ATOM 1780 N N . GLN A 1 232 ? 9.230 11.039 19.641 1.00 85.62 232 GLN A N 1
ATOM 1781 C CA . GLN A 1 232 ? 9.969 11.588 20.770 1.00 85.62 232 GLN A CA 1
ATOM 1782 C C . GLN A 1 232 ? 10.325 13.078 20.526 1.00 85.62 232 GLN A C 1
ATOM 1784 O O . GLN A 1 232 ? 9.622 13.802 19.815 1.00 85.62 232 GLN A O 1
ATOM 1789 N N . GLU A 1 233 ? 11.377 13.611 21.167 1.00 82.38 233 GLU A N 1
ATOM 1790 C CA . GLU A 1 233 ? 11.752 15.023 20.972 1.00 82.38 233 GLU A CA 1
ATOM 1791 C C . GLU A 1 233 ? 12.208 15.287 19.522 1.00 82.38 233 GLU A C 1
ATOM 1793 O O . GLU A 1 233 ? 12.897 14.469 18.926 1.00 82.38 233 GLU A O 1
ATOM 1798 N N . ILE A 1 234 ? 11.901 16.471 18.973 1.00 81.56 234 ILE A N 1
ATOM 1799 C CA . ILE A 1 234 ? 12.106 16.832 17.548 1.00 81.56 234 ILE A CA 1
ATOM 1800 C C . ILE A 1 234 ? 13.550 16.672 17.015 1.00 81.56 234 ILE A C 1
ATOM 1802 O O . ILE A 1 234 ? 13.790 16.648 15.809 1.00 81.56 234 ILE A O 1
ATOM 1806 N N . THR A 1 235 ? 14.541 16.589 17.908 1.00 82.69 235 THR A N 1
ATOM 1807 C CA . THR A 1 235 ? 15.945 16.319 17.554 1.00 82.69 235 THR A CA 1
ATOM 1808 C C . THR A 1 235 ? 16.281 14.834 17.404 1.00 82.69 235 THR A C 1
ATOM 1810 O O . THR A 1 235 ? 17.315 14.530 16.816 1.00 82.69 235 THR A O 1
ATOM 1813 N N . ASP A 1 236 ? 15.447 13.953 17.959 1.00 82.56 236 ASP A N 1
ATOM 1814 C CA . ASP A 1 236 ? 15.500 12.487 17.853 1.00 82.56 236 ASP A CA 1
ATOM 1815 C C . ASP A 1 236 ? 14.595 12.012 16.714 1.00 82.56 236 ASP A C 1
ATOM 1817 O O . ASP A 1 236 ? 15.037 11.270 15.850 1.00 82.56 236 ASP A O 1
ATOM 1821 N N . GLU A 1 237 ? 13.358 12.509 16.642 1.00 88.12 237 GLU A N 1
ATOM 1822 C CA . GLU A 1 237 ? 12.356 12.057 15.673 1.00 88.12 237 GLU A CA 1
ATOM 1823 C C . GLU A 1 237 ? 11.491 13.211 15.186 1.00 88.12 237 GLU A C 1
ATOM 1825 O O . GLU A 1 237 ? 11.035 14.060 15.953 1.00 88.12 237 GLU A O 1
ATOM 1830 N N . SER A 1 238 ? 11.274 13.260 13.876 1.00 93.56 238 SER A N 1
ATOM 1831 C CA . SER A 1 238 ? 10.536 14.352 13.245 1.00 93.56 238 SER A CA 1
ATOM 1832 C C . SER A 1 238 ? 10.124 14.005 11.822 1.00 93.56 238 SER A C 1
ATOM 1834 O O . SER A 1 238 ? 10.606 13.021 11.256 1.00 93.56 238 SER A O 1
ATOM 1836 N N . TRP A 1 239 ? 9.276 14.830 11.216 1.00 96.12 239 TRP A N 1
ATOM 1837 C CA . TRP A 1 239 ? 8.878 14.655 9.824 1.00 96.12 239 TRP A CA 1
ATOM 1838 C C . TRP A 1 239 ? 8.624 15.957 9.076 1.00 96.12 239 TRP A C 1
ATOM 1840 O O . TRP A 1 239 ? 8.630 17.056 9.636 1.00 96.12 239 TRP A O 1
ATOM 1850 N N . GLY A 1 240 ? 8.380 15.800 7.782 1.00 96.44 240 GLY A N 1
ATOM 1851 C CA . GLY A 1 240 ? 7.755 16.800 6.939 1.00 96.44 240 GLY A CA 1
ATOM 1852 C C . GLY A 1 240 ? 7.124 16.175 5.700 1.00 96.44 240 GLY A C 1
ATOM 1853 O O . GLY A 1 240 ? 7.173 14.957 5.517 1.00 96.44 240 GLY A O 1
ATOM 1854 N N . ILE A 1 241 ? 6.533 17.011 4.854 1.00 96.88 241 ILE A N 1
ATOM 1855 C CA . ILE A 1 241 ? 6.009 16.621 3.542 1.00 96.88 241 ILE A CA 1
ATOM 1856 C C . ILE A 1 241 ? 6.428 17.614 2.460 1.00 96.88 241 ILE A C 1
ATOM 1858 O O . ILE A 1 241 ? 6.663 18.794 2.727 1.00 96.88 241 ILE A O 1
ATOM 1862 N N . ASP A 1 242 ? 6.492 17.119 1.230 1.00 90.25 242 ASP A N 1
ATOM 1863 C CA . ASP A 1 242 ? 6.850 17.877 0.035 1.00 90.25 242 ASP A CA 1
ATOM 1864 C C . ASP A 1 242 ? 6.035 17.401 -1.185 1.00 90.25 242 ASP A C 1
ATOM 1866 O O . ASP A 1 242 ? 5.282 16.430 -1.089 1.00 90.25 242 ASP A O 1
ATOM 1870 N N . ASN A 1 243 ? 6.144 18.085 -2.326 1.00 89.12 243 ASN A N 1
ATOM 1871 C CA . ASN A 1 243 ? 5.530 17.716 -3.611 1.00 89.12 243 ASN A CA 1
ATOM 1872 C C . ASN A 1 243 ? 4.012 17.429 -3.549 1.00 89.12 243 ASN A C 1
ATOM 1874 O O . ASN A 1 243 ? 3.491 16.591 -4.290 1.00 89.12 243 ASN A O 1
ATOM 1878 N N . VAL A 1 244 ? 3.285 18.119 -2.665 1.00 92.75 244 VAL A N 1
ATOM 1879 C CA . VAL A 1 244 ? 1.854 17.889 -2.421 1.00 92.75 244 VAL A CA 1
ATOM 1880 C C . VAL A 1 244 ? 1.037 18.365 -3.621 1.00 92.75 244 VAL A C 1
ATOM 1882 O O . VAL A 1 244 ? 1.008 19.561 -3.910 1.00 92.75 244 VAL A O 1
ATOM 1885 N N . ALA A 1 245 ? 0.313 17.466 -4.285 1.00 84.62 245 ALA A N 1
ATOM 1886 C CA . ALA A 1 245 ? -0.566 17.786 -5.407 1.00 84.62 245 ALA A CA 1
ATOM 1887 C C . ALA A 1 245 ? -1.937 17.106 -5.289 1.00 84.62 245 ALA A C 1
ATOM 1889 O O . ALA A 1 245 ? -2.037 15.944 -4.898 1.00 84.62 245 ALA A O 1
ATOM 1890 N N . ILE A 1 246 ? -2.989 17.835 -5.675 1.00 86.81 246 ILE A N 1
ATOM 1891 C CA . ILE A 1 246 ? -4.369 17.341 -5.743 1.00 86.81 246 ILE A CA 1
ATOM 1892 C C . ILE A 1 246 ? -4.841 17.394 -7.195 1.00 86.81 246 ILE A C 1
ATOM 1894 O O . ILE A 1 246 ? -4.863 18.461 -7.814 1.00 86.81 246 ILE A O 1
ATOM 1898 N N . GLU A 1 247 ? -5.263 16.248 -7.714 1.00 83.38 247 GLU A N 1
ATOM 1899 C CA . GLU A 1 247 ? -5.902 16.087 -9.019 1.00 83.38 247 GLU A CA 1
ATOM 1900 C C . GLU A 1 247 ? -7.361 15.648 -8.842 1.00 83.38 247 GLU A C 1
ATOM 1902 O O . GLU A 1 247 ? -7.684 14.909 -7.913 1.00 83.38 247 GLU A O 1
ATOM 1907 N N . ILE A 1 248 ? -8.250 16.109 -9.722 1.00 78.25 248 ILE A N 1
ATOM 1908 C CA . ILE A 1 248 ? -9.654 15.679 -9.774 1.00 78.25 248 ILE A CA 1
ATOM 1909 C C . ILE A 1 248 ? -9.970 14.945 -11.076 1.00 78.25 248 ILE A C 1
ATOM 1911 O O . ILE A 1 248 ? -9.460 15.311 -12.138 1.00 78.25 248 ILE A O 1
ATOM 1915 N N . SER A 1 249 ? -10.879 13.967 -11.005 1.00 73.06 249 SER A N 1
ATOM 1916 C CA . SER A 1 249 ? -11.395 13.258 -12.181 1.00 73.06 249 SER A CA 1
ATOM 1917 C C . SER A 1 249 ? -12.922 13.147 -12.213 1.00 73.06 249 SER A C 1
ATOM 1919 O O . SER A 1 249 ? -13.570 13.120 -11.168 1.00 73.06 249 SER A O 1
ATOM 1921 N N . ASN A 1 250 ? -13.496 13.087 -13.421 1.00 64.50 250 ASN A N 1
ATOM 1922 C CA . ASN A 1 250 ? -14.922 12.801 -13.679 1.00 64.50 250 ASN A CA 1
ATOM 1923 C C . ASN A 1 250 ? -15.166 11.421 -14.317 1.00 64.50 250 ASN A C 1
ATOM 1925 O O . ASN A 1 250 ? -16.311 11.091 -14.638 1.00 64.50 250 ASN A O 1
ATOM 1929 N N . GLU A 1 251 ? -14.120 10.624 -14.541 1.00 47.25 251 GLU A N 1
ATOM 1930 C CA . GLU A 1 251 ? -14.293 9.299 -15.133 1.00 47.25 251 GLU A CA 1
ATOM 1931 C C . GLU A 1 251 ? -14.961 8.325 -14.144 1.00 47.25 251 GLU A C 1
ATOM 1933 O O . GLU A 1 251 ? -14.753 8.422 -12.927 1.00 47.25 251 GLU A O 1
ATOM 1938 N N . PRO A 1 252 ? -15.772 7.366 -14.635 1.00 39.91 252 PRO A N 1
ATOM 1939 C CA . PRO A 1 252 ? -16.246 6.265 -13.813 1.00 39.91 252 PRO A CA 1
ATOM 1940 C C . PRO A 1 252 ? -15.041 5.419 -13.397 1.00 39.91 252 PRO A C 1
ATOM 1942 O O . PRO A 1 252 ? -14.442 4.710 -14.204 1.00 39.91 252 PRO A O 1
ATOM 1945 N N . THR A 1 253 ? -14.676 5.514 -12.125 1.00 37.81 253 THR A N 1
ATOM 1946 C CA . THR A 1 253 ? -13.541 4.803 -11.554 1.00 37.81 253 THR A CA 1
ATOM 1947 C C . THR A 1 253 ? -13.831 3.305 -11.448 1.00 37.81 253 THR A C 1
ATOM 1949 O O . THR A 1 253 ? -14.328 2.824 -10.431 1.00 37.81 253 THR A O 1
ATOM 1952 N N . ASP A 1 254 ? -13.439 2.546 -12.476 1.00 34.06 254 ASP A N 1
ATOM 1953 C CA . ASP A 1 254 ? -13.200 1.094 -12.398 1.00 34.06 254 ASP A CA 1
ATOM 1954 C C . ASP A 1 254 ? -11.952 0.817 -11.523 1.00 34.06 254 ASP A C 1
ATOM 1956 O O . ASP A 1 254 ? -10.962 0.223 -11.953 1.00 34.06 254 ASP A O 1
ATOM 1960 N N . ILE A 1 255 ? -11.977 1.288 -10.272 1.00 33.91 255 ILE A N 1
ATOM 1961 C CA . ILE A 1 255 ? -10.934 1.028 -9.281 1.00 33.91 255 ILE A CA 1
ATOM 1962 C C . ILE A 1 255 ? -11.201 -0.353 -8.667 1.00 33.91 255 ILE A C 1
ATOM 1964 O O . ILE A 1 255 ? -12.245 -0.554 -8.033 1.00 33.91 255 ILE A O 1
ATOM 1968 N N . PRO A 1 256 ? -10.278 -1.324 -8.803 1.00 25.64 256 PRO A N 1
ATOM 1969 C CA . PRO A 1 256 ? -10.318 -2.506 -7.962 1.00 25.64 256 PRO A CA 1
ATOM 1970 C C . PRO A 1 256 ? -10.076 -2.061 -6.520 1.00 25.64 256 PRO A C 1
ATOM 1972 O O . PRO A 1 256 ? -9.106 -1.364 -6.236 1.00 25.64 256 PRO A O 1
ATOM 1975 N N . ILE A 1 257 ? -10.948 -2.478 -5.602 1.00 29.42 257 ILE A N 1
ATOM 1976 C CA . ILE A 1 257 ? -10.790 -2.194 -4.174 1.00 29.42 257 ILE A CA 1
ATOM 1977 C C . ILE A 1 257 ? -9.631 -3.045 -3.630 1.00 29.42 257 ILE A C 1
ATOM 1979 O O . ILE A 1 257 ? -9.829 -4.136 -3.092 1.00 29.42 257 ILE A O 1
ATOM 1983 N N . THR A 1 258 ? -8.404 -2.570 -3.816 1.00 25.55 258 THR A N 1
ATOM 1984 C CA . THR A 1 258 ? -7.220 -3.058 -3.110 1.00 25.55 258 THR A CA 1
ATOM 1985 C C . THR A 1 258 ? -7.194 -2.439 -1.715 1.00 25.55 258 THR A C 1
ATOM 1987 O O . THR A 1 258 ? -7.312 -1.226 -1.586 1.00 25.55 258 THR A O 1
ATOM 1990 N N . SER A 1 259 ? -7.085 -3.302 -0.697 1.00 24.39 259 SER A N 1
ATOM 1991 C CA . SER A 1 259 ? -7.097 -2.985 0.743 1.00 24.39 259 SER A CA 1
ATOM 1992 C C . SER A 1 259 ? -8.254 -2.096 1.229 1.00 24.39 259 SER A C 1
ATOM 1994 O O . SER A 1 259 ? -8.079 -0.908 1.480 1.00 24.39 259 SER A O 1
ATOM 1996 N N . ILE A 1 260 ? -9.409 -2.715 1.514 1.00 26.78 260 ILE A N 1
ATOM 1997 C CA . ILE A 1 260 ? -10.159 -2.321 2.719 1.00 26.78 260 ILE A CA 1
ATOM 1998 C C . ILE A 1 260 ? -9.431 -2.974 3.895 1.00 26.78 260 ILE A C 1
ATOM 2000 O O . ILE A 1 260 ? -9.618 -4.160 4.168 1.00 26.78 260 ILE A O 1
ATOM 2004 N N . THR A 1 261 ? -8.585 -2.193 4.555 1.00 24.91 261 THR A N 1
ATOM 2005 C CA . THR A 1 261 ? -8.051 -2.485 5.891 1.00 24.91 261 THR A CA 1
ATOM 2006 C C . THR A 1 261 ? -8.726 -1.524 6.877 1.00 24.91 261 THR A C 1
ATOM 2008 O O . THR A 1 261 ? -9.318 -0.532 6.451 1.00 24.91 261 THR A O 1
ATOM 2011 N N . ALA A 1 262 ? -8.729 -1.853 8.172 1.00 22.98 262 ALA A N 1
ATOM 2012 C CA . ALA A 1 262 ? -9.531 -1.170 9.190 1.00 22.98 262 ALA A CA 1
ATOM 2013 C C . ALA A 1 262 ? -9.419 0.365 9.143 1.00 22.98 262 ALA A C 1
ATOM 2015 O O . ALA A 1 262 ? -8.322 0.920 9.067 1.00 22.98 262 ALA A O 1
ATOM 2016 N N . ILE A 1 263 ? -10.571 1.037 9.243 1.00 25.73 263 ILE A N 1
ATOM 2017 C CA . ILE A 1 263 ? -10.640 2.492 9.389 1.00 25.73 263 ILE A CA 1
ATOM 2018 C C . ILE A 1 263 ? -10.225 2.806 10.827 1.00 25.73 263 ILE A C 1
ATOM 2020 O O . ILE A 1 263 ? -11.048 2.772 11.744 1.00 25.73 263 ILE A O 1
ATOM 2024 N N . ASN A 1 264 ? -8.936 3.069 11.015 1.00 24.00 264 ASN A N 1
ATOM 2025 C CA . ASN A 1 264 ? -8.431 3.731 12.204 1.00 24.00 264 ASN A CA 1
ATOM 2026 C C . ASN A 1 264 ? -8.615 5.235 11.979 1.00 24.00 264 ASN A C 1
ATOM 2028 O O . ASN A 1 264 ? -7.986 5.811 11.094 1.00 24.00 264 ASN A O 1
ATOM 2032 N N . ASN A 1 265 ? -9.515 5.842 12.753 1.00 25.28 265 ASN A N 1
ATOM 2033 C CA . ASN A 1 265 ? -9.609 7.290 12.893 1.00 25.28 265 ASN A CA 1
ATOM 2034 C C . ASN A 1 265 ? -8.955 7.671 14.223 1.00 25.28 265 ASN A C 1
ATOM 2036 O O . ASN A 1 265 ? -9.505 7.363 15.286 1.00 25.28 265 ASN A O 1
ATOM 2040 N N . SER A 1 266 ? -7.818 8.363 14.169 1.00 24.27 266 SER A N 1
ATOM 2041 C CA . SER A 1 266 ? -7.342 9.165 15.299 1.00 24.27 266 SER A CA 1
ATOM 2042 C C . SER A 1 266 ? -8.182 10.462 15.440 1.00 24.27 266 SER A C 1
ATOM 2044 O O . SER A 1 266 ? -9.027 10.760 14.591 1.00 24.27 266 SER A O 1
ATOM 2046 N N . PRO A 1 267 ? -8.103 11.192 16.570 1.00 25.02 267 PRO A N 1
ATOM 2047 C CA . PRO A 1 267 ? -9.296 11.809 17.154 1.00 25.02 267 PRO A CA 1
ATOM 2048 C C . PRO A 1 267 ? -9.706 13.159 16.548 1.00 25.02 267 PRO A C 1
ATOM 2050 O O . PRO A 1 267 ? -8.983 14.152 16.644 1.00 25.02 267 PRO A O 1
ATOM 2053 N N . THR A 1 268 ? -10.958 13.251 16.092 1.00 28.09 268 THR A N 1
ATOM 2054 C CA . THR A 1 268 ? -11.652 14.535 15.902 1.00 28.09 268 THR A CA 1
ATOM 2055 C C . THR A 1 268 ? -12.265 15.017 17.227 1.00 28.09 268 THR A C 1
ATOM 2057 O O . THR A 1 268 ? -13.088 14.315 17.818 1.00 28.09 268 THR A O 1
ATOM 2060 N N . PRO A 1 269 ? -11.938 16.229 17.719 1.00 25.42 269 PRO A N 1
ATOM 2061 C CA . PRO A 1 269 ? -12.709 16.867 18.785 1.00 25.42 269 PRO A CA 1
ATOM 2062 C C . PRO A 1 269 ? -14.134 17.140 18.290 1.00 25.42 269 PRO A C 1
ATOM 2064 O O . PRO A 1 269 ? -14.295 17.660 17.187 1.00 25.42 269 PRO A O 1
ATOM 2067 N N . LEU A 1 270 ? -15.160 16.817 19.089 1.00 30.50 270 LEU A N 1
ATOM 2068 C CA . LEU A 1 270 ? -16.550 16.807 18.611 1.00 30.50 270 LEU A CA 1
ATOM 2069 C C . LEU A 1 270 ? -16.997 18.114 17.932 1.00 30.50 270 LEU A C 1
ATOM 2071 O O . LEU A 1 270 ? -17.242 19.132 18.585 1.00 30.50 270 LEU A O 1
ATOM 2075 N N . GLY A 1 271 ? -17.210 18.016 16.620 1.00 25.28 271 GLY A N 1
ATOM 2076 C CA . GLY A 1 271 ? -18.054 18.899 15.829 1.00 25.28 271 GLY A CA 1
ATOM 2077 C C . GLY A 1 271 ? -19.274 18.120 15.340 1.00 25.28 271 GLY A C 1
ATOM 2078 O O . GLY A 1 271 ? -19.129 17.270 14.474 1.00 25.28 271 GLY A O 1
ATOM 2079 N N . GLU A 1 272 ? -20.437 18.403 15.937 1.00 30.94 272 GLU A N 1
ATOM 2080 C CA . GLU A 1 272 ? -21.801 17.961 15.576 1.00 30.94 272 GLU A CA 1
ATOM 2081 C C . GLU A 1 272 ? -21.905 16.836 14.518 1.00 30.94 272 GLU A C 1
ATOM 2083 O O . GLU A 1 272 ? -22.131 17.090 13.331 1.00 30.94 272 GLU A O 1
ATOM 2088 N N . ALA A 1 273 ? -21.818 15.576 14.965 1.00 29.62 273 ALA A N 1
ATOM 2089 C CA . ALA A 1 273 ? -22.139 14.420 14.131 1.00 29.62 273 ALA A CA 1
ATOM 2090 C C . ALA A 1 273 ? -23.597 14.509 13.641 1.00 29.62 273 ALA A C 1
ATOM 2092 O O . ALA A 1 273 ? -24.536 14.653 14.429 1.00 29.62 273 ALA A O 1
ATOM 2093 N N . THR A 1 274 ? -23.806 14.441 12.324 1.00 28.39 274 THR A N 1
ATOM 2094 C CA . THR A 1 274 ? -25.161 14.516 11.761 1.00 28.39 274 THR A CA 1
ATOM 2095 C C . THR A 1 274 ? -25.877 13.173 11.895 1.00 28.39 274 THR A C 1
ATOM 2097 O O . THR A 1 274 ? -25.354 12.123 11.536 1.00 28.39 274 THR A O 1
ATOM 2100 N N . HIS A 1 275 ? -27.091 13.215 12.451 1.00 32.28 275 HIS A N 1
ATOM 2101 C CA . HIS A 1 275 ? -27.828 12.028 12.893 1.00 32.28 275 HIS A CA 1
ATOM 2102 C C . HIS A 1 275 ? -28.113 11.026 11.767 1.00 32.28 275 HIS A C 1
ATOM 2104 O O . HIS A 1 275 ? -28.619 11.386 10.700 1.00 32.28 275 HIS A O 1
ATOM 2110 N N . LEU A 1 276 ? -27.886 9.747 12.079 1.00 34.44 276 LEU A N 1
ATOM 2111 C CA . LEU A 1 276 ? -28.163 8.590 11.230 1.00 34.44 276 LEU A CA 1
ATOM 2112 C C . LEU A 1 276 ? -29.576 8.628 10.624 1.00 34.44 276 LEU A C 1
ATOM 2114 O O . LEU A 1 276 ? -30.586 8.701 11.329 1.00 34.44 276 LEU A O 1
ATOM 2118 N N . SER A 1 277 ? -29.654 8.464 9.302 1.00 28.80 277 SER A N 1
ATOM 2119 C CA . SER A 1 277 ? -30.900 8.119 8.614 1.00 28.80 277 SER A CA 1
ATOM 2120 C C . SER A 1 277 ? -30.820 6.681 8.097 1.00 28.80 277 SER A C 1
ATOM 2122 O O . SER A 1 277 ? -29.817 6.262 7.531 1.00 28.80 277 SER A O 1
ATOM 2124 N N . ALA A 1 278 ? -31.868 5.902 8.381 1.00 30.31 278 ALA A N 1
ATOM 2125 C CA . ALA A 1 278 ? -31.838 4.439 8.399 1.00 30.31 278 ALA A CA 1
ATOM 2126 C C . ALA A 1 278 ? -31.219 3.774 7.151 1.00 30.31 278 ALA A C 1
ATOM 2128 O O . ALA A 1 278 ? -31.799 3.815 6.061 1.00 30.31 278 ALA A O 1
ATOM 2129 N N . ILE A 1 279 ? -30.107 3.058 7.347 1.00 37.19 279 ILE A N 1
ATOM 2130 C CA . ILE A 1 279 ? -29.513 2.198 6.320 1.00 37.19 279 ILE A CA 1
ATOM 2131 C C . ILE A 1 279 ? -30.393 0.959 6.133 1.00 37.19 279 ILE A C 1
ATOM 2133 O O . ILE A 1 279 ? -30.610 0.164 7.050 1.00 37.19 279 ILE A O 1
ATOM 2137 N N . ALA A 1 280 ? -30.898 0.769 4.916 1.00 36.06 280 ALA A N 1
ATOM 2138 C CA . ALA A 1 280 ? -31.672 -0.413 4.575 1.00 36.06 280 ALA A CA 1
ATOM 2139 C C . ALA A 1 280 ? -30.777 -1.669 4.618 1.00 36.06 280 ALA A C 1
ATOM 2141 O O . ALA A 1 280 ? -29.947 -1.867 3.732 1.00 36.06 280 ALA A O 1
ATOM 2142 N N . ASN A 1 281 ? -31.034 -2.534 5.609 1.00 50.97 281 ASN A N 1
ATOM 2143 C CA . ASN A 1 281 ? -30.393 -3.830 5.907 1.00 50.97 281 ASN A CA 1
ATOM 2144 C C . ASN A 1 281 ? -29.188 -3.828 6.879 1.00 50.97 281 ASN A C 1
ATOM 2146 O O . ASN A 1 281 ? -28.605 -4.891 7.066 1.00 50.97 281 ASN A O 1
ATOM 2150 N N . GLY A 1 282 ? -28.840 -2.710 7.527 1.00 62.41 282 GLY A N 1
ATOM 2151 C CA . GLY A 1 282 ? -27.843 -2.687 8.617 1.00 62.41 282 GLY A CA 1
ATOM 2152 C C . GLY A 1 282 ? -28.424 -2.987 10.010 1.00 62.41 282 GLY A C 1
ATOM 2153 O O . GLY A 1 282 ? -29.643 -3.067 10.180 1.00 62.41 282 GLY A O 1
ATOM 2154 N N . TYR A 1 283 ? -27.551 -3.106 11.014 1.00 84.31 283 TYR A N 1
ATOM 2155 C CA . TYR A 1 283 ? -27.900 -3.036 12.444 1.00 84.31 283 TYR A CA 1
ATOM 2156 C C . TYR A 1 283 ? -27.301 -1.756 13.039 1.00 84.31 283 TYR A C 1
ATOM 2158 O O . TYR A 1 283 ? -26.168 -1.441 12.704 1.00 84.31 283 TYR A O 1
ATOM 2166 N N . ALA A 1 284 ? -28.001 -1.036 13.920 1.00 85.19 284 ALA A N 1
ATOM 2167 C CA . ALA A 1 284 ? -27.438 0.133 14.607 1.00 85.19 284 ALA A CA 1
ATOM 2168 C C . ALA A 1 284 ? -28.127 0.410 15.953 1.00 85.19 284 ALA A C 1
ATOM 2170 O O . ALA A 1 284 ? -29.345 0.259 16.074 1.00 85.19 284 ALA A O 1
ATOM 2171 N N . THR A 1 285 ? -27.359 0.858 16.949 1.00 87.12 285 THR A N 1
ATOM 2172 C CA . THR A 1 285 ? -27.849 1.361 18.240 1.00 87.12 285 THR A CA 1
ATOM 2173 C C . THR A 1 285 ? -26.940 2.460 18.789 1.00 87.12 285 THR A C 1
ATOM 2175 O O . THR A 1 285 ? -25.768 2.225 19.060 1.00 87.12 285 THR A O 1
ATOM 2178 N N . ASN A 1 286 ? -27.527 3.627 19.048 1.00 86.25 286 ASN A N 1
ATOM 2179 C CA . ASN A 1 286 ? -26.914 4.754 19.759 1.00 86.25 286 ASN A CA 1
ATOM 2180 C C . ASN A 1 286 ? -27.347 4.830 21.237 1.00 86.25 286 ASN A C 1
ATOM 2182 O O . ASN A 1 286 ? -27.209 5.853 21.889 1.00 86.25 286 ASN A O 1
ATOM 2186 N N . PHE A 1 287 ? -28.007 3.782 21.748 1.00 90.44 287 PHE A N 1
ATOM 2187 C CA . PHE A 1 287 ? -28.476 3.634 23.136 1.00 90.44 287 PHE A CA 1
ATOM 2188 C C . PHE A 1 287 ? -29.393 4.737 23.713 1.00 90.44 287 PHE A C 1
ATOM 2190 O O . PHE A 1 287 ? -29.864 4.594 24.843 1.00 90.44 287 PHE A O 1
ATOM 2197 N N . GLU A 1 288 ? -29.774 5.753 22.933 1.00 87.56 288 GLU A N 1
ATOM 2198 C CA . GLU A 1 288 ? -30.679 6.846 23.328 1.00 87.56 288 GLU A CA 1
ATOM 2199 C C . GLU A 1 288 ? -32.090 6.368 23.710 1.00 87.56 288 GLU A C 1
ATOM 2201 O O . GLU A 1 288 ? -32.789 6.969 24.528 1.00 87.56 288 GLU A O 1
ATOM 2206 N N . ALA A 1 289 ? -32.522 5.240 23.139 1.00 85.56 289 ALA A N 1
ATOM 2207 C CA . ALA A 1 289 ? -33.766 4.556 23.504 1.00 85.56 289 ALA A CA 1
ATOM 2208 C C . ALA A 1 289 ? -33.624 3.649 24.751 1.00 85.56 289 ALA A C 1
ATOM 2210 O O . ALA A 1 289 ? -34.571 2.954 25.136 1.00 85.56 289 ALA A O 1
ATOM 2211 N N . GLY A 1 290 ? -32.448 3.643 25.378 1.00 89.25 290 GLY A N 1
ATOM 2212 C CA . GLY A 1 290 ? -32.020 2.715 26.414 1.00 89.25 290 GLY A CA 1
ATOM 2213 C C . GLY A 1 290 ? -31.433 1.414 25.862 1.00 89.25 290 GLY A C 1
ATOM 2214 O O . GLY A 1 290 ? -31.301 1.223 24.658 1.00 89.25 290 GLY A O 1
ATOM 2215 N N . LEU A 1 291 ? -31.125 0.471 26.762 1.00 89.50 291 LEU A N 1
ATOM 2216 C CA . LEU A 1 291 ? -30.491 -0.811 26.408 1.00 89.50 291 LEU A CA 1
ATOM 2217 C C . LEU A 1 291 ? -31.318 -1.696 25.455 1.00 89.50 291 LEU A C 1
ATOM 2219 O O . LEU A 1 291 ? -30.766 -2.629 24.887 1.00 89.50 291 LEU A O 1
ATOM 2223 N N . GLY A 1 292 ? -32.619 -1.441 25.276 1.00 88.62 292 GLY A N 1
ATOM 2224 C CA . GLY A 1 292 ? -33.452 -2.115 24.275 1.00 88.62 292 GLY A CA 1
ATOM 2225 C C . GLY A 1 292 ? -33.403 -3.647 24.341 1.00 88.62 292 GLY A C 1
ATOM 2226 O O . GLY A 1 292 ? -33.982 -4.263 25.236 1.00 88.62 292 GLY A O 1
ATOM 2227 N N . GLU A 1 293 ? -32.741 -4.248 23.353 1.00 90.12 293 GLU A N 1
ATOM 2228 C CA . GLU A 1 293 ? -32.551 -5.694 23.172 1.00 90.12 293 GLU A CA 1
ATOM 2229 C C . GLU A 1 293 ? -31.212 -6.239 23.709 1.00 90.12 293 GLU A C 1
ATOM 2231 O O . GLU A 1 293 ? -30.881 -7.403 23.483 1.00 90.12 293 GLU A O 1
ATOM 2236 N N . TRP A 1 294 ? -30.452 -5.434 24.449 1.00 95.38 294 TRP A N 1
ATOM 2237 C CA . TRP A 1 294 ? -29.220 -5.855 25.110 1.00 95.38 294 TRP A CA 1
ATOM 2238 C C . TRP A 1 294 ? -29.473 -6.314 26.546 1.00 95.38 294 TRP A C 1
ATOM 2240 O O . TRP A 1 294 ? -30.126 -5.643 27.349 1.00 95.38 294 TRP A O 1
ATOM 2250 N N . GLN A 1 295 ? -28.889 -7.456 26.901 1.00 96.25 295 GLN A N 1
ATOM 2251 C CA . GLN A 1 295 ? -28.858 -7.980 28.256 1.00 96.25 295 GLN A CA 1
ATOM 2252 C C . GLN A 1 295 ? -27.530 -7.637 28.935 1.00 96.25 295 GLN A C 1
ATOM 2254 O O . GLN A 1 295 ? -26.482 -8.179 28.586 1.00 96.25 295 GLN A O 1
ATOM 2259 N N . ALA A 1 296 ? -27.605 -6.777 29.949 1.00 96.69 296 ALA A N 1
ATOM 2260 C CA . ALA A 1 296 ? -26.503 -6.435 30.840 1.00 96.69 296 ALA A CA 1
ATOM 2261 C C . ALA A 1 296 ? -26.369 -7.434 32.010 1.00 96.69 296 ALA A C 1
ATOM 2263 O O . ALA A 1 296 ? -27.364 -7.852 32.612 1.00 96.69 296 ALA A O 1
ATOM 2264 N N . THR A 1 297 ? -25.130 -7.779 32.368 1.00 97.50 297 THR A N 1
ATOM 2265 C CA . THR A 1 297 ? -24.757 -8.495 33.602 1.00 97.50 297 THR A CA 1
ATOM 2266 C C . THR A 1 297 ? -23.532 -7.836 34.257 1.00 97.50 297 THR A C 1
ATOM 2268 O O . THR A 1 297 ? -22.856 -7.019 33.634 1.00 97.50 297 THR A O 1
ATOM 2271 N N . GLY A 1 298 ? -23.230 -8.160 35.518 1.00 95.94 298 GLY A N 1
ATOM 2272 C CA . GLY A 1 298 ? -22.132 -7.517 36.253 1.00 95.94 298 GLY A CA 1
ATOM 2273 C C . GLY A 1 298 ? -22.400 -6.027 36.492 1.00 95.94 298 GLY A C 1
ATOM 2274 O O . GLY A 1 298 ? -23.469 -5.674 36.991 1.00 95.94 298 GLY A O 1
ATOM 2275 N N . LEU A 1 299 ? -21.435 -5.169 36.151 1.00 97.00 299 LEU A N 1
ATOM 2276 C CA . LEU A 1 299 ? -21.506 -3.711 36.329 1.00 97.00 299 LEU A CA 1
ATOM 2277 C C . LEU A 1 299 ? -21.924 -2.929 35.068 1.00 97.00 299 LEU A C 1
ATOM 2279 O O . LEU A 1 299 ? -21.782 -1.707 35.054 1.00 97.00 299 LEU A O 1
ATOM 2283 N N . TRP A 1 300 ? -22.448 -3.587 34.029 1.00 97.56 300 TRP A N 1
ATOM 2284 C CA . TRP A 1 300 ? -22.995 -2.891 32.858 1.00 97.56 300 TRP A CA 1
ATOM 2285 C C . TRP A 1 300 ? -24.254 -2.082 33.224 1.00 97.56 300 TRP A C 1
ATOM 2287 O O . TRP A 1 300 ? -25.256 -2.630 33.686 1.00 97.56 300 TRP A O 1
ATOM 2297 N N . ASN A 1 301 ? -24.197 -0.774 32.992 1.00 94.50 301 ASN A N 1
ATOM 2298 C CA . ASN A 1 301 ? -25.225 0.227 33.265 1.00 94.50 301 ASN A CA 1
ATOM 2299 C C . ASN A 1 301 ? -25.415 1.135 32.042 1.00 94.50 301 ASN A C 1
ATOM 2301 O O . ASN A 1 301 ? -24.515 1.269 31.224 1.00 94.50 301 ASN A O 1
ATOM 2305 N N . LEU A 1 302 ? -26.558 1.813 31.953 1.00 92.81 302 LEU A N 1
ATOM 2306 C CA . LEU A 1 302 ? -26.747 2.936 31.033 1.00 92.81 302 LEU A CA 1
ATOM 2307 C C . LEU A 1 302 ? -26.536 4.244 31.806 1.00 92.81 302 LEU A C 1
ATOM 2309 O O . LEU A 1 302 ? -27.161 4.444 32.851 1.00 92.81 302 LEU A O 1
ATOM 2313 N N . LEU A 1 303 ? -25.671 5.120 31.304 1.00 91.50 303 LEU A N 1
ATOM 2314 C CA . LEU A 1 303 ? -25.493 6.483 31.795 1.00 91.50 303 LEU A CA 1
ATOM 2315 C C . LEU A 1 303 ? -26.139 7.486 30.840 1.00 91.50 303 LEU A C 1
ATOM 2317 O O . LEU A 1 303 ? -26.351 7.199 29.666 1.00 91.50 303 LEU A O 1
ATOM 2321 N N . THR A 1 304 ? -26.396 8.681 31.366 1.00 86.38 304 THR A N 1
ATOM 2322 C CA . THR A 1 304 ? -26.649 9.889 30.576 1.00 86.38 304 THR A CA 1
ATOM 2323 C C . THR A 1 304 ? -25.435 10.812 30.609 1.00 86.38 304 THR A C 1
ATOM 2325 O O . THR A 1 304 ? -24.691 10.769 31.592 1.00 86.38 304 THR A O 1
ATOM 2328 N N . ASP A 1 305 ? -25.320 11.738 29.661 1.00 73.38 305 ASP A N 1
ATOM 2329 C CA . ASP A 1 305 ? -24.385 12.881 29.673 1.00 73.38 305 ASP A CA 1
ATOM 2330 C C . ASP A 1 305 ? -24.301 13.615 31.037 1.00 73.38 305 ASP A C 1
ATOM 2332 O O . ASP A 1 305 ? -23.227 13.974 31.514 1.00 73.38 305 ASP A O 1
ATOM 2336 N N . SER A 1 306 ? -25.439 13.764 31.725 1.00 81.44 306 SER A N 1
ATOM 2337 C CA . SER A 1 306 ? -25.561 14.415 33.037 1.00 81.44 306 SER A CA 1
ATOM 2338 C C . SER A 1 306 ? -25.070 13.570 34.226 1.00 81.44 306 SER A C 1
ATOM 2340 O O . SER A 1 306 ? -25.115 14.018 35.377 1.00 81.44 306 SER A O 1
ATOM 2342 N N . SER A 1 307 ? -24.598 12.344 33.977 1.00 85.75 307 SER A N 1
ATOM 2343 C CA . SER A 1 307 ? -24.031 11.461 34.995 1.00 85.75 307 SER A CA 1
ATOM 2344 C C . SER A 1 307 ? -22.653 11.957 35.446 1.00 85.75 307 SER A C 1
ATOM 2346 O O . SER A 1 307 ? -21.791 12.213 34.603 1.00 85.75 307 SER A O 1
ATOM 2348 N N . PRO A 1 308 ? -22.357 11.987 36.761 1.00 84.44 308 PRO A N 1
ATOM 2349 C CA . PRO A 1 308 ? -21.018 12.324 37.245 1.00 84.44 308 PRO A CA 1
ATOM 2350 C C . PRO A 1 308 ? -19.940 11.338 36.768 1.00 84.44 308 PRO A C 1
ATOM 2352 O O . PRO A 1 308 ? -18.769 11.698 36.775 1.00 84.44 308 PRO A O 1
ATOM 2355 N N . CYS A 1 309 ? -20.321 10.126 36.344 1.00 87.00 309 CYS A N 1
ATOM 2356 C CA . CYS A 1 309 ? -19.389 9.140 35.793 1.00 87.00 309 CYS A CA 1
ATOM 2357 C C . CYS A 1 309 ? -19.186 9.293 34.278 1.00 87.00 309 CYS A C 1
ATOM 2359 O O . CYS A 1 309 ? -18.112 8.977 33.786 1.00 87.00 309 CYS A O 1
ATOM 2361 N N . ALA A 1 310 ? -20.171 9.829 33.545 1.00 82.75 310 ALA A N 1
ATOM 2362 C CA . ALA A 1 310 ? -19.986 10.179 32.134 1.00 82.75 310 ALA A CA 1
ATOM 2363 C C . ALA A 1 310 ? -19.106 11.432 31.983 1.00 82.75 310 ALA A C 1
ATOM 2365 O O . ALA A 1 310 ? -18.392 11.563 30.999 1.00 82.75 310 ALA A O 1
ATOM 2366 N N . ALA A 1 311 ? -19.088 12.317 32.989 1.00 81.31 311 ALA A N 1
ATOM 2367 C CA . ALA A 1 311 ? -18.347 13.580 32.968 1.00 81.31 311 ALA A CA 1
ATOM 2368 C C . ALA A 1 311 ? -16.829 13.462 32.704 1.00 81.31 311 ALA A C 1
ATOM 2370 O O . ALA A 1 311 ? -16.235 14.420 32.215 1.00 81.31 311 ALA A O 1
ATOM 2371 N N . ALA A 1 312 ? -16.202 12.325 33.028 1.00 74.06 312 ALA A N 1
ATOM 2372 C CA . ALA A 1 312 ? -14.790 12.059 32.722 1.00 74.06 312 ALA A CA 1
ATOM 2373 C C . ALA A 1 312 ? -14.552 11.679 31.246 1.00 74.06 312 ALA A C 1
ATOM 2375 O O . ALA A 1 312 ? -13.465 11.904 30.723 1.00 74.06 312 ALA A O 1
ATOM 2376 N N . ALA A 1 313 ? -15.588 11.162 30.585 1.00 74.25 313 ALA A N 1
ATOM 2377 C CA . ALA A 1 313 ? -15.625 10.765 29.183 1.00 74.25 313 ALA A CA 1
ATOM 2378 C C . ALA A 1 313 ? -16.502 11.729 28.356 1.00 74.25 313 ALA A C 1
ATOM 2380 O O . ALA A 1 313 ? -17.196 11.306 27.436 1.00 74.25 313 ALA A O 1
ATOM 2381 N N . LEU A 1 314 ? -16.527 13.022 28.708 1.00 75.56 314 LEU A N 1
ATOM 2382 C CA . LEU A 1 314 ? -17.196 14.043 27.899 1.00 75.56 314 LEU A CA 1
ATOM 2383 C C . LEU A 1 314 ? -16.218 14.694 26.903 1.00 75.56 314 LEU A C 1
ATOM 2385 O O . LEU A 1 314 ? -15.092 15.015 27.292 1.00 75.56 314 LEU A O 1
ATOM 2389 N N . PRO A 1 315 ? -16.669 14.997 25.673 1.00 72.56 315 PRO A N 1
ATOM 2390 C CA . PRO A 1 315 ? -18.023 14.755 25.167 1.00 72.56 315 PRO A CA 1
ATOM 2391 C C . PRO A 1 315 ? -18.240 13.277 24.795 1.00 72.56 315 PRO A C 1
ATOM 2393 O O . PRO A 1 315 ? -17.312 12.629 24.322 1.00 72.56 315 PRO A O 1
ATOM 2396 N N . VAL A 1 316 ? -19.452 12.761 25.018 1.00 69.50 316 VAL A N 1
ATOM 2397 C CA . VAL A 1 316 ? -19.858 11.431 24.527 1.00 69.50 316 VAL A CA 1
ATOM 2398 C C . VAL A 1 316 ? -20.208 11.506 23.029 1.00 69.50 316 VAL A C 1
ATOM 2400 O O . VAL A 1 316 ? -20.600 12.588 22.590 1.00 69.50 316 VAL A O 1
ATOM 2403 N N . PRO A 1 317 ? -20.054 10.418 22.245 1.00 64.44 317 PRO A N 1
ATOM 2404 C CA . PRO A 1 317 ? -20.317 10.417 20.800 1.00 64.44 317 PRO A CA 1
ATOM 2405 C C . PRO A 1 317 ? -21.767 10.758 20.425 1.00 64.44 317 PRO A C 1
ATOM 2407 O O . PRO A 1 317 ? -21.985 11.563 19.517 1.00 64.44 317 PRO A O 1
ATOM 2410 N N . SER A 1 318 ? -22.743 10.196 21.147 1.00 66.19 318 SER A N 1
ATOM 2411 C CA . SER A 1 318 ? -24.174 10.477 20.972 1.00 66.19 318 SER A CA 1
ATOM 2412 C C . SER A 1 318 ? -24.663 11.693 21.789 1.00 66.19 318 SER A C 1
ATOM 2414 O O . SER A 1 318 ? -23.903 12.339 22.511 1.00 66.19 318 SER A O 1
ATOM 2416 N N . GLU A 1 319 ? -25.942 12.075 21.662 1.00 64.00 319 GLU A N 1
ATOM 2417 C CA . GLU A 1 319 ? -26.446 13.331 22.242 1.00 64.00 319 GLU A CA 1
ATOM 2418 C C . GLU A 1 319 ? -26.690 13.270 23.756 1.00 64.00 319 GLU A C 1
ATOM 2420 O O . GLU A 1 319 ? -26.521 14.293 24.425 1.00 64.00 319 GLU A O 1
ATOM 2425 N N . THR A 1 320 ? -27.132 12.133 24.313 1.00 74.75 320 THR A N 1
ATOM 2426 C CA . THR A 1 320 ? -27.477 12.030 25.740 1.00 74.75 320 THR A CA 1
ATOM 2427 C C . THR A 1 320 ? -27.193 10.703 26.455 1.00 74.75 320 THR A C 1
ATOM 2429 O O . THR A 1 320 ? -27.237 10.746 27.685 1.00 74.75 320 THR A O 1
ATOM 2432 N N . HIS A 1 321 ? -26.886 9.564 25.812 1.00 86.88 321 HIS A N 1
ATOM 2433 C CA . HIS A 1 321 ? -26.734 8.264 26.512 1.00 86.88 321 HIS A CA 1
ATOM 2434 C C . HIS A 1 321 ? -25.479 7.464 26.144 1.00 86.88 321 HIS A C 1
ATOM 2436 O O . HIS A 1 321 ? -25.022 7.480 25.023 1.00 86.88 321 HIS A O 1
ATOM 2442 N N . VAL A 1 322 ? -24.953 6.681 27.090 1.00 91.06 322 VAL A N 1
ATOM 2443 C CA . VAL A 1 322 ? -23.790 5.805 26.855 1.00 91.06 322 VAL A CA 1
ATOM 2444 C C . VAL A 1 322 ? -23.869 4.555 27.731 1.00 91.06 322 VAL A C 1
ATOM 2446 O O . VAL A 1 322 ? -24.380 4.614 28.856 1.00 91.06 322 VAL A O 1
ATOM 2449 N N . VAL A 1 323 ? -23.379 3.406 27.259 1.00 94.31 323 VAL A N 1
ATOM 2450 C CA . VAL A 1 323 ? -23.337 2.173 28.065 1.00 94.31 323 VAL A CA 1
ATOM 2451 C C . VAL A 1 323 ? -21.990 2.059 28.774 1.00 94.31 323 VAL A C 1
ATOM 2453 O O . VAL A 1 323 ? -20.955 2.349 28.196 1.00 94.31 323 VAL A O 1
ATOM 2456 N N . TYR A 1 324 ? -21.995 1.663 30.044 1.00 95.12 324 TYR A N 1
ATOM 2457 C CA . TYR A 1 324 ? -20.865 1.814 30.962 1.00 95.12 324 TYR A CA 1
ATOM 2458 C C . TYR A 1 324 ? -20.692 0.590 31.861 1.00 95.12 324 TYR A C 1
ATOM 2460 O O . TYR A 1 324 ? -21.636 0.191 32.544 1.00 95.12 324 TYR A O 1
ATOM 2468 N N . TYR A 1 325 ? -19.487 0.027 31.920 1.00 96.31 325 TYR A N 1
ATOM 2469 C CA . TYR A 1 325 ? -19.094 -0.980 32.895 1.00 96.31 325 TYR A CA 1
ATOM 2470 C C . TYR A 1 325 ? -18.446 -0.337 34.122 1.00 96.31 325 TYR A C 1
ATOM 2472 O O . TYR A 1 325 ? -17.261 -0.014 34.119 1.00 96.31 325 TYR A O 1
ATOM 2480 N N . GLY A 1 326 ? -19.217 -0.200 35.199 1.00 95.06 326 GLY A N 1
ATOM 2481 C CA . GLY A 1 326 ? -18.718 0.286 36.481 1.00 95.06 326 GLY A CA 1
ATOM 2482 C C . GLY A 1 326 ? -19.836 0.710 37.432 1.00 95.06 326 GLY A C 1
ATOM 2483 O O . GLY A 1 326 ? -21.026 0.657 37.120 1.00 95.06 326 GLY A O 1
ATOM 2484 N N . GLN A 1 327 ? -19.472 1.124 38.642 1.00 94.19 327 GLN A N 1
ATOM 2485 C CA . GLN A 1 327 ? -20.427 1.535 39.670 1.00 94.19 327 GLN A CA 1
ATOM 2486 C C . GLN A 1 327 ? -20.835 2.996 39.471 1.00 94.19 327 GLN A C 1
ATOM 2488 O O . GLN A 1 327 ? -20.010 3.905 39.555 1.00 94.19 327 GLN A O 1
ATOM 2493 N N . THR A 1 328 ? -22.131 3.247 39.289 1.00 91.56 328 THR A N 1
ATOM 2494 C CA . THR A 1 328 ? -22.680 4.593 39.028 1.00 91.56 328 THR A CA 1
ATOM 2495 C C . THR A 1 328 ? -22.596 5.562 40.219 1.00 91.56 328 THR A C 1
ATOM 2497 O O . THR A 1 328 ? -22.962 6.727 40.090 1.00 91.56 328 THR A O 1
ATOM 2500 N N . THR A 1 329 ? -22.159 5.096 41.395 1.00 89.06 329 THR A N 1
ATOM 2501 C CA . THR A 1 329 ? -22.018 5.906 42.620 1.00 89.06 329 THR A CA 1
ATOM 2502 C C . THR A 1 329 ? -20.584 6.313 42.941 1.00 89.06 329 THR A C 1
ATOM 2504 O O . THR A 1 329 ? -20.391 7.323 43.614 1.00 89.06 329 THR A O 1
ATOM 2507 N N . THR A 1 330 ? -19.598 5.518 42.524 1.00 92.94 330 THR A N 1
ATOM 2508 C CA . THR A 1 330 ? -18.162 5.765 42.760 1.00 92.94 330 THR A CA 1
ATOM 2509 C C . THR A 1 330 ? -17.400 6.063 41.475 1.00 92.94 330 THR A C 1
ATOM 2511 O O . THR A 1 330 ? -16.268 6.521 41.560 1.00 92.94 330 THR A O 1
ATOM 2514 N N . CYS A 1 331 ? -18.030 5.852 40.314 1.00 93.56 331 CYS A N 1
ATOM 2515 C CA . CYS A 1 331 ? -17.439 6.031 38.991 1.00 93.56 331 CYS A CA 1
ATOM 2516 C C . CYS A 1 331 ? -16.162 5.205 38.806 1.00 93.56 331 CYS A C 1
ATOM 2518 O O . CYS A 1 331 ? -15.155 5.720 38.339 1.00 93.56 331 CYS A O 1
ATOM 2520 N N . ASN A 1 332 ? -16.222 3.943 39.246 1.00 93.56 332 ASN A N 1
ATOM 2521 C CA . ASN A 1 332 ? -15.188 2.933 39.051 1.00 93.56 332 ASN A CA 1
ATOM 2522 C C . ASN A 1 332 ? -15.738 1.505 39.191 1.00 93.56 332 ASN A C 1
ATOM 2524 O O . ASN A 1 332 ? -16.859 1.304 39.673 1.00 93.56 332 ASN A O 1
ATOM 2528 N N . PHE A 1 333 ? -14.952 0.494 38.823 1.00 93.94 333 PHE A N 1
ATOM 2529 C CA . PHE A 1 333 ? -15.342 -0.922 38.913 1.00 93.94 333 PHE A CA 1
ATOM 2530 C C . PHE A 1 333 ? -14.852 -1.646 40.188 1.00 93.94 333 PHE A C 1
ATOM 2532 O O . PHE A 1 333 ? -15.131 -2.832 40.370 1.00 93.94 333 PHE A O 1
ATOM 2539 N N . ALA A 1 334 ? -14.228 -0.932 41.133 1.00 94.38 334 ALA A N 1
ATOM 2540 C CA . ALA A 1 334 ? -13.752 -1.445 42.423 1.00 94.38 334 ALA A CA 1
ATOM 2541 C C . ALA A 1 334 ? -14.870 -1.990 43.337 1.00 94.38 334 ALA A C 1
ATOM 2543 O O . ALA A 1 334 ? -15.437 -1.270 44.162 1.00 94.38 334 ALA A O 1
ATOM 2544 N N . THR A 1 335 ? -15.150 -3.295 43.254 1.00 92.69 335 THR A N 1
ATOM 2545 C CA . THR A 1 335 ? -16.116 -3.970 44.149 1.00 92.69 335 THR A CA 1
ATOM 2546 C C . THR A 1 335 ? -15.506 -4.504 45.455 1.00 92.69 335 THR A C 1
ATOM 2548 O O . THR A 1 335 ? -16.238 -4.953 46.338 1.00 92.69 335 THR A O 1
ATOM 2551 N N . GLY A 1 336 ? -14.174 -4.462 45.595 1.00 91.06 336 GLY A N 1
ATOM 2552 C CA . GLY A 1 336 ? -13.435 -5.149 46.667 1.00 91.06 336 GLY A CA 1
ATOM 2553 C C . GLY A 1 336 ? -13.261 -6.659 46.436 1.00 91.06 336 GLY A C 1
ATOM 2554 O O . GLY A 1 336 ? -13.010 -7.398 47.387 1.00 91.06 336 GLY A O 1
ATOM 2555 N N . ALA A 1 337 ? -13.463 -7.100 45.193 1.00 91.44 337 ALA A N 1
ATOM 2556 C CA . ALA A 1 337 ? -13.180 -8.421 44.644 1.00 91.44 337 ALA A CA 1
ATOM 2557 C C . ALA A 1 337 ? -13.078 -8.301 43.107 1.00 91.44 337 ALA A C 1
ATOM 2559 O O . ALA A 1 337 ? -13.403 -7.246 42.546 1.00 91.44 337 ALA A O 1
ATOM 2560 N N . THR A 1 338 ? -12.699 -9.392 42.434 1.00 92.06 338 THR A N 1
ATOM 2561 C CA . THR A 1 338 ? -12.785 -9.512 40.972 1.00 92.06 338 THR A CA 1
ATOM 2562 C C . THR A 1 338 ? -14.207 -9.291 40.466 1.00 92.06 338 THR A C 1
ATOM 2564 O O . THR A 1 338 ? -15.186 -9.702 41.099 1.00 92.06 338 THR A O 1
ATOM 2567 N N . THR A 1 339 ? -14.333 -8.664 39.299 1.00 94.75 339 THR A N 1
ATOM 2568 C CA . THR A 1 339 ? -15.622 -8.354 38.677 1.00 94.75 339 THR A CA 1
ATOM 2569 C C . THR A 1 339 ? -15.619 -8.724 37.198 1.00 94.75 339 THR A C 1
ATOM 2571 O O . THR A 1 339 ? -14.681 -8.433 36.467 1.00 94.75 339 THR A O 1
ATOM 2574 N N . THR A 1 340 ? -16.693 -9.362 36.737 1.00 95.94 340 THR A N 1
ATOM 2575 C CA . THR A 1 340 ? -16.902 -9.663 35.318 1.00 95.94 340 THR A CA 1
ATOM 2576 C C . THR A 1 340 ? -18.375 -9.521 34.960 1.00 95.94 340 THR A C 1
ATOM 2578 O O . THR A 1 340 ? -19.264 -9.767 35.785 1.00 95.94 340 THR A O 1
ATOM 2581 N N . GLY A 1 341 ? -18.640 -9.112 33.724 1.00 96.94 341 GLY A N 1
ATOM 2582 C CA . GLY A 1 341 ? -19.990 -8.950 33.220 1.00 96.94 341 GLY A CA 1
ATOM 2583 C C . GLY A 1 341 ? -20.036 -8.718 31.720 1.00 96.94 341 GLY A C 1
ATOM 2584 O O . GLY A 1 341 ? -19.056 -8.354 31.072 1.00 96.94 341 GLY A O 1
ATOM 2585 N N . THR A 1 342 ? -21.217 -8.950 31.166 1.00 97.69 342 THR A N 1
ATOM 2586 C CA . THR A 1 342 ? -21.458 -9.004 29.726 1.00 97.69 342 THR A CA 1
ATOM 2587 C C . THR A 1 342 ? -22.611 -8.100 29.322 1.00 97.69 342 THR A C 1
ATOM 2589 O O . THR A 1 342 ? -23.687 -8.197 29.912 1.00 97.69 342 THR A O 1
ATOM 2592 N N . LEU A 1 343 ? -22.427 -7.313 28.269 1.00 97.75 343 LEU A N 1
ATOM 2593 C CA . LEU A 1 343 ? -23.494 -6.655 27.527 1.00 97.75 343 LEU A CA 1
ATOM 2594 C C . LEU A 1 343 ? -23.719 -7.483 26.261 1.00 97.75 343 LEU A C 1
ATOM 2596 O O . LEU A 1 343 ? -22.880 -7.486 25.368 1.00 97.75 343 LEU A O 1
ATOM 2600 N N . THR A 1 344 ? -24.789 -8.277 26.229 1.00 96.81 344 THR A N 1
ATOM 2601 C CA . THR A 1 344 ? -25.028 -9.290 25.181 1.00 96.81 344 THR A CA 1
ATOM 2602 C C . THR A 1 344 ? -26.279 -8.954 24.390 1.00 96.81 344 THR A C 1
ATOM 2604 O O . THR A 1 344 ? -27.339 -8.769 24.987 1.00 96.81 344 THR A O 1
ATOM 2607 N N . LEU A 1 345 ? -26.179 -8.911 23.065 1.00 94.31 345 LEU A N 1
ATOM 2608 C CA . LEU A 1 345 ? -27.335 -8.768 22.189 1.00 94.31 345 LEU A CA 1
ATOM 2609 C C . LEU A 1 345 ? -28.236 -10.008 22.318 1.00 94.31 345 LEU A C 1
ATOM 2611 O O . LEU A 1 345 ? -27.734 -11.131 22.329 1.00 94.31 345 LEU A O 1
ATOM 2615 N N . LEU A 1 346 ? -29.555 -9.836 22.448 1.00 90.88 346 LEU A N 1
ATOM 2616 C CA . LEU A 1 346 ? -30.480 -10.964 22.645 1.00 90.88 346 LEU A CA 1
ATOM 2617 C C . LEU A 1 346 ? -30.936 -11.641 21.344 1.00 90.88 346 LEU A C 1
ATOM 2619 O O . LEU A 1 346 ? -31.342 -12.803 21.382 1.00 90.88 346 LEU A O 1
ATOM 2623 N N . ASN A 1 347 ? -30.892 -10.927 20.218 1.00 88.81 347 ASN A N 1
ATOM 2624 C CA . ASN A 1 347 ? -31.356 -11.404 18.917 1.00 88.81 347 ASN A CA 1
ATOM 2625 C C . ASN A 1 347 ? -30.165 -11.546 17.954 1.00 88.81 347 ASN A C 1
ATOM 2627 O O . ASN A 1 347 ? -29.387 -10.601 17.836 1.00 88.81 347 ASN A O 1
ATOM 2631 N N . PRO A 1 348 ? -30.005 -12.679 17.245 1.00 87.19 348 PRO A N 1
ATOM 2632 C CA . PRO A 1 348 ? -28.960 -12.797 16.239 1.00 87.19 348 PRO A CA 1
ATOM 2633 C C . PRO A 1 348 ? -29.171 -11.845 15.055 1.00 87.19 348 PRO A C 1
ATOM 2635 O O . PRO A 1 348 ? -30.292 -11.670 14.575 1.00 87.19 348 PRO A O 1
ATOM 2638 N N . ILE A 1 349 ? -28.073 -11.283 14.558 1.00 86.94 349 ILE A N 1
ATOM 2639 C CA . ILE A 1 349 ? -27.993 -10.496 13.330 1.00 86.94 349 ILE A CA 1
ATOM 2640 C C . ILE A 1 349 ? -27.578 -11.445 12.204 1.00 86.94 349 ILE A C 1
ATOM 2642 O O . ILE A 1 349 ? -26.482 -12.005 12.231 1.00 86.94 349 ILE A O 1
ATOM 2646 N N . THR A 1 350 ? -28.441 -11.632 11.207 1.00 84.44 350 THR A N 1
ATOM 2647 C CA . THR A 1 350 ? -28.110 -12.423 10.015 1.00 84.44 350 THR A CA 1
ATOM 2648 C C . THR A 1 350 ? -27.139 -11.652 9.125 1.00 84.44 350 THR A C 1
ATOM 2650 O O . THR A 1 350 ? -27.519 -10.644 8.526 1.00 84.44 350 THR A O 1
ATOM 2653 N N . LEU A 1 351 ? -25.900 -12.131 8.994 1.00 75.62 351 LEU A N 1
ATOM 2654 C CA . LEU A 1 351 ? -24.951 -11.580 8.027 1.00 75.62 351 LEU A CA 1
ATOM 2655 C C . LEU A 1 351 ? -25.307 -12.041 6.603 1.00 75.62 351 LEU A C 1
ATOM 2657 O O . LEU A 1 351 ? -25.759 -13.176 6.406 1.00 75.62 351 LEU A O 1
ATOM 2661 N N . PRO A 1 352 ? -25.100 -11.200 5.574 1.00 65.88 352 PRO A N 1
ATOM 2662 C CA . PRO A 1 352 ? -25.372 -11.576 4.195 1.00 65.88 352 PRO A CA 1
ATOM 2663 C C . PRO A 1 352 ? -24.425 -12.692 3.748 1.00 65.88 352 PRO A C 1
ATOM 2665 O O . PRO A 1 352 ? -23.341 -12.868 4.290 1.00 65.88 352 PRO A O 1
ATOM 2668 N N . GLY A 1 353 ? -24.814 -13.452 2.723 1.00 56.53 353 GLY A N 1
ATOM 2669 C CA . GLY A 1 353 ? -23.972 -14.524 2.172 1.00 56.53 353 GLY A CA 1
ATOM 2670 C C . GLY A 1 353 ? -22.777 -14.047 1.331 1.00 56.53 353 GLY A C 1
ATOM 2671 O O . GLY A 1 353 ? -21.954 -14.875 0.956 1.00 56.53 353 GLY A O 1
ATOM 2672 N N . VAL A 1 354 ? -22.709 -12.753 0.992 1.00 43.69 354 VAL A N 1
ATOM 2673 C CA . VAL A 1 354 ? -21.560 -12.056 0.376 1.00 43.69 354 VAL A CA 1
ATOM 2674 C C . VAL A 1 354 ? -21.570 -10.591 0.823 1.00 43.69 354 VAL A C 1
ATOM 2676 O O . VAL A 1 354 ? -22.608 -10.107 1.273 1.00 43.69 354 VAL A O 1
ATOM 2679 N N . GLY A 1 355 ? -20.464 -9.885 0.607 1.00 55.34 355 GLY A N 1
ATOM 2680 C CA . GLY A 1 355 ? -20.297 -8.467 0.927 1.00 55.34 355 GLY A CA 1
ATOM 2681 C C . GLY A 1 355 ? -19.147 -8.276 1.909 1.00 55.34 355 GLY A C 1
ATOM 2682 O O . GLY A 1 355 ? -18.435 -9.232 2.211 1.00 55.34 355 GLY A O 1
ATOM 2683 N N . THR A 1 356 ? -18.995 -7.055 2.407 1.00 61.62 356 THR A N 1
ATOM 2684 C CA . THR A 1 356 ? -18.004 -6.689 3.431 1.00 61.62 356 THR A CA 1
ATOM 2685 C C . THR A 1 356 ? -18.732 -6.101 4.645 1.00 61.62 356 THR A C 1
ATOM 2687 O O . THR A 1 356 ? -18.844 -4.877 4.755 1.00 61.62 356 THR A O 1
ATOM 2690 N N . PRO A 1 357 ? -19.354 -6.937 5.498 1.00 69.31 357 PRO A N 1
ATOM 2691 C CA . PRO A 1 357 ? -19.993 -6.473 6.723 1.00 69.31 357 PRO A CA 1
ATOM 2692 C C . PRO A 1 357 ? -18.940 -5.963 7.710 1.00 69.31 357 PRO A C 1
ATOM 2694 O O . PRO A 1 357 ? -18.062 -6.726 8.109 1.00 69.31 357 PRO A O 1
ATOM 2697 N N . ILE A 1 358 ? -19.055 -4.707 8.137 1.00 71.62 358 ILE A N 1
ATOM 2698 C CA . ILE A 1 358 ? -18.158 -4.102 9.130 1.00 71.62 358 ILE A CA 1
ATOM 2699 C C . ILE A 1 358 ? -18.960 -3.782 10.388 1.00 71.62 358 ILE A C 1
ATOM 2701 O O . ILE A 1 358 ? -19.960 -3.067 10.313 1.00 71.62 358 ILE A O 1
ATOM 2705 N N . LEU A 1 359 ? -18.509 -4.299 11.533 1.00 82.12 359 LEU A N 1
ATOM 2706 C CA . LEU A 1 359 ? -18.929 -3.834 12.855 1.00 82.12 359 LEU A CA 1
ATOM 2707 C C . LEU A 1 359 ? -18.122 -2.585 13.211 1.00 82.12 359 LEU A C 1
ATOM 2709 O O . LEU A 1 359 ? -16.897 -2.629 13.165 1.00 82.12 359 LEU A O 1
ATOM 2713 N N . SER A 1 360 ? -18.795 -1.515 13.614 1.00 79.12 360 SER A N 1
ATOM 2714 C CA . SER A 1 360 ? -18.212 -0.305 14.191 1.00 79.12 360 SER A CA 1
ATOM 2715 C C . SER A 1 360 ? -18.814 -0.028 15.573 1.00 79.12 360 SER A C 1
ATOM 2717 O O . SER A 1 360 ? -19.963 -0.375 15.845 1.00 79.12 360 SER A O 1
ATOM 2719 N N . LEU A 1 361 ? -18.031 0.570 16.469 1.00 86.06 361 LEU A N 1
ATOM 2720 C CA . LEU A 1 361 ? -18.518 1.156 17.722 1.00 86.06 361 LEU A CA 1
ATOM 2721 C C . LEU A 1 361 ? -17.571 2.243 18.221 1.00 86.06 361 LEU A C 1
ATOM 2723 O O . LEU A 1 361 ? -16.385 2.225 17.894 1.00 86.06 361 LEU A O 1
ATOM 2727 N N . TRP A 1 362 ? -18.061 3.132 19.076 1.00 83.44 362 TRP A N 1
ATOM 2728 C CA . TRP A 1 362 ? -17.206 3.999 19.877 1.00 83.44 362 TRP A CA 1
ATOM 2729 C C . TRP A 1 362 ? -16.889 3.355 21.229 1.00 83.44 362 TRP A C 1
ATOM 2731 O O . TRP A 1 362 ? -17.741 2.716 21.848 1.00 83.44 362 TRP A O 1
ATOM 2741 N N . SER A 1 363 ? -15.655 3.542 21.690 1.00 86.81 363 SER A N 1
ATOM 2742 C CA . SER A 1 363 ? -15.105 3.000 22.933 1.00 86.81 363 SER A CA 1
ATOM 2743 C C . SER A 1 363 ? -14.349 4.092 23.697 1.00 86.81 363 SER A C 1
ATOM 2745 O O . SER A 1 363 ? -13.656 4.906 23.092 1.00 86.81 363 SER A O 1
ATOM 2747 N N . TYR A 1 364 ? -14.471 4.108 25.022 1.00 88.31 364 TYR A N 1
ATOM 2748 C CA . TYR A 1 364 ? -13.639 4.899 25.938 1.00 88.31 364 TYR A CA 1
ATOM 2749 C C . TYR A 1 364 ? -13.344 4.044 27.158 1.00 88.31 364 TYR A C 1
ATOM 2751 O O . TYR A 1 364 ? -14.247 3.408 27.701 1.00 88.31 364 TYR A O 1
ATOM 2759 N N . GLU A 1 365 ? -12.115 4.054 27.659 1.00 86.12 365 GLU A N 1
ATOM 2760 C CA . GLU A 1 365 ? -11.756 3.226 28.810 1.00 86.12 365 GLU A CA 1
ATOM 2761 C C . GLU A 1 365 ? -10.726 3.856 29.748 1.00 86.12 365 GLU A C 1
ATOM 2763 O O . GLU A 1 365 ? -9.945 4.725 29.367 1.00 86.12 365 GLU A O 1
ATOM 2768 N N . GLN A 1 366 ? -10.752 3.407 31.000 1.00 87.50 366 GLN A N 1
ATOM 2769 C CA . GLN A 1 366 ? -9.703 3.590 32.000 1.00 87.50 366 GLN A CA 1
ATOM 2770 C C . GLN A 1 366 ? -9.698 2.347 32.892 1.00 87.50 366 GLN A C 1
ATOM 2772 O O . GLN A 1 366 ? -10.710 2.043 33.529 1.00 87.50 366 GLN A O 1
ATOM 2777 N N . THR A 1 367 ? -8.572 1.653 32.957 1.00 85.88 367 THR A N 1
ATOM 2778 C CA . THR A 1 367 ? -8.366 0.372 33.641 1.00 85.88 367 THR A CA 1
ATOM 2779 C C . THR A 1 367 ? -6.925 0.269 34.164 1.00 85.88 367 THR A C 1
ATOM 2781 O O . THR A 1 367 ? -6.146 1.207 34.029 1.00 85.88 367 THR A O 1
ATOM 2784 N N . GLU A 1 368 ? -6.525 -0.854 34.769 1.00 80.31 368 GLU A N 1
ATOM 2785 C CA . GLU A 1 368 ? -5.100 -1.128 35.032 1.00 80.31 368 GLU A CA 1
ATOM 2786 C C . GLU A 1 368 ? -4.319 -1.425 33.727 1.00 80.31 368 GLU A C 1
ATOM 2788 O O . GLU A 1 368 ? -3.088 -1.351 33.677 1.00 80.31 368 GLU A O 1
ATOM 2793 N N . CYS A 1 369 ? -5.030 -1.720 32.634 1.00 68.69 369 CYS A N 1
ATOM 2794 C CA . CYS A 1 369 ? -4.478 -1.984 31.309 1.00 68.69 369 CYS A CA 1
ATOM 2795 C C . CYS A 1 369 ? -4.135 -0.688 30.546 1.00 68.69 369 CYS A C 1
ATOM 2797 O O . CYS A 1 369 ? -4.819 -0.323 29.594 1.00 68.69 369 CYS A O 1
ATOM 2799 N N . GLY A 1 370 ? -3.036 -0.026 30.928 1.00 54.56 370 GLY A N 1
ATOM 2800 C CA . GLY A 1 370 ? -2.568 1.253 30.363 1.00 54.56 370 GLY A CA 1
ATOM 2801 C C . GLY A 1 370 ? -2.179 1.259 28.872 1.00 54.56 370 GLY A C 1
ATOM 2802 O O . GLY A 1 370 ? -1.010 1.455 28.551 1.00 54.56 370 GLY A O 1
ATOM 2803 N N . GLY A 1 371 ? -3.140 1.047 27.966 1.00 50.41 371 GLY A N 1
ATOM 2804 C CA . GLY A 1 371 ? -3.014 1.191 26.507 1.00 50.41 371 GLY A CA 1
ATOM 2805 C C . GLY A 1 371 ? -2.236 0.090 25.770 1.00 50.41 371 GLY A C 1
ATOM 2806 O O . GLY A 1 371 ? -1.883 0.262 24.607 1.00 50.41 371 GLY A O 1
ATOM 2807 N N . GLY A 1 372 ? -1.917 -1.032 26.427 1.00 41.97 372 GLY A N 1
ATOM 2808 C CA . GLY A 1 372 ? -1.020 -2.063 25.886 1.00 41.97 372 GLY A CA 1
ATOM 2809 C C . GLY A 1 372 ? -1.708 -3.359 25.440 1.00 41.97 372 GLY A C 1
ATOM 2810 O O . GLY A 1 372 ? -2.485 -3.954 26.187 1.00 41.97 372 GLY A O 1
ATOM 2811 N N . ILE A 1 373 ? -1.338 -3.871 24.260 1.00 40.31 373 ILE A N 1
ATOM 2812 C CA . ILE A 1 373 ? -1.721 -5.217 23.797 1.00 40.31 373 ILE A CA 1
ATOM 2813 C C . ILE A 1 373 ? -1.026 -6.277 24.681 1.00 40.31 373 ILE A C 1
ATOM 2815 O O . ILE A 1 373 ? 0.196 -6.266 24.814 1.00 40.31 373 ILE A O 1
ATOM 2819 N N . ASN A 1 374 ? -1.789 -7.229 25.236 1.00 50.69 374 ASN A N 1
ATOM 2820 C CA . ASN A 1 374 ? -1.364 -8.212 26.258 1.00 50.69 374 ASN A CA 1
ATOM 2821 C C . ASN A 1 374 ? -1.052 -7.639 27.659 1.00 50.69 374 ASN A C 1
ATOM 2823 O O . ASN A 1 374 ? -0.126 -8.105 28.331 1.00 50.69 374 ASN A O 1
ATOM 2827 N N . CYS A 1 375 ? -1.844 -6.690 28.159 1.00 58.78 375 CYS A N 1
ATOM 2828 C CA . CYS A 1 375 ? -1.930 -6.503 29.609 1.00 58.78 375 CYS A CA 1
ATOM 2829 C C . CYS A 1 375 ? -2.439 -7.793 30.291 1.00 58.78 375 CYS A C 1
ATOM 2831 O O . CYS A 1 375 ? -3.305 -8.486 29.766 1.00 58.78 375 CYS A O 1
ATOM 2833 N N . GLY A 1 376 ? -1.865 -8.140 31.447 1.00 64.44 376 GLY A N 1
ATOM 2834 C CA . GLY A 1 376 ? -2.224 -9.341 32.221 1.00 64.44 376 GLY A CA 1
ATOM 2835 C C . GLY A 1 376 ? -3.208 -9.072 33.363 1.00 64.44 376 GLY A C 1
ATOM 2836 O O . GLY A 1 376 ? -3.204 -9.827 34.335 1.00 64.44 376 GLY A O 1
ATOM 2837 N N . TYR A 1 377 ? -3.955 -7.972 33.257 1.00 81.88 377 TYR A N 1
ATOM 2838 C CA . TYR A 1 377 ? -4.838 -7.390 34.272 1.00 81.88 377 TYR A CA 1
ATOM 2839 C C . TYR A 1 377 ? -6.258 -7.281 33.672 1.00 81.88 377 TYR A C 1
ATOM 2841 O O . TYR A 1 377 ? -6.723 -8.234 33.051 1.00 81.88 377 TYR A O 1
ATOM 2849 N N . ASP A 1 378 ? -6.936 -6.138 33.795 1.00 84.94 378 ASP A N 1
ATOM 2850 C CA . ASP A 1 378 ? -8.263 -5.887 33.212 1.00 84.94 378 ASP A CA 1
ATOM 2851 C C . ASP A 1 378 ? -8.365 -6.131 31.690 1.00 84.94 378 ASP A C 1
ATOM 2853 O O . ASP A 1 378 ? -7.689 -5.485 30.882 1.00 84.94 378 ASP A O 1
ATOM 2857 N N . HIS A 1 379 ? -9.329 -6.960 31.281 1.00 84.88 379 HIS A N 1
ATOM 2858 C CA . HIS A 1 379 ? -9.644 -7.235 29.878 1.00 84.88 379 HIS A CA 1
ATOM 2859 C C . HIS A 1 379 ? -11.025 -6.720 29.448 1.00 84.88 379 HIS A C 1
ATOM 2861 O O . HIS A 1 379 ? -12.016 -6.796 30.185 1.00 84.88 379 HIS A O 1
ATOM 2867 N N . ARG A 1 380 ? -11.099 -6.255 28.193 1.00 88.06 380 ARG A N 1
ATOM 2868 C CA . ARG A 1 380 ? -12.303 -5.706 27.546 1.00 88.06 380 ARG A CA 1
ATOM 2869 C C . ARG A 1 380 ? -12.515 -6.390 26.201 1.00 88.06 380 ARG A C 1
ATOM 2871 O O . ARG A 1 380 ? -12.004 -5.928 25.192 1.00 88.06 380 ARG A O 1
ATOM 2878 N N . TYR A 1 381 ? -13.240 -7.503 26.174 1.00 87.69 381 TYR A N 1
ATOM 2879 C CA . TYR A 1 381 ? -13.399 -8.314 24.967 1.00 87.69 381 TYR A CA 1
ATOM 2880 C C . TYR A 1 381 ? -14.607 -7.883 24.130 1.00 87.69 381 TYR A C 1
ATOM 2882 O O . TYR A 1 381 ? -15.732 -7.823 24.639 1.00 87.69 381 TYR A O 1
ATOM 2890 N N . ILE A 1 382 ? -14.386 -7.687 22.829 1.00 90.31 382 ILE A N 1
ATOM 2891 C CA . ILE A 1 382 ? -15.433 -7.621 21.809 1.00 90.31 382 ILE A CA 1
ATOM 2892 C C . ILE A 1 382 ? -15.560 -9.031 21.225 1.00 90.31 382 ILE A C 1
ATOM 2894 O O . ILE A 1 382 ? -14.610 -9.559 20.647 1.00 90.31 382 ILE A O 1
ATOM 2898 N N . GLU A 1 383 ? -16.709 -9.677 21.408 1.00 90.44 383 GLU A N 1
ATOM 2899 C CA . GLU A 1 383 ? -16.907 -11.098 21.109 1.00 90.44 383 GLU A CA 1
ATOM 2900 C C . GLU A 1 383 ? -18.161 -11.321 20.256 1.00 90.44 383 GLU A C 1
ATOM 2902 O O . GLU A 1 383 ? -19.208 -10.719 20.500 1.00 90.44 383 GLU A O 1
ATOM 2907 N N . ILE A 1 384 ? -18.097 -12.260 19.310 1.00 93.69 384 ILE A N 1
ATOM 2908 C CA . ILE A 1 384 ? -19.274 -12.747 18.579 1.00 93.69 384 ILE A CA 1
ATOM 2909 C C . ILE A 1 384 ? -19.517 -14.240 18.795 1.00 93.69 384 ILE A C 1
ATOM 2911 O O . ILE A 1 384 ? -18.635 -14.978 19.228 1.00 93.69 384 ILE A O 1
ATOM 2915 N N . SER A 1 385 ? -20.717 -14.707 18.461 1.00 90.25 385 SER A N 1
ATOM 2916 C CA . SER A 1 385 ? -21.075 -16.126 18.472 1.00 90.25 385 SER A CA 1
ATOM 2917 C C . SER A 1 385 ? -21.894 -16.498 17.240 1.00 90.25 385 SER A C 1
ATOM 2919 O O . SER A 1 385 ? -22.930 -15.887 16.989 1.00 90.25 385 SER A O 1
ATOM 2921 N N . THR A 1 386 ? -21.462 -17.532 16.513 1.00 91.06 386 THR A N 1
ATOM 2922 C CA . THR A 1 386 ? -22.165 -18.123 15.355 1.00 91.06 386 THR A CA 1
ATOM 2923 C C . THR A 1 386 ? -23.026 -19.342 15.721 1.00 91.06 386 THR A C 1
ATOM 2925 O O . THR A 1 386 ? -23.644 -19.955 14.853 1.00 91.06 386 THR A O 1
ATOM 2928 N N . ASP A 1 387 ? -23.080 -19.722 17.003 1.00 88.19 387 ASP A N 1
ATOM 2929 C CA . ASP A 1 387 ? -23.803 -20.901 17.506 1.00 88.19 387 ASP A CA 1
ATOM 2930 C C . ASP A 1 387 ? -24.887 -20.549 18.543 1.00 88.19 387 ASP A C 1
ATOM 2932 O O . ASP A 1 387 ? -25.271 -21.369 19.382 1.00 88.19 387 ASP A O 1
ATOM 2936 N N . ASN A 1 388 ? -25.413 -19.321 18.454 1.00 87.31 388 ASN A N 1
ATOM 2937 C CA . ASN A 1 388 ? -26.437 -18.770 19.345 1.00 87.31 388 ASN A CA 1
ATOM 2938 C C . ASN A 1 388 ? -25.996 -18.762 20.829 1.00 87.31 388 ASN A C 1
ATOM 2940 O O . ASN A 1 388 ? -26.762 -19.084 21.743 1.00 87.31 388 ASN A O 1
ATOM 2944 N N . GLY A 1 389 ? -24.743 -18.370 21.064 1.00 86.69 389 GLY A N 1
ATOM 2945 C CA . GLY A 1 389 ? -24.181 -18.048 22.373 1.00 86.69 389 GLY A CA 1
ATOM 2946 C C . GLY A 1 389 ? -23.591 -19.231 23.142 1.00 86.69 389 GLY A C 1
ATOM 2947 O O . GLY A 1 389 ? -23.257 -19.061 24.318 1.00 86.69 389 GLY A O 1
ATOM 2948 N N . ALA A 1 390 ? -23.465 -20.408 22.522 1.00 85.75 390 ALA A N 1
ATOM 2949 C CA . ALA A 1 390 ? -22.900 -21.598 23.159 1.00 85.75 390 ALA A CA 1
ATOM 2950 C C . ALA A 1 390 ? -21.359 -21.560 23.205 1.00 85.75 390 ALA A C 1
ATOM 2952 O O . ALA A 1 390 ? -20.763 -22.026 24.179 1.00 85.75 390 ALA A O 1
ATOM 2953 N N . SER A 1 391 ? -20.728 -20.947 22.205 1.00 89.75 391 SER A N 1
ATOM 2954 C CA . SER A 1 391 ? -19.317 -20.568 22.165 1.00 89.75 391 SER A CA 1
ATOM 2955 C C . SER A 1 391 ? -19.162 -19.135 21.648 1.00 89.75 391 SER A C 1
ATOM 2957 O O . SER A 1 391 ? -20.074 -18.578 21.036 1.00 89.75 391 SER A O 1
ATOM 2959 N N . TRP A 1 392 ? -18.027 -18.512 21.965 1.00 89.38 392 TRP A N 1
ATOM 2960 C CA . TRP A 1 392 ? -17.750 -17.105 21.680 1.00 89.38 392 TRP A CA 1
ATOM 2961 C C . TRP A 1 392 ? -16.345 -16.959 21.096 1.00 89.38 392 TRP A C 1
ATOM 2963 O O . TRP A 1 392 ? -15.418 -17.643 21.531 1.00 89.38 392 TRP A O 1
ATOM 2973 N N . ILE A 1 393 ? -16.221 -16.084 20.103 1.00 83.50 393 ILE A N 1
ATOM 2974 C CA . ILE A 1 393 ? -15.008 -15.776 19.349 1.00 83.50 393 ILE A CA 1
ATOM 2975 C C . ILE A 1 393 ? -14.673 -14.313 19.628 1.00 83.50 393 ILE A C 1
ATOM 2977 O O . ILE A 1 393 ? -15.485 -13.437 19.335 1.00 83.50 393 ILE A O 1
ATOM 2981 N N . THR A 1 394 ? -13.497 -14.044 20.188 1.00 84.25 394 THR A N 1
ATOM 2982 C CA . THR A 1 394 ? -12.993 -12.677 20.372 1.00 84.25 394 THR A CA 1
ATOM 2983 C C . THR A 1 394 ? -12.600 -12.088 19.018 1.00 84.25 394 THR A C 1
ATOM 2985 O O . THR A 1 394 ? -11.797 -12.688 18.305 1.00 84.25 394 THR A O 1
ATOM 2988 N N . LEU A 1 395 ? -13.161 -10.929 18.671 1.00 74.19 395 LEU A N 1
ATOM 2989 C CA . LEU A 1 395 ? -12.753 -10.124 17.514 1.00 74.19 395 LEU A CA 1
ATOM 2990 C C . LEU A 1 395 ? -11.559 -9.225 17.856 1.00 74.19 395 LEU A C 1
ATOM 2992 O O . LEU A 1 395 ? -10.653 -9.072 17.045 1.00 74.19 395 LEU A O 1
ATOM 2996 N N . GLY A 1 396 ? -11.544 -8.678 19.073 1.00 72.56 396 GLY A N 1
ATOM 2997 C CA . GLY A 1 396 ? -10.445 -7.882 19.608 1.00 72.56 396 GLY A CA 1
ATOM 2998 C C . GLY A 1 396 ? -10.690 -7.462 21.053 1.00 72.56 396 GLY A C 1
ATOM 2999 O O . GLY A 1 396 ? -11.657 -7.900 21.690 1.00 72.56 396 GLY A O 1
ATOM 3000 N N . GLU A 1 397 ? -9.809 -6.602 21.550 1.00 72.88 397 GLU A N 1
ATOM 3001 C CA . GLU A 1 397 ? -9.937 -5.937 22.847 1.00 72.88 397 GLU A CA 1
ATOM 3002 C C . GLU A 1 397 ? -9.839 -4.413 22.677 1.00 72.88 397 GLU A C 1
ATOM 3004 O O . GLU A 1 397 ? -9.578 -3.939 21.575 1.00 72.88 397 GLU A O 1
ATOM 3009 N N . GLY A 1 398 ? -10.079 -3.638 23.736 1.00 60.53 398 GLY A N 1
ATOM 3010 C CA . GLY A 1 398 ? -9.804 -2.196 23.718 1.00 60.53 398 GLY A CA 1
ATOM 3011 C C . GLY A 1 398 ? -8.301 -1.870 23.731 1.00 60.53 398 GLY A C 1
ATOM 3012 O O . GLY A 1 398 ? -7.490 -2.680 24.195 1.00 60.53 398 GLY A O 1
ATOM 3013 N N . TYR A 1 399 ? -7.922 -0.667 23.286 1.00 63.72 399 TYR A N 1
ATOM 3014 C CA . TYR A 1 399 ? -6.517 -0.270 23.079 1.00 63.72 399 TYR A CA 1
ATOM 3015 C C . TYR A 1 399 ? -6.102 1.117 23.608 1.00 63.72 399 TYR A C 1
ATOM 3017 O O . TYR A 1 399 ? -4.907 1.385 23.677 1.00 63.72 399 TYR A O 1
ATOM 3025 N N . GLN A 1 400 ? -7.029 2.019 23.936 1.00 57.94 400 GLN A N 1
ATOM 3026 C CA . GLN A 1 400 ? -6.763 3.463 24.054 1.00 57.94 400 GLN A CA 1
ATOM 3027 C C . GLN A 1 400 ? -7.467 4.041 25.286 1.00 57.94 400 GLN A C 1
ATOM 3029 O O . GLN A 1 400 ? -8.684 4.218 25.303 1.00 57.94 400 GLN A O 1
ATOM 3034 N N . GLU A 1 401 ? -6.704 4.357 26.332 1.00 71.38 401 GLU A N 1
ATOM 3035 C CA . GLU A 1 401 ? -7.277 4.886 27.570 1.00 71.38 401 GLU A CA 1
ATOM 3036 C C . GLU A 1 401 ? -7.471 6.410 27.547 1.00 71.38 401 GLU A C 1
ATOM 3038 O O . GLU A 1 401 ? -6.670 7.154 26.988 1.00 71.38 401 GLU A O 1
ATOM 3043 N N . ASN A 1 402 ? -8.464 6.895 28.299 1.00 76.69 402 ASN A N 1
ATOM 3044 C CA . ASN A 1 402 ? -8.761 8.314 28.554 1.00 76.69 402 ASN A CA 1
ATOM 3045 C C . ASN A 1 402 ? -9.289 9.134 27.360 1.00 76.69 402 ASN A C 1
ATOM 3047 O O . ASN A 1 402 ? -9.522 10.335 27.520 1.00 76.69 402 ASN A O 1
ATOM 3051 N N . ILE A 1 403 ? -9.518 8.518 26.200 1.00 76.00 403 ILE A N 1
ATOM 3052 C CA . ILE A 1 403 ? -10.060 9.167 25.001 1.00 76.00 403 ILE A CA 1
ATOM 3053 C C . ILE A 1 403 ? -11.163 8.310 24.369 1.00 76.00 403 ILE A C 1
ATOM 3055 O O . ILE A 1 403 ? -11.173 7.092 24.528 1.00 76.00 403 ILE A O 1
ATOM 3059 N N . TRP A 1 404 ? -12.110 8.949 23.675 1.00 78.81 404 TRP A N 1
ATOM 3060 C CA . TRP A 1 404 ? -13.055 8.243 22.809 1.00 78.81 404 TRP A CA 1
ATOM 3061 C C . TRP A 1 404 ? -12.373 7.897 21.491 1.00 78.81 404 TRP A C 1
ATOM 3063 O O . TRP A 1 404 ? -11.819 8.775 20.832 1.00 78.81 404 TRP A O 1
ATOM 3073 N N . TYR A 1 405 ? -12.451 6.634 21.099 1.00 65.19 405 TYR A N 1
ATOM 3074 C CA . TYR A 1 405 ? -11.913 6.127 19.844 1.00 65.19 405 TYR A CA 1
ATOM 3075 C C . TYR A 1 405 ? -12.916 5.176 19.191 1.00 65.19 405 TYR A C 1
ATOM 3077 O O . TYR A 1 405 ? -13.721 4.534 19.872 1.00 65.19 405 TYR A O 1
ATOM 3085 N N . GLN A 1 406 ? -12.886 5.092 17.863 1.00 76.00 406 GLN A N 1
ATOM 3086 C CA . GLN A 1 406 ? -13.750 4.185 17.119 1.00 76.00 406 GLN A CA 1
ATOM 3087 C C . GLN A 1 406 ? -13.027 2.853 16.883 1.00 76.00 406 GLN A C 1
ATOM 3089 O O . GLN A 1 406 ? -11.892 2.825 16.415 1.00 76.00 406 GLN A O 1
ATOM 3094 N N . LEU A 1 407 ? -13.688 1.743 17.203 1.00 66.44 407 LEU A N 1
ATOM 3095 C CA . LEU A 1 407 ? -13.253 0.393 16.854 1.00 66.44 407 LEU A CA 1
ATOM 3096 C C . LEU A 1 407 ? -14.002 -0.068 15.606 1.00 66.44 407 LEU A C 1
ATOM 3098 O O . LEU A 1 407 ? -15.222 0.095 15.529 1.00 66.44 407 LEU A O 1
ATOM 3102 N N . THR A 1 408 ? -13.296 -0.705 14.669 1.00 68.12 408 THR A N 1
ATOM 3103 C CA . THR A 1 408 ? -13.903 -1.374 13.511 1.00 68.12 408 THR A CA 1
ATOM 3104 C C . THR A 1 408 ? -13.415 -2.819 13.382 1.00 68.12 408 THR A C 1
ATOM 3106 O O . THR A 1 408 ? -12.256 -3.124 13.654 1.00 68.12 408 THR A O 1
ATOM 3109 N N . PHE A 1 409 ? -14.308 -3.732 12.992 1.00 68.06 409 PHE A N 1
ATOM 3110 C CA . PHE A 1 409 ? -14.018 -5.160 12.837 1.00 68.06 409 PHE A CA 1
ATOM 3111 C C . PHE A 1 409 ? -14.644 -5.713 11.553 1.00 68.06 409 PHE A C 1
ATOM 3113 O O . PHE A 1 409 ? -15.850 -5.576 11.332 1.00 68.06 409 PHE A O 1
ATOM 3120 N N . ASP A 1 410 ? -13.837 -6.395 10.737 1.00 71.38 410 ASP A N 1
ATOM 3121 C CA . ASP A 1 410 ? -14.324 -7.120 9.563 1.00 71.38 410 ASP A CA 1
ATOM 3122 C C . ASP A 1 410 ? -15.072 -8.398 9.972 1.00 71.38 410 ASP A C 1
ATOM 3124 O O . ASP A 1 410 ? -14.536 -9.279 10.651 1.00 71.38 410 ASP A O 1
ATOM 3128 N N . LEU A 1 411 ? -16.325 -8.511 9.532 1.00 76.81 411 LEU A N 1
ATOM 3129 C CA . LEU A 1 411 ? -17.169 -9.682 9.745 1.00 76.81 411 LEU A CA 1
ATOM 3130 C C . LEU A 1 411 ? -17.285 -10.572 8.495 1.00 76.81 411 LEU A C 1
ATOM 3132 O O . LEU A 1 411 ? -18.016 -11.567 8.521 1.00 76.81 411 LEU A O 1
ATOM 3136 N N . SER A 1 412 ? -16.556 -10.267 7.415 1.00 74.06 412 SER A N 1
ATOM 3137 C CA . SER A 1 412 ? -16.507 -11.078 6.189 1.00 74.06 412 SER A CA 1
ATOM 3138 C C . SER A 1 412 ? -16.174 -12.568 6.422 1.00 74.06 412 SER A C 1
ATOM 3140 O O . SER A 1 412 ? -16.749 -13.412 5.729 1.00 74.06 412 SER A O 1
ATOM 3142 N N . PRO A 1 413 ? -15.356 -12.969 7.422 1.00 78.50 413 PRO A N 1
ATOM 3143 C CA . PRO A 1 413 ? -15.160 -14.386 7.756 1.00 78.50 413 PRO A CA 1
ATOM 3144 C C . PRO A 1 413 ? -16.432 -15.135 8.196 1.00 78.50 413 PRO A C 1
ATOM 3146 O O . PRO A 1 413 ? -16.449 -16.366 8.195 1.00 78.50 413 PRO A O 1
ATOM 3149 N N . TYR A 1 414 ? -17.496 -14.414 8.566 1.00 77.38 414 TYR A N 1
ATOM 3150 C CA . TYR A 1 414 ? -18.733 -14.958 9.137 1.00 77.38 414 TYR A CA 1
ATOM 3151 C C . TYR A 1 414 ? -19.951 -14.824 8.205 1.00 77.38 414 TYR A C 1
ATOM 3153 O O . TYR A 1 414 ? -21.070 -15.142 8.617 1.00 77.38 414 TYR A O 1
ATOM 3161 N N . LEU A 1 415 ? -19.751 -14.413 6.945 1.00 76.62 415 LEU A N 1
ATOM 3162 C CA . LEU A 1 415 ? -20.800 -14.283 5.922 1.00 76.62 415 LEU A CA 1
ATOM 3163 C C . LEU A 1 415 ? -21.745 -15.497 5.871 1.00 76.62 415 LEU A C 1
ATOM 3165 O O . LEU A 1 415 ? -21.326 -16.655 5.896 1.00 76.62 415 LEU A O 1
ATOM 3169 N N . GLY A 1 416 ? -23.044 -15.218 5.767 1.00 74.81 416 GLY A N 1
ATOM 3170 C CA . GLY A 1 416 ? -24.113 -16.212 5.682 1.00 74.81 416 GLY A CA 1
ATOM 3171 C C . GLY A 1 416 ? -24.467 -16.913 6.996 1.00 74.81 416 GLY A C 1
ATOM 3172 O O . GLY A 1 416 ? -25.291 -17.829 6.967 1.00 74.81 416 GLY A O 1
ATOM 3173 N N . ASN A 1 417 ? -23.877 -16.506 8.124 1.00 81.06 417 ASN A N 1
ATOM 3174 C CA . ASN A 1 417 ? -24.234 -16.991 9.457 1.00 81.06 417 ASN A CA 1
ATOM 3175 C C . ASN A 1 417 ? -25.049 -15.940 10.224 1.00 81.06 417 ASN A C 1
ATOM 3177 O O . ASN A 1 417 ? -24.905 -14.734 10.015 1.00 81.06 417 ASN A O 1
ATOM 3181 N N . ASP A 1 418 ? -25.865 -16.414 11.161 1.00 87.69 418 ASP A N 1
ATOM 3182 C CA . ASP A 1 418 ? -26.434 -15.575 12.212 1.00 87.69 418 ASP A CA 1
ATOM 3183 C C . ASP A 1 418 ? -25.367 -15.348 13.293 1.00 87.69 418 ASP A C 1
ATOM 3185 O O . ASP A 1 418 ? -24.782 -16.318 13.783 1.00 87.69 418 ASP A O 1
ATOM 3189 N N . ILE A 1 419 ? -25.122 -14.093 13.680 1.00 90.75 419 ILE A N 1
ATOM 3190 C CA . ILE A 1 419 ? -24.189 -13.744 14.761 1.00 90.75 419 ILE A CA 1
ATOM 3191 C C . ILE A 1 419 ? -24.907 -13.115 15.956 1.00 90.75 419 ILE A C 1
ATOM 3193 O O . ILE A 1 419 ? -25.791 -12.280 15.798 1.00 90.75 419 ILE A O 1
ATOM 3197 N N . LEU A 1 420 ? -24.497 -13.464 17.172 1.00 92.94 420 LEU A N 1
ATOM 3198 C CA . LEU A 1 420 ? -24.736 -12.638 18.360 1.00 92.94 420 LEU A CA 1
ATOM 3199 C C . LEU A 1 420 ? -23.487 -11.809 18.650 1.00 92.94 420 LEU A C 1
ATOM 3201 O O . LEU A 1 420 ? -22.383 -12.327 18.507 1.00 92.94 420 LEU A O 1
ATOM 3205 N N . LEU A 1 421 ? -23.665 -10.569 19.105 1.00 95.38 421 LEU A N 1
ATOM 3206 C CA . LEU A 1 421 ? -22.594 -9.671 19.543 1.00 95.38 421 LEU A CA 1
ATOM 3207 C C . LEU A 1 421 ? -22.611 -9.524 21.072 1.00 95.38 421 LEU A C 1
ATOM 3209 O O . LEU A 1 421 ? -23.678 -9.470 21.693 1.00 95.38 421 LEU A O 1
ATOM 3213 N N . ARG A 1 422 ? -21.429 -9.465 21.688 1.00 95.62 422 ARG A N 1
ATOM 3214 C CA . ARG A 1 422 ? -21.247 -9.277 23.126 1.00 95.62 422 ARG A CA 1
ATOM 3215 C C . ARG A 1 422 ? -20.003 -8.458 23.435 1.00 95.62 422 ARG A C 1
ATOM 3217 O O . ARG A 1 422 ? -18.942 -8.689 22.869 1.00 95.62 422 ARG A O 1
ATOM 3224 N N . PHE A 1 423 ? -20.127 -7.601 24.437 1.00 96.62 423 PHE A N 1
ATOM 3225 C CA . PHE A 1 423 ? -19.003 -6.950 25.098 1.00 96.62 423 PHE A CA 1
ATOM 3226 C C . PHE A 1 423 ? -18.826 -7.570 26.485 1.00 96.62 423 PHE A C 1
ATOM 3228 O O . PHE A 1 423 ? -19.794 -7.660 27.247 1.00 96.62 423 PHE A O 1
ATOM 3235 N N . ARG A 1 424 ? -17.622 -8.043 26.818 1.00 94.94 424 ARG A N 1
ATOM 3236 C CA . ARG A 1 424 ? -17.318 -8.688 28.105 1.00 94.94 424 ARG A CA 1
ATOM 3237 C C . ARG A 1 424 ? -16.169 -7.975 28.803 1.00 94.94 424 ARG A C 1
ATOM 3239 O O . ARG A 1 424 ? -15.066 -7.930 28.275 1.00 94.94 424 ARG A O 1
ATOM 3246 N N . PHE A 1 425 ? -16.427 -7.497 30.015 1.00 94.06 425 PHE A N 1
ATOM 3247 C CA . PHE A 1 425 ? -15.396 -6.994 30.919 1.00 94.06 425 PHE A CA 1
ATOM 3248 C C . PHE A 1 425 ? -14.996 -8.102 31.899 1.00 94.06 425 PHE A C 1
ATOM 3250 O O . PHE A 1 425 ? -15.858 -8.857 32.369 1.00 94.06 425 PHE A O 1
ATOM 3257 N N . ASP A 1 426 ? -13.713 -8.205 32.220 1.00 92.25 426 ASP A N 1
ATOM 3258 C CA . ASP A 1 426 ? -13.170 -9.123 33.223 1.00 92.25 426 ASP A CA 1
ATOM 3259 C C . ASP A 1 426 ? -11.983 -8.452 33.918 1.00 92.25 426 ASP A C 1
ATOM 3261 O O . ASP A 1 426 ? -10.990 -8.167 33.256 1.00 92.25 426 ASP A O 1
ATOM 3265 N N . SER A 1 427 ? -12.083 -8.170 35.222 1.00 91.06 427 SER A N 1
ATOM 3266 C CA . SER A 1 427 ? -11.016 -7.442 35.923 1.00 91.06 427 SER A CA 1
ATOM 3267 C C . SER A 1 427 ? -9.775 -8.282 36.226 1.00 91.06 427 SER A C 1
ATOM 3269 O O . SER A 1 427 ? -8.768 -7.741 36.658 1.00 91.06 427 SER A O 1
ATOM 3271 N N . VAL A 1 428 ? -9.848 -9.609 36.041 1.00 88.12 428 VAL A N 1
ATOM 3272 C CA . VAL A 1 428 ? -8.804 -10.608 36.354 1.00 88.12 428 VAL A CA 1
ATOM 3273 C C . VAL A 1 428 ? -8.407 -10.703 37.835 1.00 88.12 428 VAL A C 1
ATOM 3275 O O . VAL A 1 428 ? -8.452 -11.807 38.388 1.00 88.12 428 VAL A O 1
ATOM 3278 N N . ASP A 1 429 ? -8.091 -9.596 38.509 1.00 86.69 429 ASP A N 1
ATOM 3279 C CA . ASP A 1 429 ? -7.867 -9.517 39.953 1.00 86.69 429 ASP A CA 1
ATOM 3280 C C . ASP A 1 429 ? -8.652 -8.364 40.644 1.00 86.69 429 ASP A C 1
ATOM 3282 O O . ASP A 1 429 ? -9.664 -7.867 40.126 1.00 86.69 429 ASP A O 1
ATOM 3286 N N . ASP A 1 430 ? -8.326 -8.085 41.912 1.00 85.88 430 ASP A N 1
ATOM 3287 C CA . ASP A 1 430 ? -8.987 -7.102 42.782 1.00 85.88 430 ASP A CA 1
ATOM 3288 C C . ASP A 1 430 ? -8.115 -5.876 43.127 1.00 85.88 430 ASP A C 1
ATOM 3290 O O . ASP A 1 430 ? -8.480 -5.078 44.000 1.00 85.88 430 ASP A O 1
ATOM 3294 N N . ILE A 1 431 ? -6.982 -5.716 42.440 1.00 84.06 431 ILE A N 1
ATOM 3295 C CA . ILE A 1 431 ? -6.017 -4.622 42.562 1.00 84.06 431 ILE A CA 1
ATOM 3296 C C . ILE A 1 431 ? -6.379 -3.522 41.552 1.00 84.06 431 ILE A C 1
ATOM 3298 O O . ILE A 1 431 ? -7.055 -3.769 40.569 1.00 84.06 431 ILE A O 1
ATOM 3302 N N . ALA A 1 432 ? -6.019 -2.272 41.856 1.00 84.75 432 ALA A N 1
ATOM 3303 C CA . ALA A 1 432 ? -6.124 -1.097 40.978 1.00 84.75 432 ALA A CA 1
ATOM 3304 C C . ALA A 1 432 ? -7.495 -0.747 40.340 1.00 84.75 432 ALA A C 1
ATOM 3306 O O . ALA A 1 432 ? -7.595 0.319 39.744 1.00 84.75 432 ALA A O 1
ATOM 3307 N N . ASN A 1 433 ? -8.572 -1.506 40.576 1.00 89.56 433 ASN A N 1
ATOM 3308 C CA . ASN A 1 433 ? -9.935 -1.330 40.034 1.00 89.56 433 ASN A CA 1
ATOM 3309 C C . ASN A 1 433 ? -10.631 0.034 40.326 1.00 89.56 433 ASN A C 1
ATOM 3311 O O . ASN A 1 433 ? -11.835 0.189 40.109 1.00 89.56 433 ASN A O 1
ATOM 3315 N N . GLU A 1 434 ? -9.927 1.027 40.881 1.00 91.94 434 GLU A N 1
ATOM 3316 C CA . GLU A 1 434 ? -10.433 2.373 41.177 1.00 91.94 434 GLU A CA 1
ATOM 3317 C C . GLU A 1 434 ? -10.527 3.296 39.940 1.00 91.94 434 GLU A C 1
ATOM 3319 O O . GLU A 1 434 ? -11.020 4.417 40.081 1.00 91.94 434 GLU A O 1
ATOM 3324 N N . TYR A 1 435 ? -10.131 2.828 38.748 1.00 90.88 435 TYR A N 1
ATOM 3325 C CA . TYR A 1 435 ? -10.345 3.500 37.455 1.00 90.88 435 TYR A CA 1
ATOM 3326 C C . TYR A 1 435 ? -11.807 3.457 36.982 1.00 90.88 435 TYR A C 1
ATOM 3328 O O . TYR A 1 435 ? -12.584 2.620 37.443 1.00 90.88 435 TYR A O 1
ATOM 3336 N N . LEU A 1 436 ? -12.179 4.332 36.036 1.00 91.06 436 LEU A N 1
ATOM 3337 C CA . LEU A 1 436 ? -13.563 4.487 35.571 1.00 91.06 436 LEU A CA 1
ATOM 3338 C C . LEU A 1 436 ? -14.185 3.172 35.079 1.00 91.06 436 LEU A C 1
ATOM 3340 O O . LEU A 1 436 ? -15.289 2.840 35.504 1.00 91.06 436 LEU A O 1
ATOM 3344 N N . GLY A 1 437 ? -13.478 2.408 34.246 1.00 92.38 437 GLY A N 1
ATOM 3345 C CA . GLY A 1 437 ? -13.981 1.207 33.581 1.00 92.38 437 GLY A CA 1
ATOM 3346 C C . GLY A 1 437 ? -14.089 1.404 32.074 1.00 92.38 437 GLY A C 1
ATOM 3347 O O . GLY A 1 437 ? -13.263 2.088 31.480 1.00 92.38 437 GLY A O 1
ATOM 3348 N N . TRP A 1 438 ? -15.104 0.805 31.451 1.00 93.06 438 TRP A N 1
ATOM 3349 C CA . TRP A 1 438 ? -15.282 0.805 29.993 1.00 93.06 438 TRP A CA 1
ATOM 3350 C C . TRP A 1 438 ? -16.618 1.438 29.601 1.00 93.06 438 TRP A C 1
ATOM 3352 O O . TRP A 1 438 ? -17.649 1.103 30.183 1.00 93.06 438 TRP A O 1
ATOM 3362 N N . LEU A 1 439 ? -16.613 2.349 28.634 1.00 93.00 439 LEU A N 1
ATOM 3363 C CA . LEU A 1 439 ? -17.789 2.966 28.037 1.00 93.00 439 LEU A CA 1
ATOM 3364 C C . LEU A 1 439 ? -17.866 2.605 26.549 1.00 93.00 439 LEU A C 1
ATOM 3366 O O . LEU A 1 439 ? -16.846 2.548 25.865 1.00 93.00 439 LEU A O 1
ATOM 3370 N N . ILE A 1 440 ? -19.085 2.365 26.068 1.00 92.94 440 ILE A N 1
ATOM 3371 C CA . ILE A 1 440 ? -19.403 1.995 24.686 1.00 92.94 440 ILE A CA 1
ATOM 3372 C C . ILE A 1 440 ? -20.579 2.838 24.203 1.00 92.94 440 ILE A C 1
ATOM 3374 O O . ILE A 1 440 ? -21.581 2.967 24.917 1.00 92.94 440 ILE A O 1
ATOM 3378 N N . ASP A 1 441 ? -20.475 3.341 22.976 1.00 89.62 441 ASP A N 1
ATOM 3379 C CA . ASP A 1 441 ? -21.545 4.062 22.289 1.00 89.62 441 ASP A CA 1
ATOM 3380 C C . ASP A 1 441 ? -21.626 3.694 20.795 1.00 89.62 441 ASP A C 1
ATOM 3382 O O . ASP A 1 441 ? -20.717 3.050 20.266 1.00 89.62 441 ASP A O 1
ATOM 3386 N N . ASP A 1 442 ? -22.717 4.092 20.133 1.00 86.88 442 ASP A N 1
ATOM 3387 C CA . ASP A 1 442 ? -22.882 4.093 18.668 1.00 86.88 442 ASP A CA 1
ATOM 3388 C C . ASP A 1 442 ? -22.404 2.799 17.967 1.00 86.88 442 ASP A C 1
ATOM 3390 O O . ASP A 1 442 ? -21.518 2.799 17.110 1.00 86.88 442 ASP A O 1
ATOM 3394 N N . VAL A 1 443 ? -23.001 1.663 18.347 1.00 90.38 443 VAL A N 1
ATOM 3395 C CA . VAL A 1 443 ? -22.680 0.334 17.796 1.00 90.38 443 VAL A CA 1
ATOM 3396 C C . VAL A 1 443 ? -23.466 0.096 16.505 1.00 90.38 443 VAL A C 1
ATOM 3398 O O . VAL A 1 443 ? -24.696 0.014 16.532 1.00 90.38 443 VAL A O 1
ATOM 3401 N N . GLU A 1 444 ? -22.770 -0.114 15.392 1.00 85.50 444 GLU A N 1
ATOM 3402 C CA . GLU A 1 444 ? -23.340 -0.350 14.063 1.00 85.50 444 GLU A CA 1
ATOM 3403 C C . GLU A 1 444 ? -22.745 -1.605 13.397 1.00 85.50 444 GLU A C 1
ATOM 3405 O O . GLU A 1 444 ? -21.589 -1.956 13.596 1.00 85.50 444 GLU A O 1
ATOM 3410 N N . ILE A 1 445 ? -23.542 -2.302 12.583 1.00 83.44 445 ILE A N 1
ATOM 3411 C CA . ILE A 1 445 ? -23.050 -3.242 11.572 1.00 83.44 445 ILE A CA 1
ATOM 3412 C C . ILE A 1 445 ? -23.546 -2.768 10.210 1.00 83.44 445 ILE A C 1
ATOM 3414 O O . ILE A 1 445 ? -24.713 -2.968 9.846 1.00 83.44 445 ILE A O 1
ATOM 3418 N N . SER A 1 446 ? -22.633 -2.163 9.456 1.00 70.69 446 SER A N 1
ATOM 3419 C CA . SER A 1 446 ? -22.871 -1.735 8.083 1.00 70.69 446 SER A CA 1
ATOM 3420 C C . SER A 1 446 ? -22.782 -2.934 7.134 1.00 70.69 446 SER A C 1
ATOM 3422 O O . SER A 1 446 ? -21.996 -3.862 7.335 1.00 70.69 446 SER A O 1
ATOM 3424 N N . GLN A 1 447 ? -23.620 -2.944 6.095 1.00 59.62 447 GLN A N 1
ATOM 3425 C CA . GLN A 1 447 ? -23.669 -4.018 5.100 1.00 59.62 447 GLN A CA 1
ATOM 3426 C C . GLN A 1 447 ? -23.239 -3.485 3.732 1.00 59.62 447 GLN A C 1
ATOM 3428 O O . GLN A 1 447 ? -24.055 -2.919 3.001 1.00 59.62 447 GLN A O 1
ATOM 3433 N N . GLY A 1 448 ? -21.964 -3.681 3.375 1.00 45.84 448 GLY A N 1
ATOM 3434 C CA . GLY A 1 448 ? -21.429 -3.331 2.055 1.00 45.84 448 GLY A CA 1
ATOM 3435 C C . GLY A 1 448 ? -22.181 -4.055 0.933 1.00 45.84 448 GLY A C 1
ATOM 3436 O O . GLY A 1 448 ? -22.050 -5.269 0.759 1.00 45.84 448 GLY A O 1
ATOM 3437 N N . GLY A 1 449 ? -23.015 -3.321 0.194 1.00 45.41 449 GLY A N 1
ATOM 3438 C CA . GLY A 1 449 ? -24.009 -3.902 -0.706 1.00 45.41 449 GLY A CA 1
ATOM 3439 C C . GLY A 1 449 ? -23.481 -4.285 -2.091 1.00 45.41 449 GLY A C 1
ATOM 3440 O O . GLY A 1 449 ? -23.330 -3.425 -2.950 1.00 45.41 449 GLY A O 1
ATOM 3441 N N . VAL A 1 450 ? -23.353 -5.589 -2.358 1.00 39.59 450 VAL A N 1
ATOM 3442 C CA . VAL A 1 450 ? -23.306 -6.182 -3.712 1.00 39.59 450 VAL A CA 1
ATOM 3443 C C . VAL A 1 450 ? -23.977 -7.565 -3.714 1.00 39.59 450 VAL A C 1
ATOM 3445 O O . VAL A 1 450 ? -23.991 -8.270 -2.709 1.00 39.59 450 VAL A O 1
ATOM 3448 N N . GLY A 1 451 ? -24.612 -7.945 -4.828 1.00 43.62 451 GLY A N 1
ATOM 3449 C CA . GLY A 1 451 ? -25.522 -9.101 -4.882 1.00 43.62 451 GLY A CA 1
ATOM 3450 C C . GLY A 1 451 ? -24.852 -10.476 -4.720 1.00 43.62 451 GLY A C 1
ATOM 3451 O O . GLY A 1 451 ? -23.832 -10.765 -5.340 1.00 43.62 451 GLY A O 1
ATOM 3452 N N . SER A 1 452 ? -25.476 -11.368 -3.940 1.00 46.69 452 SER A N 1
ATOM 3453 C CA . SER A 1 452 ? -24.963 -12.715 -3.645 1.00 46.69 452 SER A CA 1
ATOM 3454 C C . SER A 1 452 ? -25.319 -13.785 -4.684 1.00 46.69 452 SER A C 1
ATOM 3456 O O . SER A 1 452 ? -26.303 -13.692 -5.428 1.00 46.69 452 SER A O 1
ATOM 3458 N N . GLY A 1 453 ? -24.498 -14.844 -4.711 1.00 50.34 453 GLY A N 1
ATOM 3459 C CA . GLY A 1 453 ? -24.727 -16.052 -5.511 1.00 50.34 453 GLY A CA 1
ATOM 3460 C C . GLY A 1 453 ? -24.630 -15.850 -7.025 1.00 50.34 453 GLY A C 1
ATOM 3461 O O . GLY A 1 453 ? -25.166 -16.665 -7.775 1.00 50.34 453 GLY A O 1
ATOM 3462 N N . ILE A 1 454 ? -23.997 -14.763 -7.476 1.00 66.81 454 ILE A N 1
ATOM 3463 C CA . ILE A 1 454 ? -23.875 -14.427 -8.894 1.00 66.81 454 ILE A CA 1
ATOM 3464 C C . ILE A 1 454 ? -22.793 -15.301 -9.534 1.00 66.81 454 ILE A C 1
ATOM 3466 O O . ILE A 1 454 ? -21.600 -15.159 -9.278 1.00 66.81 454 ILE A O 1
ATOM 3470 N N . SER A 1 455 ? -23.235 -16.209 -10.394 1.00 74.88 455 SER A N 1
ATOM 3471 C CA . SER A 1 455 ? -22.395 -16.914 -11.352 1.00 74.88 455 SER A CA 1
ATOM 3472 C C . SER A 1 455 ? -22.242 -16.077 -12.620 1.00 74.88 455 SER A C 1
ATOM 3474 O O . SER A 1 455 ? -23.220 -15.540 -13.146 1.00 74.88 455 SER A O 1
ATOM 3476 N N . TYR A 1 456 ? -21.009 -15.975 -13.106 1.00 82.81 456 TYR A N 1
ATOM 3477 C CA . TYR A 1 456 ? -20.655 -15.209 -14.295 1.00 82.81 456 TYR A CA 1
ATOM 3478 C C . TYR A 1 456 ? -20.205 -16.168 -15.395 1.00 82.81 456 TYR A C 1
ATOM 3480 O O . TYR A 1 456 ? -19.237 -16.914 -15.215 1.00 82.81 456 TYR A O 1
ATOM 3488 N N . ALA A 1 457 ? -20.913 -16.141 -16.521 1.00 90.00 457 ALA A N 1
ATOM 3489 C CA . ALA A 1 457 ? -20.580 -16.886 -17.729 1.00 90.00 457 ALA A CA 1
ATOM 3490 C C . ALA A 1 457 ? -20.303 -15.906 -18.870 1.00 90.00 457 ALA A C 1
ATOM 3492 O O . ALA A 1 457 ? -21.093 -14.991 -19.112 1.00 90.00 457 ALA A O 1
ATOM 3493 N N . TRP A 1 458 ? -19.197 -16.109 -19.577 1.00 95.25 458 TRP A N 1
ATOM 3494 C CA . TRP A 1 458 ? -18.720 -15.210 -20.621 1.00 95.25 458 TRP A CA 1
ATOM 3495 C C . TRP A 1 458 ? -18.720 -15.893 -21.983 1.00 95.25 458 TRP A C 1
ATOM 3497 O O . TRP A 1 458 ? -18.280 -17.036 -22.113 1.00 95.25 458 TRP A O 1
ATOM 3507 N N . ALA A 1 459 ? -19.158 -15.167 -23.007 1.00 95.19 459 ALA A N 1
ATOM 3508 C CA . ALA A 1 459 ? -18.954 -15.506 -24.409 1.00 95.19 459 ALA A CA 1
ATOM 3509 C C . ALA A 1 459 ? -18.180 -14.358 -25.060 1.00 95.19 459 ALA A C 1
ATOM 3511 O O . ALA A 1 459 ? -18.690 -13.242 -25.133 1.00 95.19 459 ALA A O 1
ATOM 3512 N N . PHE A 1 460 ? -16.953 -14.613 -25.513 1.00 93.38 460 PHE A N 1
ATOM 3513 C CA . PHE A 1 460 ? -16.054 -13.553 -25.989 1.00 93.38 460 PHE A CA 1
ATOM 3514 C C . PHE A 1 460 ? -16.363 -13.090 -27.425 1.00 93.38 460 PHE A C 1
ATOM 3516 O O . PHE A 1 460 ? -15.924 -12.031 -27.854 1.00 93.38 460 PHE A O 1
ATOM 3523 N N . GLY A 1 461 ? -17.184 -13.842 -28.162 1.00 92.31 461 GLY A N 1
ATOM 3524 C CA . GLY A 1 461 ? -17.637 -13.488 -29.514 1.00 92.31 461 GLY A CA 1
ATOM 3525 C C . GLY A 1 461 ? -16.767 -14.044 -30.647 1.00 92.31 461 GLY A C 1
ATOM 3526 O O . GLY A 1 461 ? -17.199 -14.036 -31.795 1.00 92.31 461 GLY A O 1
ATOM 3527 N N . ASP A 1 462 ? -15.598 -14.603 -30.333 1.00 91.69 462 ASP A N 1
ATOM 3528 C CA . ASP A 1 462 ? -14.730 -15.372 -31.243 1.00 91.69 462 ASP A CA 1
ATOM 3529 C C . ASP A 1 462 ? -15.061 -16.882 -31.279 1.00 91.69 462 ASP A C 1
ATOM 3531 O O . ASP A 1 462 ? -14.561 -17.625 -32.124 1.00 91.69 462 ASP A O 1
ATOM 3535 N N . GLY A 1 463 ? -15.929 -17.336 -30.369 1.00 90.06 463 GLY A N 1
ATOM 3536 C CA . GLY A 1 463 ? -16.303 -18.739 -30.167 1.00 90.06 463 GLY A CA 1
ATOM 3537 C C . GLY A 1 463 ? -15.763 -19.351 -28.870 1.00 90.06 463 GLY A C 1
ATOM 3538 O O . GLY A 1 463 ? -16.192 -20.448 -28.510 1.00 90.06 463 GLY A O 1
ATOM 3539 N N . ALA A 1 464 ? -14.880 -18.655 -28.149 1.00 89.38 464 ALA A N 1
ATOM 3540 C CA . ALA A 1 464 ? -14.426 -19.036 -26.818 1.00 89.38 464 ALA A CA 1
ATOM 3541 C C . ALA A 1 464 ? -15.405 -18.583 -25.716 1.00 89.38 464 ALA A C 1
ATOM 3543 O O . ALA A 1 464 ? -16.231 -17.678 -25.892 1.00 89.38 464 ALA A O 1
ATOM 3544 N N . THR A 1 465 ? -15.299 -19.227 -24.551 1.00 94.56 465 THR A N 1
ATOM 3545 C CA . THR A 1 465 ? -16.146 -18.974 -23.376 1.00 94.56 465 THR A CA 1
ATOM 3546 C C . THR A 1 465 ? -15.330 -18.953 -22.091 1.00 94.56 465 THR A C 1
ATOM 3548 O O . THR A 1 465 ? -14.447 -19.794 -21.923 1.00 94.56 465 THR A O 1
ATOM 3551 N N . GLY A 1 466 ? -15.679 -18.066 -21.160 1.00 89.56 466 GLY A N 1
ATOM 3552 C CA . GLY A 1 466 ? -15.056 -17.941 -19.838 1.00 89.56 466 GLY A CA 1
ATOM 3553 C C . GLY A 1 466 ? -16.053 -18.149 -18.695 1.00 89.56 466 GLY A C 1
ATOM 3554 O O . GLY A 1 466 ? -17.266 -18.105 -18.898 1.00 89.56 466 GLY A O 1
ATOM 3555 N N . ASN A 1 467 ? -15.543 -18.365 -17.483 1.00 84.56 467 ASN A N 1
ATOM 3556 C CA . ASN A 1 467 ? -16.338 -18.451 -16.255 1.00 84.56 467 ASN A CA 1
ATOM 3557 C C . ASN A 1 467 ? -15.632 -17.691 -15.127 1.00 84.56 467 ASN A C 1
ATOM 3559 O O . ASN A 1 467 ? -14.405 -17.616 -15.114 1.00 84.56 467 ASN A O 1
ATOM 3563 N N . GLY A 1 468 ? -16.406 -17.202 -14.159 1.00 75.25 468 GLY A N 1
ATOM 3564 C CA . GLY A 1 468 ? -15.902 -16.364 -13.069 1.00 75.25 468 GLY A CA 1
ATOM 3565 C C . GLY A 1 468 ? -16.099 -14.878 -13.359 1.00 75.25 468 GLY A C 1
ATOM 3566 O O . GLY A 1 468 ? -16.412 -14.495 -14.485 1.00 75.25 468 GLY A O 1
ATOM 3567 N N . GLN A 1 469 ? -15.987 -14.051 -12.317 1.00 69.25 469 GLN A N 1
ATOM 3568 C CA . GLN A 1 469 ? -16.296 -12.620 -12.399 1.00 69.25 469 GLN A CA 1
ATOM 3569 C C . GLN A 1 469 ? -15.366 -11.906 -13.385 1.00 69.25 469 GLN A C 1
ATOM 3571 O O . GLN A 1 469 ? -15.850 -11.253 -14.304 1.00 69.25 469 GLN A O 1
ATOM 3576 N N . ASN A 1 470 ? -14.056 -12.151 -13.256 1.00 74.06 470 ASN A N 1
ATOM 3577 C CA . ASN A 1 470 ? -12.999 -11.506 -14.037 1.00 74.06 470 ASN A CA 1
ATOM 3578 C C . ASN A 1 470 ? -12.131 -12.561 -14.769 1.00 74.06 470 ASN A C 1
ATOM 3580 O O . ASN A 1 470 ? -11.035 -12.874 -14.301 1.00 74.06 470 ASN A O 1
ATOM 3584 N N . PRO A 1 471 ? -12.600 -13.185 -15.867 1.00 79.44 471 PRO A N 1
ATOM 3585 C CA . PRO A 1 471 ? -11.787 -14.111 -16.649 1.00 79.44 471 PRO A CA 1
ATOM 3586 C C . PRO A 1 471 ? -10.881 -13.353 -17.625 1.00 79.44 471 PRO A C 1
ATOM 3588 O O . PRO A 1 471 ? -11.318 -12.415 -18.290 1.00 79.44 471 PRO A O 1
ATOM 3591 N N . SER A 1 472 ? -9.642 -13.811 -17.786 1.00 79.75 472 SER A N 1
ATOM 3592 C CA . SER A 1 472 ? -8.768 -13.359 -18.869 1.00 79.75 472 SER A CA 1
ATOM 3593 C C . SER A 1 472 ? -9.039 -14.145 -20.158 1.00 79.75 472 SER A C 1
ATOM 3595 O O . SER A 1 472 ? -9.309 -15.347 -20.132 1.00 79.75 472 SER A O 1
ATOM 3597 N N . HIS A 1 473 ? -8.964 -13.462 -21.302 1.00 85.25 473 HIS A N 1
ATOM 3598 C CA . HIS A 1 473 ? -9.071 -14.065 -22.632 1.00 85.25 473 HIS A CA 1
ATOM 3599 C C . HIS A 1 473 ? -8.190 -13.316 -23.630 1.00 85.25 473 HIS A C 1
ATOM 3601 O O . HIS A 1 473 ? -8.048 -12.099 -23.540 1.00 85.25 473 HIS A O 1
ATOM 3607 N N . VAL A 1 474 ? -7.614 -14.045 -24.585 1.00 86.44 474 VAL A N 1
ATOM 3608 C CA . VAL A 1 474 ? -6.736 -13.498 -25.626 1.00 86.44 474 VAL A CA 1
ATOM 3609 C C . VAL A 1 474 ? -7.364 -13.777 -26.985 1.00 86.44 474 VAL A C 1
ATOM 3611 O O . VAL A 1 474 ? -7.526 -14.933 -27.374 1.00 86.44 474 VAL A O 1
ATOM 3614 N N . TYR A 1 475 ? -7.694 -12.715 -27.716 1.00 84.75 475 TYR A N 1
ATOM 3615 C CA . TYR A 1 475 ? -8.241 -12.811 -29.066 1.00 84.75 475 TYR A CA 1
ATOM 3616 C C . TYR A 1 475 ? -7.115 -13.100 -30.075 1.00 84.75 475 TYR A C 1
ATOM 3618 O O . TYR A 1 475 ? -6.206 -12.284 -30.216 1.00 84.75 475 TYR A O 1
ATOM 3626 N N . PRO A 1 476 ? -7.148 -14.231 -30.803 1.00 77.19 476 PRO A N 1
ATOM 3627 C CA . PRO A 1 476 ? -6.020 -14.675 -31.628 1.00 77.19 476 PRO A CA 1
ATOM 3628 C C . PRO A 1 476 ? -5.958 -14.029 -33.024 1.00 77.19 476 PRO A C 1
ATOM 3630 O O . PRO A 1 476 ? -5.074 -14.364 -33.811 1.00 77.19 476 PRO A O 1
ATOM 3633 N N . ALA A 1 477 ? -6.916 -13.169 -33.378 1.00 78.25 477 ALA A N 1
ATOM 3634 C CA . ALA A 1 477 ? -7.017 -12.558 -34.700 1.00 78.25 477 ALA A CA 1
ATOM 3635 C C . ALA A 1 477 ? -7.651 -11.163 -34.635 1.00 78.25 477 ALA A C 1
ATOM 3637 O O . ALA A 1 477 ? -8.435 -10.867 -33.732 1.00 78.25 477 ALA A O 1
ATOM 3638 N N . VAL A 1 478 ? -7.357 -10.340 -35.640 1.00 79.06 478 VAL A N 1
ATOM 3639 C CA . VAL A 1 478 ? -7.928 -8.997 -35.797 1.00 79.06 478 VAL A CA 1
ATOM 3640 C C . VAL A 1 478 ? -9.405 -9.052 -36.198 1.00 79.06 478 VAL A C 1
ATOM 3642 O O . VAL A 1 478 ? -9.815 -9.893 -37.001 1.00 79.06 478 VAL A O 1
ATOM 3645 N N . GLY A 1 479 ? -10.208 -8.148 -35.643 1.00 81.38 479 GLY A N 1
ATOM 3646 C CA . GLY A 1 479 ? -11.647 -8.055 -35.864 1.00 81.38 479 GLY A CA 1
ATOM 3647 C C . GLY A 1 479 ? -12.400 -7.420 -34.694 1.00 81.38 479 GLY A C 1
ATOM 3648 O O . GLY A 1 479 ? -11.876 -7.288 -33.590 1.00 81.38 479 GLY A O 1
ATOM 3649 N N . THR A 1 480 ? -13.655 -7.051 -34.949 1.00 84.50 480 THR A N 1
ATOM 3650 C CA . THR A 1 480 ? -14.618 -6.632 -33.921 1.00 84.50 480 THR A CA 1
ATOM 3651 C C . THR A 1 480 ? -15.285 -7.859 -33.313 1.00 84.50 480 THR A C 1
ATOM 3653 O O . THR A 1 480 ? -15.987 -8.597 -34.011 1.00 84.50 480 THR A O 1
ATOM 3656 N N . TYR A 1 481 ? -15.126 -8.043 -32.009 1.00 88.38 481 TYR A N 1
ATOM 3657 C CA . TYR A 1 481 ? -15.801 -9.071 -31.224 1.00 88.38 481 TYR A CA 1
ATOM 3658 C C . TYR A 1 481 ? -16.856 -8.441 -30.308 1.00 88.38 481 TYR A C 1
ATOM 3660 O O . TYR A 1 481 ? -16.799 -7.257 -29.977 1.00 88.38 481 TYR A O 1
ATOM 3668 N N . THR A 1 482 ? -17.850 -9.222 -29.889 1.00 93.44 482 THR A N 1
ATOM 3669 C CA . THR A 1 482 ? -18.856 -8.785 -28.908 1.00 93.44 482 THR A CA 1
ATOM 3670 C C . THR A 1 482 ? -18.762 -9.676 -27.682 1.00 93.44 482 THR A C 1
ATOM 3672 O O . THR A 1 482 ? -19.357 -10.756 -27.637 1.00 93.44 482 THR A O 1
ATOM 3675 N N . ALA A 1 483 ? -18.007 -9.213 -26.689 1.00 92.19 483 ALA A N 1
ATOM 3676 C CA . ALA A 1 483 ? -17.896 -9.877 -25.406 1.00 92.19 483 ALA A CA 1
ATOM 3677 C C . ALA A 1 483 ? -19.208 -9.703 -24.631 1.00 92.19 483 ALA A C 1
ATOM 3679 O O . ALA A 1 483 ? -19.707 -8.593 -24.453 1.00 92.19 483 ALA A O 1
ATOM 3680 N N . THR A 1 484 ? -19.781 -10.815 -24.184 1.00 92.81 484 THR A N 1
ATOM 3681 C CA . THR A 1 484 ? -21.037 -10.864 -23.434 1.00 92.81 484 THR A CA 1
ATOM 3682 C C . THR A 1 484 ? -20.790 -11.535 -22.094 1.00 92.81 484 THR A C 1
ATOM 3684 O O . THR A 1 484 ? -20.406 -12.705 -22.068 1.00 92.81 484 THR A O 1
ATOM 3687 N N . VAL A 1 485 ? -21.071 -10.834 -20.995 1.00 93.31 485 VAL A N 1
ATOM 3688 C CA . VAL A 1 485 ? -21.160 -11.432 -19.659 1.00 93.31 485 VAL A CA 1
ATOM 3689 C C . VAL A 1 485 ? -22.619 -11.683 -19.309 1.00 93.31 485 VAL A C 1
ATOM 3691 O O . VAL A 1 485 ? -23.477 -10.817 -19.474 1.00 93.31 485 VAL A O 1
ATOM 3694 N N . THR A 1 486 ? -22.902 -12.880 -18.809 1.00 91.94 486 THR A N 1
ATOM 3695 C CA . THR A 1 486 ? -24.172 -13.242 -18.182 1.00 91.94 486 THR A CA 1
ATOM 3696 C C . THR A 1 486 ? -23.930 -13.405 -16.690 1.00 91.94 486 THR A C 1
ATOM 3698 O O . THR A 1 486 ? -23.300 -14.373 -16.268 1.00 91.94 486 THR A O 1
ATOM 3701 N N . ALA A 1 487 ? -24.420 -12.451 -15.904 1.00 83.56 487 ALA A N 1
ATOM 3702 C CA . ALA A 1 487 ? -24.408 -12.477 -14.450 1.00 83.56 487 ALA A CA 1
ATOM 3703 C C . ALA A 1 487 ? -25.747 -13.049 -13.966 1.00 83.56 487 ALA A C 1
ATOM 3705 O O . ALA A 1 487 ? -26.803 -12.460 -14.208 1.00 83.56 487 ALA A O 1
ATOM 3706 N N . SER A 1 488 ? -25.732 -14.213 -13.316 1.00 79.44 488 SER A N 1
ATOM 3707 C CA . SER A 1 488 ? -26.957 -14.915 -12.921 1.00 79.44 488 SER A CA 1
ATOM 3708 C C . SER A 1 488 ? -26.873 -15.538 -11.534 1.00 79.44 488 SER A C 1
ATOM 3710 O O . SER A 1 488 ? -25.890 -16.196 -11.197 1.00 79.44 488 SER A O 1
ATOM 3712 N N . ASN A 1 489 ? -27.923 -15.353 -10.739 1.00 74.00 489 ASN A N 1
ATOM 3713 C CA . ASN A 1 489 ? -28.109 -16.022 -9.455 1.00 74.00 489 ASN A CA 1
ATOM 3714 C C . ASN A 1 489 ? -29.430 -16.813 -9.448 1.00 74.00 489 ASN A C 1
ATOM 3716 O O . ASN A 1 489 ? -30.071 -17.009 -10.479 1.00 74.00 489 ASN A O 1
ATOM 3720 N N . THR A 1 490 ? -29.854 -17.291 -8.279 1.00 65.31 490 THR A N 1
ATOM 3721 C CA . THR A 1 490 ? -31.081 -18.091 -8.118 1.00 65.31 490 THR A CA 1
ATOM 3722 C C . THR A 1 490 ? -32.385 -17.320 -8.369 1.00 65.31 490 THR A C 1
ATOM 3724 O O . THR A 1 490 ? -33.448 -17.942 -8.403 1.00 65.31 490 THR A O 1
ATOM 3727 N N . ILE A 1 491 ? -32.325 -15.993 -8.532 1.00 61.53 491 ILE A N 1
ATOM 3728 C CA . ILE A 1 491 ? -33.485 -15.097 -8.632 1.00 61.53 491 ILE A CA 1
ATOM 3729 C C . ILE A 1 491 ? -33.582 -14.466 -10.025 1.00 61.53 491 ILE A C 1
ATOM 3731 O O . ILE A 1 491 ? -34.676 -14.396 -10.585 1.00 61.53 491 ILE A O 1
ATOM 3735 N N . ASN A 1 492 ? -32.465 -13.993 -10.587 1.00 64.38 492 ASN A N 1
ATOM 3736 C CA . ASN A 1 492 ? -32.449 -13.286 -11.866 1.00 64.38 492 ASN A CA 1
ATOM 3737 C C . ASN A 1 492 ? -31.164 -13.559 -12.667 1.00 64.38 492 ASN A C 1
ATOM 3739 O O . ASN A 1 492 ? -30.139 -13.965 -12.121 1.00 64.38 492 ASN A O 1
ATOM 3743 N N . SER A 1 493 ? -31.224 -13.291 -13.971 1.00 79.31 493 SER A N 1
ATOM 3744 C CA . SER A 1 493 ? -30.091 -13.318 -14.892 1.00 79.31 493 SER A CA 1
ATOM 3745 C C . SER A 1 493 ? -30.084 -12.029 -15.702 1.00 79.31 493 SER A C 1
ATOM 3747 O O . SER A 1 493 ? -31.065 -11.715 -16.374 1.00 79.31 493 SER A O 1
ATOM 3749 N N . LEU A 1 494 ? -28.970 -11.307 -15.666 1.00 81.06 494 LEU A N 1
ATOM 3750 C CA . LEU A 1 494 ? -28.739 -10.091 -16.436 1.00 81.06 494 LEU A CA 1
ATOM 3751 C C . LEU A 1 494 ? -27.555 -10.300 -17.379 1.00 81.06 494 LEU A C 1
ATOM 3753 O O . LEU A 1 494 ? -26.627 -11.050 -17.079 1.00 81.06 494 LEU A O 1
ATOM 3757 N N . THR A 1 495 ? -27.598 -9.640 -18.530 1.00 86.69 495 THR A N 1
ATOM 3758 C CA . THR A 1 495 ? -26.534 -9.695 -19.534 1.00 86.69 495 THR A CA 1
ATOM 3759 C C . THR A 1 495 ? -26.035 -8.296 -19.835 1.00 86.69 495 THR A C 1
ATOM 3761 O O . THR A 1 495 ? -26.844 -7.430 -20.171 1.00 86.69 495 THR A O 1
ATOM 3764 N N . ALA A 1 496 ? -24.721 -8.106 -19.784 1.00 83.25 496 ALA A N 1
ATOM 3765 C CA . ALA A 1 496 ? -24.057 -6.923 -20.312 1.00 83.25 496 ALA A CA 1
ATOM 3766 C C . ALA A 1 496 ? -23.182 -7.328 -21.503 1.00 83.25 496 ALA A C 1
ATOM 3768 O O . ALA A 1 496 ? -22.646 -8.438 -21.553 1.00 83.25 496 ALA A O 1
ATOM 3769 N N . THR A 1 497 ? -23.062 -6.434 -22.480 1.00 87.69 497 THR A N 1
ATOM 3770 C CA . THR A 1 497 ? -22.280 -6.652 -23.700 1.00 87.69 497 THR A CA 1
ATOM 3771 C C . THR A 1 497 ? -21.363 -5.470 -23.936 1.00 87.69 497 THR A C 1
ATOM 3773 O O . THR A 1 497 ? -21.821 -4.333 -23.853 1.00 87.69 497 THR A O 1
ATOM 3776 N N . THR A 1 498 ? -20.121 -5.738 -24.319 1.00 85.38 498 THR A N 1
ATOM 3777 C CA . THR A 1 498 ? -19.183 -4.728 -24.809 1.00 85.38 498 THR A CA 1
ATOM 3778 C C . THR A 1 498 ? -18.579 -5.170 -26.141 1.00 85.38 498 THR A C 1
ATOM 3780 O O . THR A 1 498 ? -18.487 -6.366 -26.435 1.00 85.38 498 THR A O 1
ATOM 3783 N N . THR A 1 499 ? -18.204 -4.211 -26.980 1.00 85.25 499 THR A N 1
ATOM 3784 C CA . THR A 1 499 ? -17.463 -4.466 -28.218 1.00 85.25 499 THR A CA 1
ATOM 3785 C C . THR A 1 499 ? -15.973 -4.426 -27.927 1.00 85.25 499 THR A C 1
ATOM 3787 O O . THR A 1 499 ? -15.477 -3.438 -27.394 1.00 85.25 499 THR A O 1
ATOM 3790 N N . VAL A 1 500 ? -15.262 -5.490 -28.294 1.00 83.69 500 VAL A N 1
ATOM 3791 C CA . VAL A 1 500 ? -13.801 -5.552 -28.220 1.00 83.69 500 VAL A CA 1
ATOM 3792 C C . VAL A 1 500 ? -13.268 -5.506 -29.641 1.00 83.69 500 VAL A C 1
ATOM 3794 O O . VAL A 1 500 ? -13.394 -6.477 -30.387 1.00 83.69 500 VAL A O 1
ATOM 3797 N N . ASP A 1 501 ? -12.700 -4.369 -30.023 1.00 77.31 501 ASP A N 1
ATOM 3798 C CA . ASP A 1 501 ? -12.085 -4.190 -31.331 1.00 77.31 501 ASP A CA 1
ATOM 3799 C C . ASP A 1 501 ? -10.591 -4.518 -31.274 1.00 77.31 501 ASP A C 1
ATOM 3801 O O . ASP A 1 501 ? -9.793 -3.801 -30.671 1.00 77.31 501 ASP A O 1
ATOM 3805 N N . ILE A 1 502 ? -10.205 -5.611 -31.930 1.00 78.88 502 ILE A N 1
ATOM 3806 C CA . ILE A 1 502 ? -8.807 -6.002 -32.102 1.00 78.88 502 ILE A CA 1
ATOM 3807 C C . ILE A 1 502 ? -8.356 -5.507 -33.471 1.00 78.88 502 ILE A C 1
ATOM 3809 O O . ILE A 1 502 ? -8.628 -6.133 -34.497 1.00 78.88 502 ILE A O 1
ATOM 3813 N N . PHE A 1 503 ? -7.684 -4.363 -33.500 1.00 61.09 503 PHE A N 1
ATOM 3814 C CA . PHE A 1 503 ? -7.126 -3.808 -34.730 1.00 61.09 503 PHE A CA 1
ATOM 3815 C C . PHE A 1 503 ? -5.728 -4.366 -35.010 1.00 61.09 503 PHE A C 1
ATOM 3817 O O . PHE A 1 503 ? -4.949 -4.630 -34.096 1.00 61.09 503 PHE A O 1
ATOM 3824 N N . GLU A 1 504 ? -5.390 -4.505 -36.292 1.00 50.81 504 GLU A N 1
ATOM 3825 C CA . GLU A 1 504 ? -3.997 -4.672 -36.704 1.00 50.81 504 GLU A CA 1
ATOM 3826 C C . GLU A 1 504 ? -3.263 -3.348 -36.449 1.00 50.81 504 GLU A C 1
ATOM 3828 O O . GLU A 1 504 ? -3.733 -2.286 -36.868 1.00 50.81 504 GLU A O 1
ATOM 3833 N N . THR A 1 505 ? -2.127 -3.382 -35.752 1.00 54.44 505 THR A N 1
ATOM 3834 C CA . THR A 1 505 ? -1.346 -2.179 -35.445 1.00 54.44 505 THR A CA 1
ATOM 3835 C C . THR A 1 505 ? -0.668 -1.649 -36.706 1.00 54.44 505 THR A C 1
ATOM 3837 O O . THR A 1 505 ? 0.441 -2.038 -37.063 1.00 54.44 505 THR A O 1
ATOM 3840 N N . HIS A 1 506 ? -1.336 -0.727 -37.401 1.00 54.22 506 HIS A N 1
ATOM 3841 C CA . HIS A 1 506 ? -0.823 -0.154 -38.641 1.00 54.22 506 HIS A CA 1
ATOM 3842 C C . HIS A 1 506 ? -0.357 1.295 -38.449 1.00 54.22 506 HIS A C 1
ATOM 3844 O O . HIS A 1 506 ? -1.116 2.248 -38.651 1.00 54.22 506 HIS A O 1
ATOM 3850 N N . ILE A 1 507 ? 0.924 1.469 -38.111 1.00 60.34 507 ILE A N 1
ATOM 3851 C CA . ILE A 1 507 ? 1.585 2.779 -38.160 1.00 60.34 507 ILE A CA 1
ATOM 3852 C C . ILE A 1 507 ? 1.694 3.201 -39.627 1.00 60.34 507 ILE A C 1
ATOM 3854 O O . ILE A 1 507 ? 2.235 2.477 -40.462 1.00 60.34 507 ILE A O 1
ATOM 3858 N N . SER A 1 508 ? 1.183 4.385 -39.959 1.00 63.22 508 SER A N 1
ATOM 3859 C CA . SER A 1 508 ? 1.319 4.960 -41.301 1.00 63.22 508 SER A CA 1
ATOM 3860 C C . SER A 1 508 ? 1.871 6.380 -41.242 1.00 63.22 508 SER A C 1
ATOM 3862 O O . SER A 1 508 ? 1.554 7.151 -40.338 1.00 63.22 508 SER A O 1
ATOM 3864 N N . VAL A 1 509 ? 2.734 6.707 -42.206 1.00 68.31 509 VAL A N 1
ATOM 3865 C CA . VAL A 1 509 ? 3.468 7.975 -42.279 1.00 68.31 509 VAL A CA 1
ATOM 3866 C C . VAL A 1 509 ? 3.302 8.556 -43.679 1.00 68.31 509 VAL A C 1
ATOM 3868 O O . VAL A 1 509 ? 3.604 7.889 -44.671 1.00 68.31 509 VAL A O 1
ATOM 3871 N N . PHE A 1 510 ? 2.814 9.794 -43.777 1.00 68.00 510 PHE A N 1
ATOM 3872 C CA . PHE A 1 510 ? 2.578 10.470 -45.050 1.00 68.00 510 PHE A CA 1
ATOM 3873 C C . PHE A 1 510 ? 3.048 11.939 -45.037 1.00 68.00 510 PHE A C 1
ATOM 3875 O O . PHE A 1 510 ? 2.640 12.695 -44.154 1.00 68.00 510 PHE A O 1
ATOM 3882 N N . PRO A 1 511 ? 3.830 12.389 -46.039 1.00 67.31 511 PRO A N 1
ATOM 3883 C CA . PRO A 1 511 ? 4.499 11.572 -47.055 1.00 67.31 511 PRO A CA 1
ATOM 3884 C C . PRO A 1 511 ? 5.604 10.703 -46.430 1.00 67.31 511 PRO A C 1
ATOM 3886 O O . PRO A 1 511 ? 6.193 11.071 -45.422 1.00 67.31 511 PRO A O 1
ATOM 3889 N N . THR A 1 512 ? 5.928 9.565 -47.046 1.00 62.00 512 THR A N 1
ATOM 3890 C CA . THR A 1 512 ? 6.973 8.639 -46.553 1.00 62.00 512 THR A CA 1
ATOM 3891 C C . THR A 1 512 ? 8.400 9.194 -46.658 1.00 62.00 512 THR A C 1
ATOM 3893 O O . THR A 1 512 ? 9.338 8.576 -46.168 1.00 62.00 512 THR A O 1
ATOM 3896 N N . SER A 1 513 ? 8.583 10.334 -47.328 1.00 61.53 513 SER A N 1
ATOM 3897 C CA . SER A 1 513 ? 9.855 11.044 -47.470 1.00 61.53 513 SER A CA 1
ATOM 3898 C C . SER A 1 513 ? 9.603 12.520 -47.787 1.00 61.53 513 SER A C 1
ATOM 3900 O O . SER A 1 513 ? 8.678 12.843 -48.537 1.00 61.53 513 SER A O 1
ATOM 3902 N N . LEU A 1 514 ? 10.460 13.407 -47.280 1.00 68.12 514 LEU A N 1
ATOM 3903 C CA . LEU A 1 514 ? 10.484 14.833 -47.611 1.00 68.12 514 LEU A CA 1
ATOM 3904 C C . LEU A 1 514 ? 11.891 15.206 -48.086 1.00 68.12 514 LEU A C 1
ATOM 3906 O O . LEU A 1 514 ? 12.851 15.059 -47.337 1.00 68.12 514 LEU A O 1
ATOM 3910 N N . GLU A 1 515 ? 12.006 15.709 -49.313 1.00 72.38 515 GLU A N 1
ATOM 3911 C CA . GLU A 1 515 ? 13.261 16.225 -49.867 1.00 72.38 515 GLU A CA 1
ATOM 3912 C C . GLU A 1 515 ? 13.138 17.728 -50.133 1.00 72.38 515 GLU A C 1
ATOM 3914 O O . GLU A 1 515 ? 12.144 18.194 -50.692 1.00 72.38 515 GLU A O 1
ATOM 3919 N N . ALA A 1 516 ? 14.165 18.490 -49.754 1.00 68.69 516 ALA A N 1
ATOM 3920 C CA . ALA A 1 516 ? 14.235 19.931 -49.962 1.00 68.69 516 ALA A CA 1
ATOM 3921 C C . ALA A 1 516 ? 15.659 20.354 -50.336 1.00 68.69 516 ALA A C 1
ATOM 3923 O O . ALA A 1 516 ? 16.640 19.816 -49.829 1.00 68.69 516 ALA A O 1
ATOM 3924 N N . THR A 1 517 ? 15.784 21.349 -51.212 1.00 70.62 517 THR A N 1
ATOM 3925 C CA . THR A 1 517 ? 17.053 22.029 -51.505 1.00 70.62 517 THR A CA 1
ATOM 3926 C C . THR A 1 517 ? 16.838 23.515 -51.276 1.00 70.62 517 THR A C 1
ATOM 3928 O O . THR A 1 517 ? 16.031 24.124 -51.974 1.00 70.62 517 THR A O 1
ATOM 3931 N N . LEU A 1 518 ? 17.532 24.083 -50.290 1.00 68.56 518 LEU A N 1
ATOM 3932 C CA . LEU A 1 518 ? 17.354 25.470 -49.856 1.00 68.56 518 LEU A CA 1
ATOM 3933 C C . LEU A 1 518 ? 18.578 26.317 -50.202 1.00 68.56 518 LEU A C 1
ATOM 3935 O O . LEU A 1 518 ? 19.720 25.868 -50.077 1.00 68.56 518 LEU A O 1
ATOM 3939 N N . SER A 1 519 ? 18.339 27.564 -50.597 1.00 80.81 519 SER A N 1
ATOM 3940 C CA . SER A 1 519 ? 19.393 28.572 -50.721 1.00 80.81 519 SER A CA 1
ATOM 3941 C C . SER A 1 519 ? 19.786 29.120 -49.343 1.00 80.81 519 SER A C 1
ATOM 3943 O O . SER A 1 519 ? 19.033 29.022 -48.374 1.00 80.81 519 SER A O 1
ATOM 3945 N N . GLN A 1 520 ? 20.962 29.745 -49.228 1.00 70.38 520 GLN A N 1
ATOM 3946 C CA . GLN A 1 520 ? 21.400 30.323 -47.952 1.00 70.38 520 GLN A CA 1
ATOM 3947 C C . GLN A 1 520 ? 20.413 31.395 -47.451 1.00 70.38 520 GLN A C 1
ATOM 3949 O O . GLN A 1 520 ? 20.226 32.424 -48.099 1.00 70.38 520 GLN A O 1
ATOM 3954 N N . GLY A 1 521 ? 19.826 31.166 -46.271 1.00 72.31 521 GLY A N 1
ATOM 3955 C CA . GLY A 1 521 ? 18.838 32.058 -45.650 1.00 72.31 521 GLY A CA 1
ATOM 3956 C C . GLY A 1 521 ? 17.385 31.816 -46.077 1.00 72.31 521 GLY A C 1
ATOM 3957 O O . GLY A 1 521 ? 16.506 32.570 -45.669 1.00 72.31 521 GLY A O 1
ATOM 3958 N N . GLU A 1 522 ? 17.119 30.787 -46.882 1.00 71.31 522 GLU A N 1
ATOM 3959 C CA . GLU A 1 522 ? 15.771 30.382 -47.279 1.00 71.31 522 GLU A CA 1
ATOM 3960 C C . GLU A 1 522 ? 15.148 29.458 -46.218 1.00 71.31 522 GLU A C 1
ATOM 3962 O O . GLU A 1 522 ? 15.813 28.566 -45.693 1.00 71.31 522 GLU A O 1
ATOM 3967 N N . ILE A 1 523 ? 13.873 29.682 -45.887 1.00 80.12 523 ILE A N 1
ATOM 3968 C CA . ILE A 1 523 ? 13.121 28.896 -44.898 1.00 80.12 523 ILE A CA 1
ATOM 3969 C C . ILE A 1 523 ? 11.933 28.252 -45.607 1.00 80.12 523 ILE A C 1
ATOM 3971 O O . ILE A 1 523 ? 11.136 28.943 -46.241 1.00 80.12 523 ILE A O 1
ATOM 3975 N N . GLN A 1 524 ? 11.790 26.938 -45.451 1.00 71.25 524 GLN A N 1
ATOM 3976 C CA . GLN A 1 524 ? 10.651 26.168 -45.937 1.00 71.25 524 GLN A CA 1
ATOM 3977 C C . GLN A 1 524 ? 10.079 25.331 -44.792 1.00 71.25 524 GLN A C 1
ATOM 3979 O O . GLN A 1 524 ? 10.816 24.864 -43.927 1.00 71.25 524 GLN A O 1
ATOM 3984 N N . SER A 1 525 ? 8.762 25.146 -44.791 1.00 76.50 525 SER A N 1
ATOM 3985 C CA . SER A 1 525 ? 8.050 24.301 -43.834 1.00 76.50 525 SER A CA 1
ATOM 3986 C C . SER A 1 525 ? 7.339 23.180 -44.587 1.00 76.50 525 SER A C 1
ATOM 3988 O O . SER A 1 525 ? 6.805 23.401 -45.675 1.00 76.50 525 SER A O 1
ATOM 3990 N N . HIS A 1 526 ? 7.350 21.987 -44.001 1.00 72.56 526 HIS A N 1
ATOM 3991 C CA . HIS A 1 526 ? 6.651 20.805 -44.487 1.00 72.56 526 HIS A CA 1
ATOM 3992 C C . HIS A 1 526 ? 5.827 20.204 -43.349 1.00 72.56 526 HIS A C 1
ATOM 3994 O O . HIS A 1 526 ? 6.142 20.395 -42.176 1.00 72.56 526 HIS A O 1
ATOM 4000 N N . THR A 1 527 ? 4.788 19.454 -43.704 1.00 73.75 527 THR A N 1
ATOM 4001 C CA . THR A 1 527 ? 3.930 18.751 -42.749 1.00 73.75 527 THR A CA 1
ATOM 4002 C C . THR A 1 527 ? 4.065 17.254 -42.975 1.00 73.75 527 THR A C 1
ATOM 4004 O O . THR A 1 527 ? 3.842 16.775 -44.088 1.00 73.75 527 THR A O 1
ATOM 4007 N N . LEU A 1 528 ? 4.414 16.531 -41.914 1.00 69.56 528 LEU A N 1
ATOM 4008 C CA . LEU A 1 528 ? 4.332 15.079 -41.841 1.00 69.56 528 LEU A CA 1
ATOM 4009 C C . LEU A 1 528 ? 3.056 14.712 -41.080 1.00 69.56 528 LEU A C 1
ATOM 4011 O O . LEU A 1 528 ? 2.744 15.332 -40.067 1.00 69.56 528 LEU A O 1
ATOM 4015 N N . THR A 1 529 ? 2.322 13.716 -41.560 1.00 72.38 529 THR A N 1
ATOM 4016 C CA . THR A 1 529 ? 1.204 13.104 -40.836 1.00 72.38 529 THR A CA 1
ATOM 4017 C C . THR A 1 529 ? 1.617 11.695 -40.443 1.00 72.38 529 THR A C 1
ATOM 4019 O O . THR A 1 529 ? 1.841 10.856 -41.314 1.00 72.38 529 THR A O 1
ATOM 4022 N N . ILE A 1 530 ? 1.729 11.448 -39.140 1.00 66.56 530 ILE A N 1
ATOM 4023 C CA . ILE A 1 530 ? 1.848 10.105 -38.570 1.00 66.56 530 ILE A CA 1
ATOM 4024 C C . ILE A 1 530 ? 0.457 9.731 -38.059 1.00 66.56 530 ILE A C 1
ATOM 4026 O O . ILE A 1 530 ? -0.225 10.557 -37.453 1.00 66.56 530 ILE A O 1
ATOM 4030 N N . SER A 1 531 ? 0.005 8.514 -38.334 1.00 67.12 531 SER A N 1
ATOM 4031 C CA . SER A 1 531 ? -1.290 8.021 -37.868 1.00 67.12 531 SER A CA 1
ATOM 4032 C C . SER A 1 531 ? -1.125 6.658 -37.213 1.00 67.12 531 SER A C 1
ATOM 4034 O O . SER A 1 531 ? -0.735 5.688 -37.868 1.00 67.12 531 SER A O 1
ATOM 4036 N N . ASN A 1 532 ? -1.437 6.619 -35.917 1.00 62.06 532 ASN A N 1
ATOM 4037 C CA . ASN A 1 532 ? -1.716 5.410 -35.156 1.00 62.06 532 ASN A CA 1
ATOM 4038 C C . ASN A 1 532 ? -3.230 5.151 -35.199 1.00 62.06 532 ASN A C 1
ATOM 4040 O O . ASN A 1 532 ? -4.016 6.093 -35.115 1.00 62.06 532 ASN A O 1
ATOM 4044 N N . SER A 1 533 ? -3.624 3.890 -35.350 1.00 60.41 533 SER A N 1
ATOM 4045 C CA . SER A 1 533 ? -5.027 3.443 -35.315 1.00 60.41 533 SER A CA 1
ATOM 4046 C C . SER A 1 533 ? -5.303 2.418 -34.204 1.00 60.41 533 SER A C 1
ATOM 4048 O O . SER A 1 533 ? -6.394 1.859 -34.153 1.00 60.41 533 SER A O 1
ATOM 4050 N N . GLY A 1 534 ? -4.324 2.169 -33.326 1.00 54.56 534 GLY A N 1
ATOM 4051 C CA . GLY A 1 534 ? -4.444 1.310 -32.148 1.00 54.56 534 GLY A CA 1
ATOM 4052 C C . GLY A 1 534 ? -4.752 2.076 -30.855 1.00 54.56 534 GLY A C 1
ATOM 4053 O O . GLY A 1 534 ? -4.829 3.301 -30.846 1.00 54.56 534 GLY A O 1
ATOM 4054 N N . ALA A 1 535 ? -4.909 1.324 -29.761 1.00 46.34 535 ALA A N 1
ATOM 4055 C CA . ALA A 1 535 ? -5.360 1.820 -28.455 1.00 46.34 535 ALA A CA 1
ATOM 4056 C C . ALA A 1 535 ? -4.239 2.285 -27.496 1.00 46.34 535 ALA A C 1
ATOM 4058 O O . ALA A 1 535 ? -4.534 2.703 -26.383 1.00 46.34 535 ALA A O 1
ATOM 4059 N N . SER A 1 536 ? -2.970 2.193 -27.899 1.00 51.53 536 SER A N 1
ATOM 4060 C CA . SER A 1 536 ? -1.819 2.686 -27.125 1.00 51.53 536 SER A CA 1
ATOM 4061 C C . SER A 1 536 ? -1.388 4.068 -27.609 1.00 51.53 536 SER A C 1
ATOM 4063 O O . SER A 1 536 ? -1.511 4.362 -28.801 1.00 51.53 536 SER A O 1
ATOM 4065 N N . ASP A 1 537 ? -0.818 4.884 -26.723 1.00 56.41 537 ASP A N 1
ATOM 4066 C CA . ASP A 1 537 ? -0.319 6.211 -27.082 1.00 56.41 537 ASP A CA 1
ATOM 4067 C C . ASP A 1 537 ? 0.737 6.166 -28.193 1.00 56.41 537 ASP A C 1
ATOM 4069 O O . ASP A 1 537 ? 1.661 5.348 -28.190 1.00 56.41 537 ASP A O 1
ATOM 4073 N N . LEU A 1 538 ? 0.628 7.091 -29.153 1.00 51.25 538 LEU A N 1
ATOM 4074 C CA . LEU A 1 538 ? 1.682 7.313 -30.141 1.00 51.25 538 LEU A CA 1
ATOM 4075 C C . LEU A 1 538 ? 2.824 8.103 -29.485 1.00 51.25 538 LEU A C 1
ATOM 4077 O O . LEU A 1 538 ? 2.950 9.314 -29.678 1.00 51.25 538 LEU A O 1
ATOM 4081 N N . VAL A 1 539 ? 3.684 7.399 -28.752 1.00 54.25 539 VAL A N 1
ATOM 4082 C CA . VAL A 1 539 ? 4.979 7.931 -28.319 1.00 54.25 539 VAL A CA 1
ATOM 4083 C C . VAL A 1 539 ? 5.887 8.019 -29.544 1.00 54.25 539 VAL A C 1
ATOM 4085 O O . VAL A 1 539 ? 6.536 7.050 -29.938 1.00 54.25 539 VAL A O 1
ATOM 4088 N N . TRP A 1 540 ? 5.914 9.189 -30.184 1.00 50.66 540 TRP A N 1
ATOM 4089 C CA . TRP A 1 540 ? 6.891 9.499 -31.221 1.00 50.66 540 TRP A CA 1
ATOM 4090 C C . TRP A 1 540 ? 7.917 10.492 -30.686 1.00 50.66 540 TRP A C 1
ATOM 4092 O O . TRP A 1 540 ? 7.598 11.588 -30.234 1.00 50.66 540 TRP A O 1
ATOM 4102 N N . GLN A 1 541 ? 9.177 10.103 -30.799 1.00 48.16 541 GLN A N 1
ATOM 4103 C CA . GLN A 1 541 ? 10.314 11.002 -30.721 1.00 48.16 541 GLN A CA 1
ATOM 4104 C C . GLN A 1 541 ? 10.688 11.406 -32.150 1.00 48.16 541 GLN A C 1
ATOM 4106 O O . GLN A 1 541 ? 10.782 10.553 -33.032 1.00 48.16 541 GLN A O 1
ATOM 4111 N N . ILE A 1 542 ? 10.930 12.696 -32.394 1.00 46.62 542 ILE A N 1
ATOM 4112 C CA . ILE A 1 542 ? 11.986 13.068 -33.343 1.00 46.62 542 ILE A CA 1
ATOM 4113 C C . ILE A 1 542 ? 13.259 12.991 -32.503 1.00 46.62 542 ILE A C 1
ATOM 4115 O O . ILE A 1 542 ? 13.407 13.832 -31.614 1.00 46.62 542 ILE A O 1
ATOM 4119 N N . PRO A 1 543 ? 14.154 12.012 -32.725 1.00 47.00 543 PRO A N 1
ATOM 4120 C CA . PRO A 1 543 ? 15.405 11.971 -31.994 1.00 47.00 543 PRO A CA 1
ATOM 4121 C C . PRO A 1 543 ? 16.198 13.230 -32.341 1.00 47.00 543 PRO A C 1
ATOM 4123 O O . PRO A 1 543 ? 16.609 13.430 -33.486 1.00 47.00 543 PRO A O 1
ATOM 4126 N N . SER A 1 544 ? 16.416 14.100 -31.359 1.00 51.59 544 SER A N 1
ATOM 4127 C CA . SER A 1 544 ? 17.413 15.166 -31.455 1.00 51.59 544 SER A CA 1
ATOM 4128 C C . SER A 1 544 ? 18.789 14.599 -31.094 1.00 51.59 544 SER A C 1
ATOM 4130 O O . SER A 1 544 ? 19.427 15.061 -30.153 1.00 51.59 544 SER A O 1
ATOM 4132 N N . GLY A 1 545 ? 19.212 13.555 -31.806 1.00 45.09 545 GLY A N 1
ATOM 4133 C CA . GLY A 1 545 ? 20.385 12.750 -31.478 1.00 45.09 545 GLY A CA 1
ATOM 4134 C C . GLY A 1 545 ? 20.767 11.824 -32.629 1.00 45.09 545 GLY A C 1
ATOM 4135 O O . GLY A 1 545 ? 19.954 11.556 -33.515 1.00 45.09 545 GLY A O 1
ATOM 4136 N N . GLY A 1 546 ? 22.032 11.409 -32.648 1.00 62.00 546 GLY A N 1
ATOM 4137 C CA . GLY A 1 546 ? 22.551 10.457 -33.624 1.00 62.00 546 GLY A CA 1
ATOM 4138 C C . GLY A 1 546 ? 22.233 9.009 -33.252 1.00 62.00 546 GLY A C 1
ATOM 4139 O O . GLY A 1 546 ? 21.290 8.722 -32.520 1.00 62.00 546 GLY A O 1
ATOM 4140 N N . ALA A 1 547 ? 23.055 8.102 -33.769 1.00 74.50 547 ALA A N 1
ATOM 4141 C CA . ALA A 1 547 ? 23.154 6.743 -33.255 1.00 74.50 547 ALA A CA 1
ATOM 4142 C C . ALA A 1 547 ? 23.614 6.750 -31.776 1.00 74.50 547 ALA A C 1
ATOM 4144 O O . ALA A 1 547 ? 24.354 7.666 -31.408 1.00 74.50 547 ALA A O 1
ATOM 4145 N N . PRO A 1 548 ? 23.198 5.776 -30.942 1.00 82.81 548 PRO A N 1
ATOM 4146 C CA . PRO A 1 548 ? 23.389 5.831 -29.493 1.00 82.81 548 PRO A CA 1
ATOM 4147 C C . PRO A 1 548 ? 24.862 5.753 -29.084 1.00 82.81 548 PRO A C 1
ATOM 4149 O O . PRO A 1 548 ? 25.610 4.908 -29.582 1.00 82.81 548 PRO A O 1
ATOM 4152 N N . ASP A 1 549 ? 25.263 6.616 -28.154 1.00 88.88 549 ASP A N 1
ATOM 4153 C CA . ASP A 1 549 ? 26.618 6.657 -27.603 1.00 88.88 549 ASP A CA 1
ATOM 4154 C C . ASP A 1 549 ? 26.804 5.550 -26.541 1.00 88.88 549 ASP A C 1
ATOM 4156 O O . ASP A 1 549 ? 26.022 5.439 -25.600 1.00 88.88 549 ASP A O 1
ATOM 4160 N N . VAL A 1 550 ? 27.848 4.724 -26.650 1.00 89.94 550 VAL A N 1
ATOM 4161 C CA . VAL A 1 550 ? 28.092 3.577 -25.749 1.00 89.94 550 VAL A CA 1
ATOM 4162 C C . VAL A 1 550 ? 29.367 3.785 -24.936 1.00 89.94 550 VAL A C 1
ATOM 4164 O O . VAL A 1 550 ? 30.418 4.063 -25.508 1.00 89.94 550 VAL A O 1
ATOM 4167 N N . LEU A 1 551 ? 29.316 3.589 -23.617 1.00 90.25 551 LEU A N 1
ATOM 4168 C CA . LEU A 1 551 ? 30.499 3.546 -22.759 1.00 90.25 551 LEU A CA 1
ATOM 4169 C C . LEU A 1 551 ? 30.827 2.117 -22.341 1.00 90.25 551 LEU A C 1
ATOM 4171 O O . LEU A 1 551 ? 30.010 1.419 -21.747 1.00 90.25 551 LEU A O 1
ATOM 4175 N N . LEU A 1 552 ? 32.062 1.709 -22.599 1.00 87.38 552 LEU A N 1
ATOM 4176 C CA . LEU A 1 552 ? 32.601 0.419 -22.204 1.00 87.38 552 LEU A CA 1
ATOM 4177 C C . LEU A 1 552 ? 33.444 0.575 -20.928 1.00 87.38 552 LEU A C 1
ATOM 4179 O O . LEU A 1 552 ? 34.584 1.043 -20.984 1.00 87.38 552 LEU A O 1
ATOM 4183 N N . LEU A 1 553 ? 32.878 0.198 -19.780 1.00 85.75 553 LEU A N 1
ATOM 4184 C CA . LEU A 1 553 ? 33.582 0.106 -18.499 1.00 85.75 553 LEU A CA 1
ATOM 4185 C C . LEU A 1 553 ? 34.297 -1.244 -18.447 1.00 85.75 553 LEU A C 1
ATOM 4187 O O . LEU A 1 553 ? 33.663 -2.280 -18.236 1.00 85.75 553 LEU A O 1
ATOM 4191 N N . HIS A 1 554 ? 35.608 -1.227 -18.687 1.00 73.56 554 HIS A N 1
ATOM 4192 C CA . HIS A 1 554 ? 36.378 -2.443 -18.922 1.00 73.56 554 HIS A CA 1
ATOM 4193 C C . HIS A 1 554 ? 37.565 -2.610 -17.979 1.00 73.56 554 HIS A C 1
ATOM 4195 O O . HIS A 1 554 ? 38.065 -1.658 -17.371 1.00 73.56 554 HIS A O 1
ATOM 4201 N N . ALA A 1 555 ? 38.029 -3.853 -17.912 1.00 60.16 555 ALA A N 1
ATOM 4202 C CA . ALA A 1 555 ? 39.129 -4.264 -17.062 1.00 60.16 555 ALA A CA 1
ATOM 4203 C C . ALA A 1 555 ? 39.721 -5.606 -17.543 1.00 60.16 555 ALA A C 1
ATOM 4205 O O . ALA A 1 555 ? 39.597 -6.633 -16.882 1.00 60.16 555 ALA A O 1
ATOM 4206 N N . ASP A 1 556 ? 40.351 -5.596 -18.723 1.00 60.94 556 ASP A N 1
ATOM 4207 C CA . ASP A 1 556 ? 40.960 -6.777 -19.369 1.00 60.94 556 ASP A CA 1
ATOM 4208 C C . ASP A 1 556 ? 42.430 -6.517 -19.779 1.00 60.94 556 ASP A C 1
ATOM 4210 O O . ASP A 1 556 ? 42.894 -5.372 -19.848 1.00 60.94 556 ASP A O 1
ATOM 4214 N N . TRP A 1 557 ? 43.188 -7.584 -20.024 1.00 51.62 557 TRP A N 1
ATOM 4215 C CA . TRP A 1 557 ? 44.619 -7.619 -20.329 1.00 51.62 557 TRP A CA 1
ATOM 4216 C C . TRP A 1 557 ? 44.965 -6.927 -21.660 1.00 51.62 557 TRP A C 1
ATOM 4218 O O . TRP A 1 557 ? 45.995 -6.259 -21.774 1.00 51.62 557 TRP A O 1
ATOM 4228 N N . ASP A 1 558 ? 44.106 -7.044 -22.674 1.00 53.66 558 ASP A N 1
ATOM 4229 C CA . ASP A 1 558 ? 44.339 -6.500 -24.022 1.00 53.66 558 ASP A CA 1
ATOM 4230 C C . ASP A 1 558 ? 44.312 -4.963 -24.112 1.00 53.66 558 ASP A C 1
ATOM 4232 O O . ASP A 1 558 ? 44.902 -4.383 -25.026 1.00 53.66 558 ASP A O 1
ATOM 4236 N N . SER A 1 559 ? 43.775 -4.292 -23.092 1.00 51.25 559 SER A N 1
ATOM 4237 C CA . SER A 1 559 ? 43.853 -2.839 -22.879 1.00 51.25 559 SER A CA 1
ATOM 4238 C C . SER A 1 559 ? 45.283 -2.262 -22.871 1.00 51.25 559 SER A C 1
ATOM 4240 O O . SER A 1 559 ? 45.463 -1.044 -22.960 1.00 51.25 559 SER A O 1
ATOM 4242 N N . GLU A 1 560 ? 46.329 -3.095 -22.783 1.00 48.47 560 GLU A N 1
ATOM 4243 C CA . GLU A 1 560 ? 47.718 -2.686 -23.045 1.00 48.47 560 GLU A CA 1
ATOM 4244 C C . GLU A 1 560 ? 47.957 -2.227 -24.501 1.00 48.47 560 GLU A C 1
ATOM 4246 O O . GLU A 1 560 ? 48.911 -1.487 -24.748 1.00 48.47 560 GLU A O 1
ATOM 4251 N N . TYR A 1 561 ? 47.091 -2.609 -25.449 1.00 50.28 561 TYR A N 1
ATOM 4252 C CA . TYR A 1 561 ? 47.205 -2.286 -26.880 1.00 50.28 561 TYR A CA 1
ATOM 4253 C C . TYR A 1 561 ? 46.211 -1.224 -27.373 1.00 50.28 561 TYR A C 1
ATOM 4255 O O . TYR A 1 561 ? 46.366 -0.736 -28.490 1.00 50.28 561 TYR A O 1
ATOM 4263 N N . GLY A 1 562 ? 45.254 -0.809 -26.536 1.00 50.09 562 GLY A N 1
ATOM 4264 C CA . GLY A 1 562 ? 44.304 0.272 -26.834 1.00 50.09 562 GLY A CA 1
ATOM 4265 C C . GLY A 1 562 ? 43.059 -0.133 -27.631 1.00 50.09 562 GLY A C 1
ATOM 4266 O O . GLY A 1 562 ? 42.174 0.702 -27.789 1.00 50.09 562 GLY A O 1
ATOM 4267 N N . ASP A 1 563 ? 42.965 -1.391 -28.064 1.00 54.97 563 ASP A N 1
ATOM 4268 C CA . ASP A 1 563 ? 41.809 -1.953 -28.764 1.00 54.97 563 ASP A CA 1
ATOM 4269 C C . ASP A 1 563 ? 41.094 -2.954 -27.844 1.00 54.97 563 ASP A C 1
ATOM 4271 O O . ASP A 1 563 ? 41.698 -3.939 -27.424 1.00 54.97 563 ASP A O 1
ATOM 4275 N N . SER A 1 564 ? 39.804 -2.747 -27.564 1.00 67.00 564 SER A N 1
ATOM 4276 C CA . SER A 1 564 ? 38.965 -3.807 -26.988 1.00 67.00 564 SER A CA 1
ATOM 4277 C C . SER A 1 564 ? 38.335 -4.642 -28.118 1.00 67.00 564 SER A C 1
ATOM 4279 O O . SER A 1 564 ? 37.785 -4.068 -29.067 1.00 67.00 564 SER A O 1
ATOM 4281 N N . PRO A 1 565 ? 38.343 -5.985 -28.032 1.00 69.69 565 PRO A N 1
ATOM 4282 C CA . PRO A 1 565 ? 37.599 -6.871 -28.922 1.00 69.69 565 PRO A CA 1
ATOM 4283 C C . PRO A 1 565 ? 36.117 -6.512 -29.000 1.00 69.69 565 PRO A C 1
ATOM 4285 O O . PRO A 1 565 ? 35.581 -6.402 -30.099 1.00 69.69 565 PRO A O 1
ATOM 4288 N N . LEU A 1 566 ? 35.482 -6.227 -27.856 1.00 77.31 566 LEU A N 1
ATOM 4289 C CA . LEU A 1 566 ? 34.081 -5.816 -27.800 1.00 77.31 566 LEU A CA 1
ATOM 4290 C C . LEU A 1 566 ? 33.869 -4.446 -28.461 1.00 77.31 566 LEU A C 1
ATOM 4292 O O . LEU A 1 566 ? 32.939 -4.293 -29.245 1.00 77.31 566 LEU A O 1
ATOM 4296 N N . GLN A 1 567 ? 34.764 -3.475 -28.245 1.00 78.38 567 GLN A N 1
ATOM 4297 C CA . GLN A 1 567 ? 34.708 -2.186 -28.954 1.00 78.38 567 GLN A CA 1
ATOM 4298 C C . GLN A 1 567 ? 34.836 -2.365 -30.472 1.00 78.38 567 GLN A C 1
ATOM 4300 O O . GLN A 1 567 ? 34.096 -1.742 -31.232 1.00 78.38 567 GLN A O 1
ATOM 4305 N N . SER A 1 568 ? 35.748 -3.232 -30.918 1.00 74.62 568 SER A N 1
ATOM 4306 C CA . SER A 1 568 ? 35.963 -3.546 -32.337 1.00 74.62 568 SER A CA 1
ATOM 4307 C C . SER A 1 568 ? 34.745 -4.236 -32.955 1.00 74.62 568 SER A C 1
ATOM 4309 O O . SER A 1 568 ? 34.348 -3.911 -34.073 1.00 74.62 568 SER A O 1
ATOM 4311 N N . TYR A 1 569 ? 34.136 -5.158 -32.207 1.00 74.75 569 TYR A N 1
ATOM 4312 C CA . TYR A 1 569 ? 32.936 -5.893 -32.585 1.00 74.75 569 TYR A CA 1
ATOM 4313 C C . TYR A 1 569 ? 31.727 -4.955 -32.703 1.00 74.75 569 TYR A C 1
ATOM 4315 O O . TYR A 1 569 ? 31.100 -4.906 -33.757 1.00 74.75 569 TYR A O 1
ATOM 4323 N N . LEU A 1 570 ? 31.463 -4.128 -31.687 1.00 78.06 570 LEU A N 1
ATOM 4324 C CA . LEU A 1 570 ? 30.393 -3.121 -31.693 1.00 78.06 570 LEU A CA 1
ATOM 4325 C C . LEU A 1 570 ? 30.590 -2.070 -32.802 1.00 78.06 570 LEU A C 1
ATOM 4327 O O . LEU A 1 570 ? 29.648 -1.738 -33.518 1.00 78.06 570 LEU A O 1
ATOM 4331 N N . SER A 1 571 ? 31.830 -1.622 -33.034 1.00 75.62 571 SER A N 1
ATOM 4332 C CA . SER A 1 571 ? 32.166 -0.701 -34.136 1.00 75.62 571 SER A CA 1
ATOM 4333 C C . SER A 1 571 ? 31.847 -1.267 -35.528 1.00 75.62 571 SER A C 1
ATOM 4335 O O . SER A 1 571 ? 31.725 -0.502 -36.485 1.00 75.62 571 SER A O 1
ATOM 4337 N N . ALA A 1 572 ? 31.730 -2.593 -35.671 1.00 71.81 572 ALA A N 1
ATOM 4338 C CA . ALA A 1 572 ? 31.450 -3.248 -36.945 1.00 71.81 572 ALA A CA 1
ATOM 4339 C C . ALA A 1 572 ? 29.954 -3.289 -37.317 1.00 71.81 572 ALA A C 1
ATOM 4341 O O . ALA A 1 572 ? 29.651 -3.480 -38.496 1.00 71.81 572 ALA A O 1
ATOM 4342 N N . TYR A 1 573 ? 29.033 -3.082 -36.364 1.00 71.62 573 TYR A N 1
ATOM 4343 C CA . TYR A 1 573 ? 27.587 -3.029 -36.640 1.00 71.62 573 TYR A CA 1
ATOM 4344 C C . TYR A 1 573 ? 27.182 -1.716 -37.330 1.00 71.62 573 TYR A C 1
ATOM 4346 O O . TYR A 1 573 ? 26.346 -1.721 -38.234 1.00 71.62 573 TYR A O 1
ATOM 4354 N N . GLY A 1 574 ? 27.864 -0.610 -37.006 1.00 65.25 574 GLY A N 1
ATOM 4355 C CA . GLY A 1 574 ? 27.773 0.657 -37.745 1.00 65.25 574 GLY A CA 1
ATOM 4356 C C . GLY A 1 574 ? 26.493 1.471 -37.514 1.00 65.25 574 GLY A C 1
ATOM 4357 O O . GLY A 1 574 ? 26.269 2.456 -38.216 1.00 65.25 574 GLY A O 1
ATOM 4358 N N . ASP A 1 575 ? 25.677 1.070 -36.543 1.00 75.12 575 ASP A N 1
ATOM 4359 C CA . ASP A 1 575 ? 24.432 1.700 -36.092 1.00 75.12 575 ASP A CA 1
ATOM 4360 C C . ASP A 1 575 ? 24.549 2.355 -34.701 1.00 75.12 575 ASP A C 1
ATOM 4362 O O . ASP A 1 575 ? 23.552 2.849 -34.176 1.00 75.12 575 ASP A O 1
ATOM 4366 N N . LEU A 1 576 ? 25.765 2.403 -34.142 1.00 82.06 576 LEU A N 1
ATOM 4367 C CA . LEU A 1 576 ? 26.135 3.068 -32.887 1.00 82.06 576 LEU A CA 1
ATOM 4368 C C . LEU A 1 576 ? 26.820 4.426 -33.134 1.00 82.06 576 LEU A C 1
ATOM 4370 O O . LEU A 1 576 ? 27.332 4.700 -34.222 1.00 82.06 576 LEU A O 1
ATOM 4374 N N . GLY A 1 577 ? 26.795 5.285 -32.115 1.00 84.00 577 GLY A N 1
ATOM 4375 C CA . GLY A 1 577 ? 27.422 6.604 -32.095 1.00 84.00 577 GLY A CA 1
ATOM 4376 C C . GLY A 1 577 ? 28.916 6.533 -31.777 1.00 84.00 577 GLY A C 1
ATOM 4377 O O . GLY A 1 577 ? 29.686 5.811 -32.411 1.00 84.00 577 GLY A O 1
ATOM 4378 N N . SER A 1 578 ? 29.354 7.311 -30.793 1.00 85.00 578 SER A N 1
ATOM 4379 C CA . SER A 1 578 ? 30.670 7.147 -30.184 1.00 85.00 578 SER A CA 1
ATOM 4380 C C . SER A 1 578 ? 30.693 5.919 -29.271 1.00 85.00 578 SER A C 1
ATOM 4382 O O . SER A 1 578 ? 29.732 5.631 -28.564 1.00 85.00 578 SER A O 1
ATOM 4384 N N . ILE A 1 579 ? 31.805 5.180 -29.289 1.00 85.00 579 ILE A N 1
ATOM 4385 C CA . ILE A 1 579 ? 32.025 4.034 -28.398 1.00 85.00 579 ILE A CA 1
ATOM 4386 C C . ILE A 1 579 ? 33.219 4.367 -27.504 1.00 85.00 579 ILE A C 1
ATOM 4388 O O . ILE A 1 579 ? 34.381 4.176 -27.881 1.00 85.00 579 ILE A O 1
ATOM 4392 N N . GLY A 1 580 ? 32.914 4.941 -26.344 1.00 83.31 580 GLY A N 1
ATOM 4393 C CA . GLY A 1 580 ? 33.874 5.291 -25.310 1.00 83.31 580 GLY A CA 1
ATOM 4394 C C . GLY A 1 580 ? 34.414 4.063 -24.579 1.00 83.31 580 GLY A C 1
ATOM 4395 O O . GLY A 1 580 ? 33.799 3.001 -24.551 1.00 83.31 580 GLY A O 1
ATOM 4396 N N . LEU A 1 581 ? 35.567 4.239 -23.941 1.00 80.62 581 LEU A N 1
ATOM 4397 C CA . LEU A 1 581 ? 36.158 3.290 -22.997 1.00 80.62 581 LEU A CA 1
ATOM 4398 C C . LEU A 1 581 ? 36.341 3.983 -21.642 1.00 80.62 581 LEU A C 1
ATOM 4400 O O . LEU A 1 581 ? 36.446 5.213 -21.578 1.00 80.62 581 LEU A O 1
ATOM 4404 N N . PHE A 1 582 ? 36.461 3.198 -20.578 1.00 80.62 582 PHE A N 1
ATOM 4405 C CA . PHE A 1 582 ? 36.924 3.646 -19.268 1.00 80.62 582 PHE A CA 1
ATOM 4406 C C . PHE A 1 582 ? 37.588 2.475 -18.528 1.00 80.62 582 PHE A C 1
ATOM 4408 O O . PHE A 1 582 ? 37.001 1.399 -18.437 1.00 80.62 582 PHE A O 1
ATOM 4415 N N . ASP A 1 583 ? 38.803 2.680 -18.013 1.00 77.56 583 ASP A N 1
ATOM 4416 C CA . ASP A 1 583 ? 39.590 1.656 -17.306 1.00 77.56 583 ASP A CA 1
ATOM 4417 C C . ASP A 1 583 ? 39.281 1.697 -15.802 1.00 77.56 583 ASP A C 1
ATOM 4419 O O . ASP A 1 583 ? 39.680 2.630 -15.101 1.00 77.56 583 ASP A O 1
ATOM 4423 N N . ALA A 1 584 ? 38.541 0.697 -15.322 1.00 78.69 584 ALA A N 1
ATOM 4424 C CA . ALA A 1 584 ? 38.036 0.633 -13.948 1.00 78.69 584 ALA A CA 1
ATOM 4425 C C . ALA A 1 584 ? 38.864 -0.283 -13.017 1.00 78.69 584 ALA A C 1
ATOM 4427 O O . ALA A 1 584 ? 38.409 -0.617 -11.922 1.00 78.69 584 ALA A O 1
ATOM 4428 N N . ARG A 1 585 ? 40.059 -0.727 -13.439 1.00 75.06 585 ARG A N 1
ATOM 4429 C CA . ARG A 1 585 ? 40.882 -1.729 -12.726 1.00 75.06 585 ARG A CA 1
ATOM 4430 C C . ARG A 1 585 ? 41.564 -1.227 -11.464 1.00 75.06 585 ARG A C 1
ATOM 4432 O O . ARG A 1 585 ? 42.107 -0.126 -11.447 1.00 75.06 585 ARG A O 1
ATOM 4439 N N . ASP A 1 586 ? 41.703 -2.116 -10.480 1.00 69.81 586 ASP A N 1
ATOM 4440 C CA . ASP A 1 586 ? 42.708 -1.992 -9.423 1.00 69.81 586 ASP A CA 1
ATOM 4441 C C . ASP A 1 586 ? 44.129 -2.152 -10.012 1.00 69.81 586 ASP A C 1
ATOM 4443 O O . ASP A 1 586 ? 44.511 -3.254 -10.421 1.00 69.81 586 ASP A O 1
ATOM 4447 N N . PRO A 1 587 ? 44.975 -1.101 -10.013 1.00 57.22 587 PRO A N 1
ATOM 4448 C CA . PRO A 1 587 ? 46.344 -1.183 -10.523 1.00 57.22 587 PRO A CA 1
ATOM 4449 C C . PRO A 1 587 ? 47.301 -2.004 -9.632 1.00 57.22 587 PRO A C 1
ATOM 4451 O O . PRO A 1 587 ? 48.491 -2.101 -9.946 1.00 57.22 587 PRO A O 1
ATOM 4454 N N . SER A 1 588 ? 46.838 -2.550 -8.502 1.00 54.28 588 SER A N 1
ATOM 4455 C CA . SER A 1 588 ? 47.637 -3.353 -7.566 1.00 54.28 588 SER A CA 1
ATOM 4456 C C . SER A 1 588 ? 47.484 -4.875 -7.745 1.00 54.28 588 SER A C 1
ATOM 4458 O O . SER A 1 588 ? 48.309 -5.644 -7.233 1.00 54.28 588 SER A O 1
ATOM 4460 N N . GLY A 1 589 ? 46.487 -5.315 -8.521 1.00 50.41 589 GLY A N 1
ATOM 4461 C CA . GLY A 1 589 ? 46.080 -6.711 -8.689 1.00 50.41 589 GLY A CA 1
ATOM 4462 C C . GLY A 1 589 ? 46.978 -7.583 -9.577 1.00 50.41 589 GLY A C 1
ATOM 4463 O O . GLY A 1 589 ? 46.535 -8.058 -10.607 1.00 50.41 589 GLY A O 1
ATOM 4464 N N . GLY A 1 590 ? 48.217 -7.875 -9.165 1.00 44.50 590 GLY A N 1
ATOM 4465 C CA . GLY A 1 590 ? 48.943 -9.115 -9.527 1.00 44.50 590 GLY A CA 1
ATOM 4466 C C . GLY A 1 590 ? 49.414 -9.362 -10.981 1.00 44.50 590 GLY A C 1
ATOM 4467 O O . GLY A 1 590 ? 50.438 -10.030 -11.157 1.00 44.50 590 GLY A O 1
ATOM 4468 N N . GLY A 1 591 ? 48.741 -8.842 -12.007 1.00 41.09 591 GLY A N 1
ATOM 4469 C CA . GLY A 1 591 ? 49.116 -8.949 -13.418 1.00 41.09 591 GLY A CA 1
ATOM 4470 C C . GLY A 1 591 ? 49.989 -7.776 -13.869 1.00 41.09 591 GLY A C 1
ATOM 4471 O O . GLY A 1 591 ? 49.564 -6.634 -13.805 1.00 41.09 591 GLY A O 1
ATOM 4472 N N . SER A 1 592 ? 51.218 -8.056 -14.325 1.00 36.97 592 SER A N 1
ATOM 4473 C CA . SER A 1 592 ? 52.117 -7.116 -15.034 1.00 36.97 592 SER A CA 1
ATOM 4474 C C . SER A 1 592 ? 52.135 -5.662 -14.514 1.00 36.97 592 SER A C 1
ATOM 4476 O O . SER A 1 592 ? 51.462 -4.780 -15.037 1.00 36.97 592 SER A O 1
ATOM 4478 N N . ALA A 1 593 ? 52.993 -5.367 -13.530 1.00 37.06 593 ALA A N 1
ATOM 4479 C CA . ALA A 1 593 ? 53.195 -4.001 -13.039 1.00 37.06 593 ALA A CA 1
ATOM 4480 C C . ALA A 1 593 ? 53.830 -3.062 -14.097 1.00 37.06 593 ALA A C 1
ATOM 4482 O O . ALA A 1 593 ? 55.036 -2.790 -14.065 1.00 37.06 593 ALA A O 1
ATOM 4483 N N . LEU A 1 594 ? 53.012 -2.515 -14.999 1.00 36.41 594 LEU A N 1
ATOM 4484 C CA . LEU A 1 594 ? 53.322 -1.335 -15.802 1.00 36.41 594 LEU A CA 1
ATOM 4485 C C . LEU A 1 594 ? 52.683 -0.107 -15.151 1.00 36.41 594 LEU A C 1
ATOM 4487 O O . LEU A 1 594 ? 51.484 0.135 -15.232 1.00 36.41 594 LEU A O 1
ATOM 4491 N N . ALA A 1 595 ? 53.546 0.632 -14.453 1.00 32.28 595 ALA A N 1
ATOM 4492 C CA . ALA A 1 595 ? 53.229 1.748 -13.574 1.00 32.28 595 ALA A CA 1
ATOM 4493 C C . ALA A 1 595 ? 52.209 2.753 -14.133 1.00 32.28 595 ALA A C 1
ATOM 4495 O O . ALA A 1 595 ? 52.289 3.155 -15.294 1.00 32.28 595 ALA A O 1
ATOM 4496 N N . GLY A 1 596 ? 51.351 3.249 -13.235 1.00 37.06 596 GLY A N 1
ATOM 4497 C CA . GLY A 1 596 ? 50.415 4.335 -13.500 1.00 37.06 596 GLY A CA 1
ATOM 4498 C C . GLY A 1 596 ? 51.092 5.550 -14.136 1.00 37.06 596 GLY A C 1
ATOM 4499 O O . GLY A 1 596 ? 51.886 6.256 -13.510 1.00 37.06 596 GLY A O 1
ATOM 4500 N N . GLY A 1 597 ? 50.735 5.785 -15.390 1.00 32.81 597 GLY A N 1
ATOM 4501 C CA . GLY A 1 597 ? 51.042 6.968 -16.171 1.00 32.81 597 GLY A CA 1
ATOM 4502 C C . GLY A 1 597 ? 49.933 7.139 -17.200 1.00 32.81 597 GLY A C 1
ATOM 4503 O O . GLY A 1 597 ? 49.474 6.150 -17.767 1.00 32.81 597 GLY A O 1
ATOM 4504 N N . ASP A 1 598 ? 49.498 8.382 -17.399 1.00 43.66 598 ASP A N 1
ATOM 4505 C CA . ASP A 1 598 ? 48.508 8.775 -18.407 1.00 43.66 598 ASP A CA 1
ATOM 4506 C C . ASP A 1 598 ? 48.814 8.094 -19.754 1.00 43.66 598 ASP A C 1
ATOM 4508 O O . ASP A 1 598 ? 49.872 8.326 -20.351 1.00 43.66 598 ASP A O 1
ATOM 4512 N N . LYS A 1 599 ? 47.901 7.224 -20.211 1.00 45.19 599 LYS A N 1
ATOM 4513 C CA . LYS A 1 599 ? 48.061 6.434 -21.444 1.00 45.19 599 LYS A CA 1
ATOM 4514 C C . LYS A 1 599 ? 47.778 7.246 -22.721 1.00 45.19 599 LYS A C 1
ATOM 4516 O O . LYS A 1 599 ? 47.701 6.680 -23.807 1.00 45.19 599 LYS A O 1
ATOM 4521 N N . GLY A 1 600 ? 47.707 8.576 -22.626 1.00 38.41 600 GLY A N 1
ATOM 4522 C CA . GLY A 1 600 ? 47.791 9.487 -23.770 1.00 38.41 600 GLY A CA 1
ATOM 4523 C C . GLY A 1 600 ? 46.454 9.846 -24.418 1.00 38.41 600 GLY A C 1
ATOM 4524 O O . GLY A 1 600 ? 46.449 10.504 -25.458 1.00 38.41 600 GLY A O 1
ATOM 4525 N N . ASN A 1 601 ? 45.338 9.451 -23.803 1.00 41.28 601 ASN A N 1
ATOM 4526 C CA . ASN A 1 601 ? 43.978 9.839 -24.185 1.00 41.28 601 ASN A CA 1
ATOM 4527 C C . ASN A 1 601 ? 43.241 10.642 -23.089 1.00 41.28 601 ASN A C 1
ATOM 4529 O O . ASN A 1 601 ? 42.128 11.101 -23.332 1.00 41.28 601 ASN A O 1
ATOM 4533 N N . GLY A 1 602 ? 43.853 10.845 -21.913 1.00 42.53 602 GLY A N 1
ATOM 4534 C CA . GLY A 1 602 ? 43.267 11.598 -20.799 1.00 42.53 602 GLY A CA 1
ATOM 4535 C 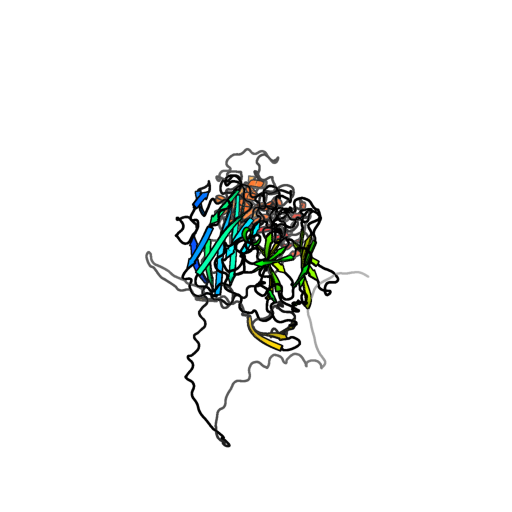C . GLY A 1 602 ? 42.340 10.805 -19.868 1.00 42.53 602 GLY A C 1
ATOM 4536 O O . GLY A 1 602 ? 41.705 11.418 -19.011 1.00 42.53 602 GLY A O 1
ATOM 4537 N N . GLN A 1 603 ? 42.252 9.476 -19.996 1.00 44.44 603 GLN A N 1
ATOM 4538 C CA . GLN A 1 603 ? 41.510 8.635 -19.049 1.00 44.44 603 GLN A CA 1
ATOM 4539 C C . GLN A 1 603 ? 42.247 8.511 -17.705 1.00 44.44 603 GLN A C 1
ATOM 4541 O O . GLN A 1 603 ? 43.449 8.240 -17.651 1.00 44.44 603 GLN A O 1
ATOM 4546 N N . ILE A 1 604 ? 41.501 8.683 -16.613 1.00 48.22 604 ILE A N 1
ATOM 4547 C CA . ILE A 1 604 ? 41.961 8.484 -15.235 1.00 48.22 604 ILE A CA 1
ATOM 4548 C C . ILE A 1 604 ? 41.438 7.119 -14.776 1.00 48.22 604 ILE A C 1
ATOM 4550 O O . ILE A 1 604 ? 40.230 6.909 -14.805 1.00 48.22 604 ILE A O 1
ATOM 4554 N N . ALA A 1 605 ? 42.323 6.217 -14.344 1.00 55.78 605 ALA A N 1
ATOM 4555 C CA . ALA A 1 605 ? 41.912 4.954 -13.726 1.00 55.78 605 ALA A CA 1
ATOM 4556 C C . ALA A 1 605 ? 41.205 5.214 -12.382 1.00 55.78 605 ALA A C 1
ATOM 4558 O O . ALA A 1 605 ? 41.687 6.021 -11.576 1.00 55.78 605 ALA A O 1
ATOM 4559 N N . GLY A 1 606 ? 40.065 4.559 -12.151 1.00 69.19 606 GLY A N 1
ATOM 4560 C CA . GLY A 1 606 ? 39.258 4.740 -10.944 1.00 69.19 606 GLY A CA 1
ATOM 4561 C C . GLY A 1 606 ? 37.801 4.324 -11.126 1.00 69.19 606 GLY A C 1
ATOM 4562 O O . GLY A 1 606 ? 37.499 3.428 -11.906 1.00 69.19 606 GLY A O 1
ATOM 4563 N N . THR A 1 607 ? 36.901 5.003 -10.419 1.00 81.94 607 THR A N 1
ATOM 4564 C CA . THR A 1 607 ? 35.446 4.893 -10.602 1.00 81.94 607 THR A CA 1
ATOM 4565 C C . THR A 1 607 ? 34.980 6.031 -11.519 1.00 81.94 607 THR A C 1
ATOM 4567 O O . THR A 1 607 ? 35.366 7.181 -11.272 1.00 81.94 607 THR A O 1
ATOM 4570 N N . PRO A 1 608 ? 34.184 5.776 -12.574 1.00 86.88 608 PRO A N 1
ATOM 4571 C CA . PRO A 1 608 ? 33.582 6.847 -13.363 1.00 86.88 608 PRO A CA 1
ATOM 4572 C C . PRO A 1 608 ? 32.612 7.656 -12.492 1.00 86.88 608 PRO A C 1
ATOM 4574 O O . PRO A 1 608 ? 32.021 7.130 -11.554 1.00 86.88 608 PRO A O 1
ATOM 4577 N N . SER A 1 609 ? 32.417 8.939 -12.797 1.00 88.00 609 SER A N 1
ATOM 4578 C CA . SER A 1 609 ? 31.340 9.716 -12.172 1.00 88.00 609 SER A CA 1
ATOM 4579 C C . SER A 1 609 ? 30.002 9.436 -12.855 1.00 88.00 609 SER A C 1
ATOM 4581 O O . SER A 1 609 ? 29.971 9.165 -14.056 1.00 88.00 609 SER A O 1
ATOM 4583 N N . LEU A 1 610 ? 28.888 9.644 -12.145 1.00 88.25 610 LEU A N 1
ATOM 4584 C CA . LEU A 1 610 ? 27.547 9.636 -12.746 1.00 88.25 610 LEU A CA 1
ATOM 4585 C C . LEU A 1 610 ? 27.471 10.560 -13.976 1.00 88.25 610 LEU A C 1
ATOM 4587 O O . LEU A 1 610 ? 26.957 10.176 -15.018 1.00 88.25 610 LEU A O 1
ATOM 4591 N N . SER A 1 611 ? 28.088 11.745 -13.908 1.00 83.75 611 SER A N 1
ATOM 4592 C CA . SER A 1 611 ? 28.178 12.683 -15.039 1.00 83.75 611 SER A CA 1
ATOM 4593 C C . SER A 1 611 ? 28.998 12.178 -16.236 1.00 83.75 611 SER A C 1
ATOM 4595 O O . SER A 1 611 ? 28.832 12.703 -17.333 1.00 83.75 611 SER A O 1
ATOM 4597 N N . THR A 1 612 ? 29.870 11.184 -16.040 1.00 86.94 612 THR A N 1
ATOM 4598 C CA . THR A 1 612 ? 30.575 10.477 -17.122 1.00 86.94 612 THR A CA 1
ATOM 4599 C C . THR A 1 612 ? 29.687 9.398 -17.733 1.00 86.94 612 THR A C 1
ATOM 4601 O O . THR A 1 612 ? 29.735 9.206 -18.940 1.00 86.94 612 THR A O 1
ATOM 4604 N N . LEU A 1 613 ? 28.855 8.712 -16.939 1.00 92.00 613 LEU A N 1
ATOM 4605 C CA . LEU A 1 613 ? 27.893 7.737 -17.467 1.00 92.00 613 LEU A CA 1
ATOM 4606 C C . LEU A 1 613 ? 26.759 8.435 -18.243 1.00 92.00 613 LEU A C 1
ATOM 4608 O O . LEU A 1 613 ? 26.442 8.036 -19.357 1.00 92.00 613 LEU A O 1
ATOM 4612 N N . LEU A 1 614 ? 26.231 9.547 -17.718 1.00 88.94 614 LEU A N 1
ATOM 4613 C CA . LEU A 1 614 ? 25.179 10.369 -18.339 1.00 88.94 614 LEU A CA 1
ATOM 4614 C C . LEU A 1 614 ? 25.575 11.061 -19.657 1.00 88.94 614 LEU A C 1
ATOM 4616 O O . LEU A 1 614 ? 24.712 11.650 -20.305 1.00 88.94 614 LEU A O 1
ATOM 4620 N N . SER A 1 615 ? 26.844 11.009 -20.080 1.00 87.81 615 SER A N 1
ATOM 4621 C CA . SER A 1 615 ? 27.231 11.416 -21.440 1.00 87.81 615 SER A CA 1
ATOM 4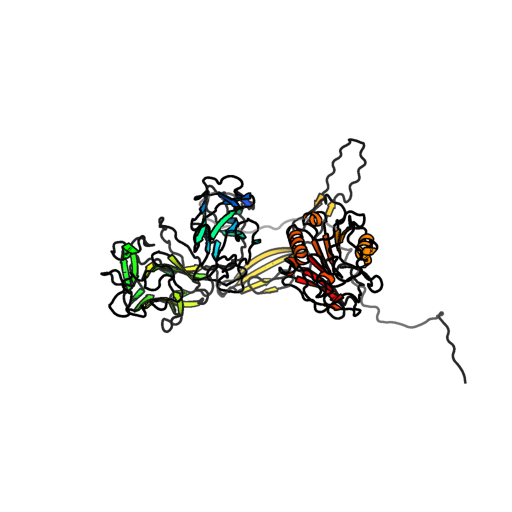622 C C . SER A 1 615 ? 27.097 10.296 -22.481 1.00 87.81 615 SER A C 1
ATOM 4624 O O . SER A 1 615 ? 27.537 10.493 -23.609 1.00 87.81 615 SER A O 1
ATOM 4626 N N . TYR A 1 616 ? 26.539 9.138 -22.111 1.00 90.88 616 TYR A N 1
ATOM 4627 C CA . TYR A 1 616 ? 26.338 7.981 -22.983 1.00 90.88 616 TYR A CA 1
ATOM 4628 C C . TYR A 1 616 ? 24.927 7.399 -22.813 1.00 90.88 616 TYR A C 1
ATOM 4630 O O . TYR A 1 616 ? 24.351 7.387 -21.724 1.00 90.88 616 TYR A O 1
ATOM 4638 N N . ASP A 1 617 ? 24.384 6.880 -23.910 1.00 91.00 617 ASP A N 1
ATOM 4639 C CA . ASP A 1 617 ? 23.077 6.233 -23.999 1.00 91.00 617 ASP A CA 1
ATOM 4640 C C . ASP A 1 617 ? 23.037 4.856 -23.327 1.00 91.00 617 ASP A C 1
ATOM 4642 O O . ASP A 1 617 ? 21.977 4.452 -22.839 1.00 91.00 617 ASP A O 1
ATOM 4646 N N . VAL A 1 618 ? 24.156 4.127 -23.365 1.00 93.31 618 VAL A N 1
ATOM 4647 C CA . VAL A 1 618 ? 24.303 2.763 -22.838 1.00 93.31 618 VAL A CA 1
ATOM 4648 C C . VAL A 1 618 ? 25.667 2.606 -22.169 1.00 93.31 618 VAL A C 1
ATOM 4650 O O . VAL A 1 618 ? 26.686 3.026 -22.716 1.00 93.31 618 VAL A O 1
ATOM 4653 N N . VAL A 1 619 ? 25.702 1.930 -21.024 1.00 94.56 619 VAL A N 1
ATOM 4654 C CA . VAL A 1 619 ? 26.921 1.534 -20.314 1.00 94.56 619 VAL A CA 1
ATOM 4655 C C . VAL A 1 619 ? 27.041 0.010 -20.323 1.00 94.56 619 VAL A C 1
ATOM 4657 O O . VAL A 1 619 ? 26.130 -0.690 -19.891 1.00 94.56 619 VAL A O 1
ATOM 4660 N N . VAL A 1 620 ? 28.171 -0.520 -20.789 1.00 92.12 620 VAL A N 1
ATOM 4661 C CA . VAL A 1 620 ? 28.491 -1.956 -20.743 1.00 92.12 620 VAL A CA 1
ATOM 4662 C C . VAL A 1 620 ? 29.605 -2.174 -19.727 1.00 92.12 620 VAL A C 1
ATOM 4664 O O . VAL A 1 620 ? 30.629 -1.497 -19.807 1.00 92.12 620 VAL A O 1
ATOM 4667 N N . VAL A 1 621 ? 29.429 -3.104 -18.785 1.00 90.50 621 VAL A N 1
ATOM 4668 C CA . VAL A 1 621 ? 30.385 -3.357 -17.694 1.00 90.50 621 VAL A CA 1
ATOM 4669 C C . VAL A 1 621 ? 30.827 -4.823 -17.622 1.00 90.50 621 VAL A C 1
ATOM 4671 O O . VAL A 1 621 ? 30.005 -5.742 -17.569 1.00 90.50 621 VAL A O 1
ATOM 4674 N N . TRP A 1 622 ? 32.148 -5.036 -17.614 1.00 85.56 622 TRP A N 1
ATOM 4675 C CA . TRP A 1 622 ? 32.798 -6.341 -17.446 1.00 85.56 622 TRP A CA 1
ATOM 4676 C C . TRP A 1 622 ? 34.248 -6.184 -16.955 1.00 85.56 622 TRP A C 1
ATOM 4678 O O . TRP A 1 622 ? 34.885 -5.161 -17.210 1.00 85.56 622 TRP A O 1
ATOM 4688 N N . SER A 1 623 ? 34.792 -7.195 -16.266 1.00 77.94 623 SER A N 1
ATOM 4689 C CA . SER A 1 623 ? 36.120 -7.094 -15.642 1.00 77.94 623 SER A CA 1
ATOM 4690 C C . SER A 1 623 ? 36.805 -8.445 -15.456 1.00 77.94 623 SER A C 1
ATOM 4692 O O . SER A 1 623 ? 36.428 -9.201 -14.578 1.00 77.94 623 SER A O 1
ATOM 4694 N N . TYR A 1 624 ? 37.819 -8.770 -16.261 1.00 72.62 624 TYR A N 1
ATOM 4695 C CA . TYR A 1 624 ? 38.626 -9.980 -16.035 1.00 72.62 624 TYR A CA 1
ATOM 4696 C C . TYR A 1 624 ? 39.534 -9.843 -14.792 1.00 72.62 624 TYR A C 1
ATOM 4698 O O . TYR A 1 624 ? 39.910 -10.832 -14.164 1.00 72.62 624 TYR A O 1
ATOM 4706 N N . GLU A 1 625 ? 39.878 -8.604 -14.436 1.00 73.75 625 GLU A N 1
ATOM 4707 C CA . GLU A 1 625 ? 40.645 -8.234 -13.240 1.00 73.75 625 GLU A CA 1
ATOM 4708 C C . GLU A 1 625 ? 39.731 -7.718 -12.111 1.00 73.75 625 GLU A C 1
ATOM 4710 O O . GLU A 1 625 ? 38.516 -7.648 -12.261 1.00 73.75 625 GLU A O 1
ATOM 4715 N N . TYR A 1 626 ? 40.283 -7.310 -10.967 1.00 75.81 626 TYR A N 1
ATOM 4716 C CA . TYR A 1 626 ? 39.497 -6.625 -9.932 1.00 75.81 626 TYR A CA 1
ATOM 4717 C C . TYR A 1 626 ? 39.182 -5.174 -10.322 1.00 75.81 626 TYR A C 1
ATOM 4719 O O . TYR A 1 626 ? 40.072 -4.438 -10.756 1.00 75.81 626 TYR A O 1
ATOM 4727 N N . PHE A 1 627 ? 37.943 -4.729 -10.090 1.00 80.12 627 PHE A N 1
ATOM 4728 C CA . PHE A 1 627 ? 37.606 -3.303 -10.093 1.00 80.12 627 PHE A CA 1
ATOM 4729 C C . PHE A 1 627 ? 38.354 -2.561 -8.970 1.00 80.12 627 PHE A C 1
ATOM 4731 O O . PHE A 1 627 ? 38.536 -3.103 -7.880 1.00 80.12 627 PHE A O 1
ATOM 4738 N N . GLN A 1 628 ? 38.749 -1.305 -9.206 1.00 78.44 628 GLN A N 1
ATOM 4739 C CA . GLN A 1 628 ? 39.470 -0.482 -8.221 1.00 78.44 628 GLN A CA 1
ATOM 4740 C C . GLN A 1 628 ? 38.629 -0.185 -6.972 1.00 78.44 628 GLN A C 1
ATOM 4742 O O . GLN A 1 628 ? 39.153 -0.108 -5.861 1.00 78.44 628 GLN A O 1
ATOM 4747 N N . ASP A 1 629 ? 37.329 0.006 -7.177 1.00 83.31 629 ASP A N 1
ATOM 4748 C CA . ASP A 1 629 ? 36.325 0.248 -6.148 1.00 83.31 629 ASP A CA 1
ATOM 4749 C C . ASP A 1 629 ? 35.006 -0.399 -6.610 1.00 83.31 629 ASP A C 1
ATOM 4751 O O . ASP A 1 629 ? 34.187 0.247 -7.269 1.00 83.31 629 ASP A O 1
ATOM 4755 N N . PRO A 1 630 ? 34.815 -1.705 -6.348 1.00 84.06 630 PRO A N 1
ATOM 4756 C CA . PRO A 1 630 ? 33.653 -2.441 -6.838 1.00 84.06 630 PRO A CA 1
ATOM 4757 C C . PRO A 1 630 ? 32.346 -2.031 -6.150 1.00 84.06 630 PRO A C 1
ATOM 4759 O O . PRO A 1 630 ? 31.288 -2.316 -6.699 1.00 84.06 630 PRO A O 1
ATOM 4762 N N . TYR A 1 631 ? 32.404 -1.383 -4.979 1.00 86.44 631 TYR A N 1
ATOM 4763 C CA . TYR A 1 631 ? 31.219 -0.863 -4.290 1.00 86.44 631 TYR A CA 1
ATOM 4764 C C . TYR A 1 631 ? 30.797 0.468 -4.913 1.00 86.44 631 TYR A C 1
ATOM 4766 O O . TYR A 1 631 ? 29.694 0.561 -5.443 1.00 86.44 631 TYR A O 1
ATOM 4774 N N . GLY A 1 632 ? 31.703 1.452 -4.969 1.00 86.06 632 GLY A N 1
ATOM 4775 C CA . GLY A 1 632 ? 31.407 2.753 -5.568 1.00 86.06 632 GLY A CA 1
ATOM 4776 C C . GLY A 1 632 ? 31.059 2.669 -7.056 1.00 86.06 632 GLY A C 1
ATOM 4777 O O . GLY A 1 632 ? 30.232 3.442 -7.535 1.00 86.06 632 GLY A O 1
ATOM 4778 N N . LEU A 1 633 ? 31.623 1.706 -7.798 1.00 89.38 633 LEU A N 1
ATOM 4779 C CA . LEU A 1 633 ? 31.214 1.450 -9.181 1.00 89.38 633 LEU A CA 1
ATOM 4780 C C . LEU A 1 633 ? 29.768 0.942 -9.275 1.00 89.38 633 LEU A C 1
ATOM 4782 O O . LEU A 1 633 ? 29.034 1.386 -10.155 1.00 89.38 633 LEU A O 1
ATOM 4786 N N . GLY A 1 634 ? 29.347 0.040 -8.387 1.00 92.81 634 GLY A N 1
ATOM 4787 C CA . GLY A 1 634 ? 27.962 -0.424 -8.350 1.00 92.81 634 GLY A CA 1
ATOM 4788 C C . GLY A 1 634 ? 26.993 0.654 -7.880 1.00 92.81 634 GLY A C 1
ATOM 4789 O O . GLY A 1 634 ? 25.900 0.762 -8.425 1.00 92.81 634 GLY A O 1
ATOM 4790 N N . ASP A 1 635 ? 27.390 1.500 -6.934 1.00 92.19 635 ASP A N 1
ATOM 4791 C CA . ASP A 1 635 ? 26.562 2.627 -6.497 1.00 92.19 635 ASP A CA 1
ATOM 4792 C C . ASP A 1 635 ? 26.330 3.620 -7.651 1.00 92.19 635 ASP A C 1
ATOM 4794 O O . ASP A 1 635 ? 25.186 3.953 -7.954 1.00 92.19 635 ASP A O 1
ATOM 4798 N N . VAL A 1 636 ? 27.383 3.988 -8.394 1.00 94.69 636 VAL A N 1
ATOM 4799 C CA . VAL A 1 636 ? 27.269 4.879 -9.566 1.00 94.69 636 VAL A CA 1
ATOM 4800 C C . VAL A 1 636 ? 26.517 4.230 -10.741 1.00 94.69 636 VAL A C 1
ATOM 4802 O O . VAL A 1 636 ? 25.844 4.928 -11.500 1.00 94.69 636 VAL A O 1
ATOM 4805 N N . LEU A 1 637 ? 26.599 2.905 -10.912 1.00 96.12 637 LEU A N 1
ATOM 4806 C CA . LEU A 1 637 ? 25.797 2.183 -11.909 1.00 96.12 637 LEU A CA 1
ATOM 4807 C C . LEU A 1 637 ? 24.307 2.148 -11.541 1.00 96.12 637 LEU A C 1
ATOM 4809 O O . LEU A 1 637 ? 23.477 2.247 -12.443 1.00 96.12 637 LEU A O 1
ATOM 4813 N N . ALA A 1 638 ? 23.968 2.033 -10.253 1.00 95.31 638 ALA A N 1
ATOM 4814 C CA . ALA A 1 638 ? 22.591 2.156 -9.781 1.00 95.31 638 ALA A CA 1
ATOM 4815 C C . ALA A 1 638 ? 22.058 3.577 -10.028 1.00 95.31 638 ALA A C 1
ATOM 4817 O O . ALA A 1 638 ? 21.061 3.722 -10.730 1.00 95.31 638 ALA A O 1
ATOM 4818 N N . ASP A 1 639 ? 22.798 4.614 -9.609 1.00 93.44 639 ASP A N 1
ATOM 4819 C CA . ASP A 1 639 ? 22.445 6.023 -9.862 1.00 93.44 639 ASP A CA 1
ATOM 4820 C C . ASP A 1 639 ? 22.221 6.328 -11.356 1.00 93.44 639 ASP A C 1
ATOM 4822 O O . ASP A 1 639 ? 21.364 7.132 -11.727 1.00 93.44 639 ASP A O 1
ATOM 4826 N N . TYR A 1 640 ? 23.001 5.702 -12.244 1.00 96.81 640 TYR A N 1
ATOM 4827 C CA . TYR A 1 640 ? 22.842 5.868 -13.688 1.00 96.81 640 TYR A CA 1
ATOM 4828 C C . TYR A 1 640 ? 21.575 5.193 -14.223 1.00 96.81 640 TYR A C 1
ATOM 4830 O O . TYR A 1 640 ? 20.915 5.772 -15.084 1.00 96.81 640 TYR A O 1
ATOM 4838 N N . VAL A 1 641 ? 21.206 4.015 -13.708 1.00 96.00 641 VAL A N 1
ATOM 4839 C CA . VAL A 1 641 ? 19.930 3.357 -14.039 1.00 96.00 641 VAL A CA 1
ATOM 4840 C C . VAL A 1 641 ? 18.743 4.170 -13.521 1.00 96.00 641 VAL A C 1
ATOM 4842 O O . VAL A 1 641 ? 17.787 4.372 -14.270 1.00 96.00 641 VAL A O 1
ATOM 4845 N N . ASP A 1 642 ? 18.828 4.701 -12.299 1.00 92.31 642 ASP A N 1
ATOM 4846 C CA . ASP A 1 642 ? 17.799 5.561 -11.696 1.00 92.31 642 ASP A CA 1
ATOM 4847 C C . ASP A 1 642 ? 17.574 6.839 -12.516 1.00 92.31 642 ASP A C 1
ATOM 4849 O O . ASP A 1 642 ? 16.444 7.282 -12.716 1.00 92.31 642 ASP A O 1
ATOM 4853 N N . ALA A 1 643 ? 18.649 7.394 -13.084 1.00 85.31 643 ALA A N 1
ATOM 4854 C CA . ALA A 1 643 ? 18.603 8.526 -14.005 1.00 85.31 643 ALA A CA 1
ATOM 4855 C C . ALA A 1 643 ? 18.122 8.171 -15.436 1.00 85.31 643 ALA A C 1
ATOM 4857 O O . ALA A 1 643 ? 18.212 9.005 -16.340 1.00 85.31 643 ALA A O 1
ATOM 4858 N N . GLY A 1 644 ? 17.620 6.951 -15.669 1.00 86.38 644 GLY A N 1
ATOM 4859 C CA . GLY A 1 644 ? 17.107 6.479 -16.963 1.00 86.38 644 GLY A CA 1
ATOM 4860 C C . GLY A 1 644 ? 18.168 5.924 -17.924 1.00 86.38 644 GLY A C 1
ATOM 4861 O O . GLY A 1 644 ? 17.869 5.668 -19.093 1.00 86.38 644 GLY A O 1
ATOM 4862 N N . GLY A 1 645 ? 19.402 5.740 -17.456 1.00 90.38 645 GLY A N 1
ATOM 4863 C CA . GLY A 1 645 ? 20.493 5.112 -18.198 1.00 90.38 645 GLY A CA 1
ATOM 4864 C C . GLY A 1 645 ? 20.286 3.610 -18.415 1.00 90.38 645 GLY A C 1
ATOM 4865 O O . GLY A 1 645 ? 19.572 2.945 -17.669 1.00 90.38 645 GLY A O 1
ATOM 4866 N N . ARG A 1 646 ? 20.919 3.049 -19.453 1.00 95.25 646 ARG A N 1
ATOM 4867 C CA . ARG A 1 646 ? 20.798 1.623 -19.821 1.00 95.25 646 ARG A CA 1
ATOM 4868 C C . ARG A 1 646 ? 22.086 0.877 -19.502 1.00 95.25 646 ARG A C 1
ATOM 4870 O O . ARG A 1 646 ? 23.140 1.280 -19.987 1.00 95.25 646 ARG A O 1
ATOM 4877 N N . VAL A 1 647 ? 22.013 -0.222 -18.749 1.00 97.00 647 VAL A N 1
ATOM 4878 C CA . VAL A 1 647 ? 23.202 -1.006 -18.364 1.00 97.00 647 VAL A CA 1
ATOM 4879 C C . VAL A 1 647 ? 23.171 -2.417 -18.947 1.00 97.00 647 VAL A C 1
ATOM 4881 O O . VAL A 1 647 ? 22.184 -3.139 -18.824 1.00 97.00 647 VAL A O 1
ATOM 4884 N N . ILE A 1 648 ? 24.289 -2.836 -19.537 1.00 94.94 648 ILE A N 1
ATOM 4885 C CA . ILE A 1 648 ? 24.559 -4.225 -19.912 1.00 94.94 648 ILE A CA 1
ATOM 4886 C C . ILE A 1 648 ? 25.674 -4.748 -19.001 1.00 94.94 648 ILE A C 1
ATOM 4888 O O . ILE A 1 648 ? 26.810 -4.281 -19.066 1.00 94.94 648 ILE A O 1
ATOM 4892 N N . VAL A 1 649 ? 25.358 -5.718 -18.145 1.00 93.44 649 VAL A N 1
ATOM 4893 C CA . VAL A 1 649 ? 26.311 -6.352 -17.223 1.00 93.44 649 VAL A CA 1
ATOM 4894 C C . VAL A 1 649 ? 26.701 -7.733 -17.754 1.00 93.44 649 VAL A C 1
ATOM 4896 O O . VAL A 1 649 ? 25.840 -8.573 -18.016 1.00 93.44 649 VAL A O 1
ATOM 4899 N N . MET A 1 650 ? 27.998 -7.974 -17.961 1.00 90.44 650 MET A N 1
ATOM 4900 C CA . MET A 1 650 ? 28.491 -9.229 -18.550 1.00 90.44 650 MET A CA 1
ATOM 4901 C C . MET A 1 650 ? 29.148 -10.145 -17.508 1.00 90.44 650 MET A C 1
ATOM 4903 O O . MET A 1 650 ? 29.507 -9.689 -16.423 1.00 90.44 650 MET A O 1
ATOM 4907 N N . MET A 1 651 ? 29.333 -11.431 -17.839 1.00 86.81 651 MET A N 1
ATOM 4908 C CA . MET A 1 651 ? 29.728 -12.500 -16.898 1.00 86.81 651 MET A CA 1
ATOM 4909 C C . MET A 1 651 ? 30.837 -12.137 -15.905 1.00 86.81 651 MET A C 1
ATOM 4911 O O . MET A 1 651 ? 30.739 -12.481 -14.735 1.00 86.81 651 MET A O 1
ATOM 4915 N N . TYR A 1 652 ? 31.856 -11.410 -16.353 1.00 83.75 652 TYR A N 1
ATOM 4916 C CA . TYR A 1 652 ? 33.031 -11.088 -15.556 1.00 83.75 652 TYR A CA 1
ATOM 4917 C C . TYR A 1 652 ? 32.765 -10.040 -14.459 1.00 83.75 652 TYR A C 1
ATOM 4919 O O . TYR A 1 652 ? 33.477 -9.994 -13.468 1.00 83.75 652 TYR A O 1
ATOM 4927 N N . ALA A 1 653 ? 31.700 -9.239 -14.574 1.00 87.75 653 ALA A N 1
ATOM 4928 C CA . ALA A 1 653 ? 31.207 -8.410 -13.467 1.00 87.75 653 ALA A CA 1
ATOM 4929 C C . ALA A 1 653 ? 30.267 -9.181 -12.509 1.00 87.75 653 ALA A C 1
ATOM 4931 O O . ALA A 1 653 ? 29.985 -8.712 -11.405 1.00 87.75 653 ALA A O 1
ATOM 4932 N N . LEU A 1 654 ? 29.770 -10.351 -12.931 1.00 86.25 654 LEU A N 1
ATOM 4933 C CA . LEU A 1 654 ? 28.793 -11.181 -12.212 1.00 86.25 654 LEU A CA 1
ATOM 4934 C C . LEU A 1 654 ? 29.433 -12.345 -11.439 1.00 86.25 654 LEU A C 1
ATOM 4936 O O . LEU A 1 654 ? 28.801 -12.902 -10.539 1.00 86.25 654 LEU A O 1
ATOM 4940 N N . ASP A 1 655 ? 30.647 -12.744 -11.818 1.00 79.75 655 ASP A N 1
ATOM 4941 C CA . ASP A 1 655 ? 31.288 -13.959 -11.331 1.00 79.75 655 ASP A CA 1
ATOM 4942 C C . ASP A 1 655 ? 31.966 -13.820 -9.959 1.00 79.75 655 ASP A C 1
ATOM 4944 O O . ASP A 1 655 ? 32.257 -12.738 -9.458 1.00 79.75 655 ASP A O 1
ATOM 4948 N N . SER A 1 656 ? 32.253 -14.967 -9.345 1.00 69.88 656 SER A N 1
ATOM 4949 C CA . SER A 1 656 ? 32.902 -15.065 -8.032 1.00 69.88 656 SER A CA 1
ATOM 4950 C C . SER A 1 656 ? 34.379 -14.623 -7.968 1.00 69.88 656 SER A C 1
ATOM 4952 O O . SER A 1 656 ? 34.987 -14.738 -6.903 1.00 69.88 656 SER A O 1
ATOM 4954 N N . TYR A 1 657 ? 34.999 -14.236 -9.085 1.00 63.62 657 TYR A N 1
ATOM 4955 C CA . TYR A 1 657 ? 36.419 -13.885 -9.186 1.00 63.62 657 TYR A CA 1
ATOM 4956 C C . TYR A 1 657 ? 36.631 -12.369 -9.235 1.00 63.62 657 TYR A C 1
ATOM 4958 O O . TYR A 1 657 ? 37.472 -11.878 -8.485 1.00 63.62 657 TYR A O 1
ATOM 4966 N N . ALA A 1 658 ? 35.845 -11.649 -10.041 1.00 61.91 658 ALA A N 1
ATOM 4967 C CA . ALA A 1 658 ? 35.980 -10.211 -10.310 1.00 61.91 658 ALA A CA 1
ATOM 4968 C C . ALA A 1 658 ? 34.695 -9.399 -10.015 1.00 61.91 658 ALA A C 1
ATOM 4970 O O . ALA A 1 658 ? 34.455 -8.332 -10.582 1.00 61.91 658 ALA A O 1
ATOM 4971 N N . GLN A 1 659 ? 33.870 -9.917 -9.102 1.00 72.88 659 GLN A N 1
ATOM 4972 C CA . GLN A 1 659 ? 32.520 -9.437 -8.819 1.00 72.88 659 GLN A CA 1
ATOM 4973 C C . GLN A 1 659 ? 32.405 -7.921 -8.563 1.00 72.88 659 GLN A C 1
ATOM 4975 O O . GLN A 1 659 ? 33.144 -7.333 -7.767 1.00 72.88 659 GLN A O 1
ATOM 4980 N N . LEU A 1 660 ? 31.388 -7.319 -9.181 1.00 86.69 660 LEU A N 1
ATOM 4981 C CA . LEU A 1 660 ? 30.833 -6.025 -8.791 1.00 86.69 660 LEU A CA 1
ATOM 4982 C C . LEU A 1 660 ? 30.141 -6.138 -7.410 1.00 86.69 660 LEU A C 1
ATOM 4984 O O . LEU A 1 660 ? 29.624 -7.203 -7.056 1.00 86.69 660 LEU A O 1
ATOM 4988 N N . PHE A 1 661 ? 30.089 -5.045 -6.645 1.00 87.06 661 PHE A N 1
ATOM 4989 C CA . PHE A 1 661 ? 29.386 -4.944 -5.353 1.00 87.06 661 PHE A CA 1
ATOM 4990 C C . PHE A 1 661 ? 28.558 -3.644 -5.297 1.00 87.06 661 PHE A C 1
ATOM 4992 O O . PHE A 1 661 ? 28.313 -3.048 -6.341 1.00 87.06 661 PHE A O 1
ATOM 4999 N N . GLY A 1 662 ? 28.088 -3.213 -4.121 1.00 86.94 662 GLY A N 1
ATOM 5000 C CA . GLY A 1 662 ? 27.303 -1.979 -3.966 1.00 86.94 662 GLY A CA 1
ATOM 5001 C C . GLY A 1 662 ? 25.853 -2.116 -4.439 1.00 86.94 662 GLY A C 1
ATOM 5002 O O . GLY A 1 662 ? 25.395 -3.211 -4.785 1.00 86.94 662 GLY A O 1
ATOM 5003 N N . ARG A 1 663 ? 25.112 -1.000 -4.475 1.00 94.19 663 ARG A N 1
ATOM 5004 C CA . ARG A 1 663 ? 23.656 -0.966 -4.725 1.00 94.19 663 ARG A CA 1
ATOM 5005 C C . ARG A 1 663 ? 23.221 -1.776 -5.943 1.00 94.19 663 ARG A C 1
ATOM 5007 O O . ARG A 1 663 ? 22.268 -2.543 -5.840 1.00 94.19 663 ARG A O 1
ATOM 5014 N N . PHE A 1 664 ? 23.946 -1.702 -7.059 1.00 93.62 664 PHE A N 1
ATOM 5015 C CA . PHE A 1 664 ? 23.608 -2.455 -8.275 1.00 93.62 664 PHE A CA 1
ATOM 5016 C C . PHE A 1 664 ? 23.531 -3.984 -8.067 1.00 93.62 664 PHE A C 1
ATOM 5018 O O . PHE A 1 664 ? 22.779 -4.679 -8.755 1.00 93.62 664 PHE A O 1
ATOM 5025 N N . MET A 1 665 ? 24.288 -4.514 -7.102 1.00 89.50 665 MET A N 1
ATOM 5026 C CA . MET A 1 665 ? 24.392 -5.945 -6.799 1.00 89.50 665 MET A CA 1
ATOM 5027 C C . MET A 1 665 ? 23.699 -6.354 -5.495 1.00 89.50 665 MET A C 1
ATOM 5029 O O . MET A 1 665 ? 23.393 -7.539 -5.334 1.00 89.50 665 MET A O 1
ATOM 5033 N N . ASP A 1 666 ? 23.465 -5.411 -4.581 1.00 90.62 666 ASP A N 1
ATOM 5034 C CA . ASP A 1 666 ? 22.819 -5.640 -3.282 1.00 90.62 666 ASP A CA 1
ATOM 5035 C C . ASP A 1 666 ? 21.320 -5.287 -3.282 1.00 90.62 666 ASP A C 1
ATOM 5037 O O . ASP A 1 666 ? 20.558 -5.881 -2.526 1.00 90.62 666 ASP A O 1
ATOM 5041 N N . GLN A 1 667 ? 20.879 -4.402 -4.184 1.00 91.38 667 GLN A N 1
ATOM 5042 C CA . GLN A 1 667 ? 19.472 -4.037 -4.424 1.00 91.38 667 GLN A CA 1
ATOM 5043 C C . GLN A 1 667 ? 18.920 -4.671 -5.724 1.00 91.38 667 GLN A C 1
ATOM 5045 O O . GLN A 1 667 ? 17.968 -4.175 -6.321 1.00 91.38 667 GLN A O 1
ATOM 5050 N N . ASP A 1 668 ? 19.528 -5.772 -6.185 1.00 91.00 668 ASP A N 1
ATOM 5051 C CA . ASP A 1 668 ? 19.079 -6.595 -7.322 1.00 91.00 668 ASP A CA 1
ATOM 5052 C C . ASP A 1 668 ? 18.880 -5.851 -8.672 1.00 91.00 668 ASP A C 1
ATOM 5054 O O . ASP A 1 668 ? 18.037 -6.265 -9.472 1.00 91.00 668 ASP A O 1
ATOM 5058 N N . TYR A 1 669 ? 19.637 -4.789 -8.992 1.00 94.62 669 TYR A N 1
ATOM 5059 C CA . TYR A 1 669 ? 19.523 -4.115 -10.308 1.00 94.62 669 TYR A CA 1
ATOM 5060 C C . TYR A 1 669 ? 19.939 -5.054 -11.449 1.00 94.62 669 TYR A C 1
ATOM 5062 O O . TYR A 1 669 ? 19.289 -5.099 -12.495 1.00 94.62 669 TYR A O 1
ATOM 5070 N N . THR A 1 670 ? 20.997 -5.844 -11.236 1.00 94.62 670 THR A N 1
ATOM 5071 C CA . THR A 1 670 ? 21.380 -6.925 -12.153 1.00 94.62 670 THR A CA 1
ATOM 5072 C C . THR A 1 670 ? 20.279 -7.993 -12.260 1.00 94.62 670 THR A C 1
ATOM 5074 O O . THR A 1 670 ? 19.721 -8.404 -11.239 1.00 94.62 670 THR A O 1
ATOM 5077 N N . PRO A 1 671 ? 19.986 -8.531 -13.460 1.00 95.81 671 PRO A N 1
ATOM 5078 C CA . PRO A 1 671 ? 19.068 -9.655 -13.602 1.00 95.81 671 PRO A CA 1
ATOM 5079 C C . PRO A 1 671 ? 19.674 -11.020 -13.259 1.00 95.81 671 PRO A C 1
ATOM 5081 O O . PRO A 1 671 ? 18.936 -11.999 -13.135 1.00 95.81 671 PRO A O 1
ATOM 5084 N N . LEU A 1 672 ? 21.000 -11.099 -13.113 1.00 93.31 672 LEU A N 1
ATOM 5085 C CA . LEU A 1 672 ? 21.749 -12.324 -12.833 1.00 93.31 672 LEU A CA 1
ATOM 5086 C C . LEU A 1 672 ? 22.629 -12.149 -11.598 1.00 93.31 672 LEU A C 1
ATOM 5088 O O . LEU A 1 672 ? 23.246 -11.100 -11.416 1.00 93.31 672 LEU A O 1
ATOM 5092 N N . ARG A 1 673 ? 22.738 -13.193 -10.775 1.00 88.94 673 ARG A N 1
ATOM 5093 C CA . ARG A 1 673 ? 23.625 -13.209 -9.606 1.00 88.94 673 ARG A CA 1
ATOM 5094 C C . ARG A 1 673 ? 24.344 -14.549 -9.474 1.00 88.94 673 ARG A C 1
ATOM 5096 O O . ARG A 1 673 ? 23.789 -15.606 -9.781 1.00 88.94 673 ARG A O 1
ATOM 5103 N N . GLY A 1 674 ? 25.576 -14.489 -8.972 1.00 82.94 674 GLY A N 1
ATOM 5104 C CA . GLY A 1 674 ? 26.416 -15.654 -8.713 1.00 82.94 674 GLY A CA 1
ATOM 5105 C C . GLY A 1 674 ? 26.841 -16.416 -9.970 1.00 82.94 674 GLY A C 1
ATOM 5106 O O . GLY A 1 674 ? 26.683 -15.960 -11.099 1.00 82.94 674 GLY A O 1
ATOM 5107 N N . GLY A 1 675 ? 27.378 -17.612 -9.741 1.00 84.69 675 GLY A N 1
ATOM 5108 C CA . GLY A 1 675 ? 28.048 -18.414 -10.758 1.00 84.69 675 GLY A CA 1
ATOM 5109 C C . GLY A 1 675 ? 29.565 -18.214 -10.761 1.00 84.69 675 GLY A C 1
ATOM 5110 O O . GLY A 1 675 ? 30.119 -17.365 -10.059 1.00 84.69 675 GLY A O 1
ATOM 5111 N N . SER A 1 676 ? 30.248 -19.045 -11.539 1.00 88.31 676 SER A N 1
ATOM 5112 C CA . SER A 1 676 ? 31.702 -18.997 -11.716 1.00 88.31 676 SER A CA 1
ATOM 5113 C C . SER A 1 676 ? 32.064 -19.162 -13.195 1.00 88.31 676 SER A C 1
ATOM 5115 O O . SER A 1 676 ? 31.261 -19.734 -13.942 1.00 88.31 676 SER A O 1
ATOM 5117 N N . PRO A 1 677 ? 33.263 -18.719 -13.626 1.00 88.00 677 PRO A N 1
ATOM 5118 C CA . PRO A 1 677 ? 33.722 -18.923 -14.993 1.00 88.00 677 PRO A CA 1
ATOM 5119 C C . PRO A 1 677 ? 33.754 -20.409 -15.344 1.00 88.00 677 PRO A C 1
ATOM 5121 O O . PRO A 1 677 ? 34.395 -21.226 -14.673 1.00 88.00 677 PRO A O 1
ATOM 5124 N N . ASN A 1 678 ? 33.044 -20.747 -16.408 1.00 88.25 678 ASN A N 1
ATOM 5125 C CA . ASN A 1 678 ? 33.031 -22.042 -17.052 1.00 88.25 678 ASN A CA 1
ATOM 5126 C C . ASN A 1 678 ? 33.798 -21.905 -18.371 1.00 88.25 678 ASN A C 1
ATOM 5128 O O . ASN A 1 678 ? 33.649 -20.897 -19.051 1.00 88.25 678 ASN A O 1
ATOM 5132 N N . TYR A 1 679 ? 34.608 -22.917 -18.691 1.00 89.12 679 TYR A N 1
ATOM 5133 C CA . TYR A 1 679 ? 35.463 -23.001 -19.885 1.00 89.12 679 TYR A CA 1
ATOM 5134 C C . TYR A 1 679 ? 35.118 -24.243 -20.726 1.00 89.12 679 TYR A C 1
ATOM 5136 O O . TYR A 1 679 ? 35.984 -24.890 -21.314 1.00 89.12 679 TYR A O 1
ATOM 5144 N N . ASN A 1 680 ? 33.855 -24.678 -20.675 1.00 89.62 680 ASN A N 1
ATOM 5145 C CA . ASN A 1 680 ? 33.351 -25.798 -21.463 1.00 89.62 680 ASN A CA 1
ATOM 5146 C C . ASN A 1 680 ? 32.531 -25.250 -22.630 1.00 89.62 680 ASN A C 1
ATOM 5148 O O . ASN A 1 680 ? 31.467 -24.677 -22.398 1.00 89.62 680 ASN A O 1
ATOM 5152 N N . PHE A 1 681 ? 32.988 -25.501 -23.856 1.00 89.88 681 PHE A N 1
ATOM 5153 C CA . PHE A 1 681 ? 32.295 -25.117 -25.085 1.00 89.88 681 PHE A CA 1
ATOM 5154 C C . PHE A 1 681 ? 30.811 -25.519 -25.071 1.00 89.88 681 PHE A C 1
ATOM 5156 O O . PHE A 1 681 ? 30.489 -26.695 -24.873 1.00 89.88 681 PHE A O 1
ATOM 5163 N N . ALA A 1 682 ? 29.936 -24.543 -25.297 1.00 91.44 682 ALA A N 1
ATOM 5164 C CA . ALA A 1 682 ? 28.491 -24.693 -25.434 1.00 91.44 682 ALA A CA 1
ATOM 5165 C C . ALA A 1 682 ? 27.972 -23.797 -26.564 1.00 91.44 682 ALA A C 1
ATOM 5167 O O . ALA A 1 682 ? 28.610 -22.815 -26.941 1.00 91.44 682 ALA A O 1
ATOM 5168 N N . CYS A 1 683 ? 26.802 -24.133 -27.096 1.00 92.44 683 CYS A N 1
ATOM 5169 C CA . CYS A 1 683 ? 26.124 -23.364 -28.138 1.00 92.44 683 CYS A CA 1
ATOM 5170 C C . CYS A 1 683 ? 24.755 -22.868 -27.661 1.00 92.44 683 CYS A C 1
ATOM 5172 O O . CYS A 1 683 ? 24.258 -23.287 -26.620 1.00 92.44 683 CYS A O 1
ATOM 5174 N N . LEU A 1 684 ? 24.121 -21.977 -28.421 1.00 93.06 684 LEU A N 1
ATOM 5175 C CA . LEU A 1 684 ? 22.763 -21.504 -28.172 1.00 93.06 684 LEU A CA 1
ATOM 5176 C C . LEU A 1 684 ? 21.783 -22.688 -28.160 1.00 93.06 684 LEU A C 1
ATOM 5178 O O . LEU A 1 684 ? 21.525 -23.308 -29.193 1.00 93.06 684 LEU A O 1
ATOM 5182 N N . GLY A 1 685 ? 21.220 -22.987 -26.991 1.00 94.00 685 GLY A N 1
ATOM 5183 C CA . GLY A 1 685 ? 20.235 -24.049 -26.808 1.00 94.00 685 GLY A CA 1
ATOM 5184 C C . GLY A 1 685 ? 18.814 -23.580 -27.106 1.00 94.00 685 GLY A C 1
ATOM 5185 O O . GLY A 1 685 ? 18.054 -24.267 -27.789 1.00 94.00 685 GLY A O 1
ATOM 5186 N N . SER A 1 686 ? 18.444 -22.401 -26.598 1.00 93.25 686 SER A N 1
ATOM 5187 C CA . SER A 1 686 ? 17.140 -21.780 -26.860 1.00 93.25 686 SER A CA 1
ATOM 5188 C C . SER A 1 686 ? 17.162 -20.270 -26.621 1.00 93.25 686 SER A C 1
ATOM 5190 O O . SER A 1 686 ? 17.970 -19.778 -25.837 1.00 93.25 686 SER A O 1
ATOM 5192 N N . ALA A 1 687 ? 16.258 -19.548 -27.282 1.00 92.62 687 ALA A N 1
ATOM 5193 C CA . ALA A 1 687 ? 16.017 -18.122 -27.081 1.00 92.62 687 ALA A CA 1
ATOM 5194 C C . ALA A 1 687 ? 14.534 -17.788 -27.312 1.00 92.62 687 ALA A C 1
ATOM 5196 O O . ALA A 1 687 ? 13.863 -18.475 -28.090 1.00 92.62 687 ALA A O 1
ATOM 5197 N N . ASP A 1 688 ? 14.025 -16.734 -26.673 1.00 91.25 688 ASP A N 1
ATOM 5198 C CA . ASP A 1 688 ? 12.693 -16.199 -26.964 1.00 91.25 688 ASP A CA 1
ATOM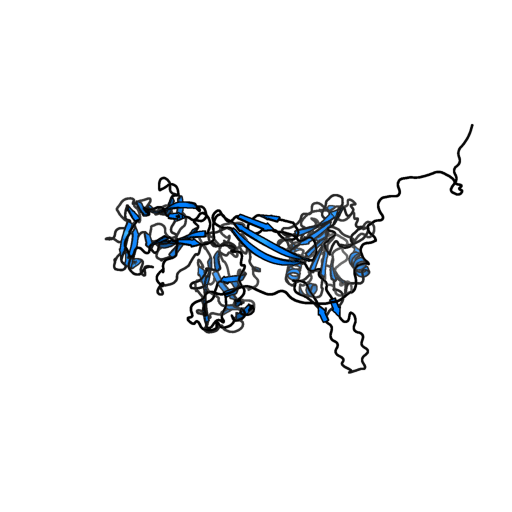 5199 C C . ASP A 1 688 ? 12.691 -15.503 -28.332 1.00 91.25 688 ASP A C 1
ATOM 5201 O O . ASP A 1 688 ? 13.207 -14.400 -28.498 1.00 91.25 688 ASP A O 1
ATOM 5205 N N . GLY A 1 689 ? 12.076 -16.137 -29.329 1.00 84.56 689 GLY A N 1
ATOM 5206 C CA . GLY A 1 689 ? 11.964 -15.582 -30.679 1.00 84.56 689 GLY A CA 1
ATOM 5207 C C . GLY A 1 689 ? 11.076 -14.334 -30.802 1.00 84.56 689 GLY A C 1
ATOM 5208 O O . GLY A 1 689 ? 10.979 -13.797 -31.903 1.00 84.56 689 GLY A O 1
ATOM 5209 N N . ASN A 1 690 ? 10.413 -13.893 -29.726 1.00 84.75 690 ASN A N 1
ATOM 5210 C CA . ASN A 1 690 ? 9.537 -12.716 -29.723 1.00 84.75 690 ASN A CA 1
ATOM 5211 C C . ASN A 1 690 ? 10.169 -11.486 -29.054 1.00 84.75 690 ASN A C 1
ATOM 5213 O O . ASN A 1 690 ? 9.627 -10.388 -29.189 1.00 84.75 690 ASN A O 1
ATOM 5217 N N . HIS A 1 691 ? 11.281 -11.643 -28.329 1.00 87.25 691 HIS A N 1
ATOM 5218 C CA . HIS A 1 691 ? 11.903 -10.539 -27.601 1.00 87.25 691 HIS A CA 1
ATOM 5219 C C . HIS A 1 691 ? 12.940 -9.792 -28.475 1.00 87.25 691 HIS A C 1
ATOM 5221 O O . HIS A 1 691 ? 13.730 -10.439 -29.168 1.00 87.25 691 HIS A O 1
ATOM 5227 N N . PRO A 1 692 ? 12.995 -8.440 -28.459 1.00 87.06 692 PRO A N 1
ATOM 5228 C CA . PRO A 1 692 ? 13.904 -7.669 -29.319 1.00 87.06 692 PRO A CA 1
ATOM 5229 C C . PRO A 1 692 ? 15.395 -8.008 -29.162 1.00 87.06 692 PRO A C 1
ATOM 5231 O O . PRO A 1 692 ? 16.078 -8.165 -30.164 1.00 87.06 692 PRO A O 1
ATOM 5234 N N . ILE A 1 693 ? 15.875 -8.187 -27.926 1.00 87.69 693 ILE A N 1
ATOM 5235 C CA . ILE A 1 693 ? 17.268 -8.580 -27.596 1.00 87.69 693 ILE A CA 1
ATOM 5236 C C . ILE A 1 693 ? 17.661 -9.887 -28.306 1.00 87.69 693 ILE A C 1
ATOM 5238 O O . ILE A 1 693 ? 18.689 -10.005 -28.956 1.00 87.69 693 ILE A O 1
ATOM 5242 N N . THR A 1 694 ? 16.785 -10.886 -28.272 1.00 86.88 694 THR A N 1
ATOM 5243 C CA . THR A 1 694 ? 17.016 -12.192 -28.902 1.00 86.88 694 THR A CA 1
ATOM 5244 C C . THR A 1 694 ? 16.555 -12.242 -30.365 1.00 86.88 694 THR A C 1
ATOM 5246 O O . THR A 1 694 ? 16.489 -13.315 -30.970 1.00 86.88 694 THR A O 1
ATOM 5249 N N . THR A 1 695 ? 16.251 -11.096 -30.984 1.00 83.81 695 THR A N 1
ATOM 5250 C CA . THR A 1 695 ? 15.835 -11.040 -32.388 1.00 83.81 695 THR A CA 1
ATOM 5251 C C . THR A 1 695 ? 17.038 -11.174 -33.314 1.00 83.81 695 THR A C 1
ATOM 5253 O O . THR A 1 695 ? 17.907 -10.314 -33.390 1.00 83.81 695 THR A O 1
ATOM 5256 N N . GLY A 1 696 ? 17.052 -12.256 -34.091 1.00 76.75 696 GLY 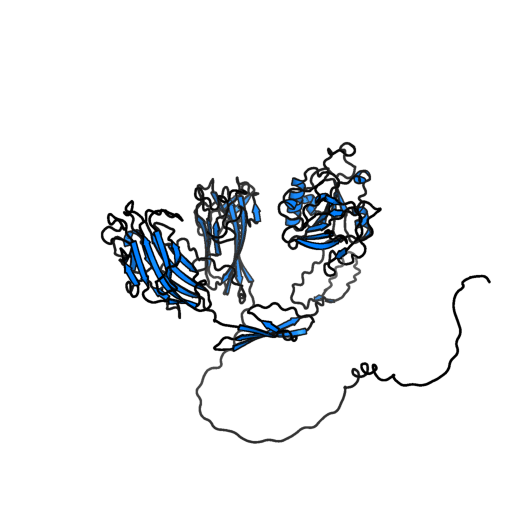A N 1
ATOM 5257 C CA . GLY A 1 696 ? 18.071 -12.502 -35.108 1.00 76.75 696 GLY A CA 1
ATOM 5258 C C . GLY A 1 696 ? 19.275 -13.308 -34.625 1.00 76.75 696 GLY A C 1
ATOM 5259 O O . GLY A 1 696 ? 20.017 -13.775 -35.489 1.00 76.75 696 GLY A O 1
ATOM 5260 N N . ILE A 1 697 ? 19.443 -13.546 -33.316 1.00 83.25 697 ILE A N 1
ATOM 5261 C CA . ILE A 1 697 ? 20.462 -14.482 -32.822 1.00 83.25 697 ILE A CA 1
ATOM 5262 C C . ILE A 1 697 ? 20.110 -15.915 -33.246 1.00 83.25 697 ILE A C 1
ATOM 5264 O O . ILE A 1 697 ? 19.005 -16.406 -33.017 1.00 83.25 697 ILE A O 1
ATOM 5268 N N . THR A 1 698 ? 21.041 -16.580 -33.927 1.00 80.69 698 THR A N 1
ATOM 5269 C CA . THR A 1 698 ? 20.851 -17.947 -34.454 1.00 80.69 698 THR A CA 1
ATOM 5270 C C . THR A 1 698 ? 22.110 -18.807 -34.397 1.00 80.69 698 THR A C 1
ATOM 5272 O O . THR A 1 698 ? 22.000 -20.032 -34.403 1.00 80.69 698 THR A O 1
ATOM 5275 N N . ASP A 1 699 ? 23.284 -18.182 -34.318 1.00 79.31 699 ASP A N 1
ATOM 5276 C CA . ASP A 1 699 ? 24.587 -18.834 -34.200 1.00 79.31 699 ASP A CA 1
ATOM 5277 C C . ASP A 1 699 ? 25.380 -18.099 -33.109 1.00 79.31 699 ASP A C 1
ATOM 5279 O O . ASP A 1 699 ? 25.883 -16.991 -33.316 1.00 79.31 699 ASP A O 1
ATOM 5283 N N . ILE A 1 700 ? 25.381 -18.686 -31.911 1.00 87.62 700 ILE A N 1
ATOM 5284 C CA . ILE A 1 700 ? 26.203 -18.279 -30.770 1.00 87.62 700 ILE A CA 1
ATOM 5285 C C . ILE A 1 700 ? 26.740 -19.563 -30.153 1.00 87.62 700 ILE A C 1
ATOM 5287 O O . ILE A 1 700 ? 25.962 -20.423 -29.744 1.00 87.62 700 ILE A O 1
ATOM 5291 N N . CYS A 1 701 ? 28.054 -19.680 -30.071 1.00 87.62 701 CYS A N 1
ATOM 5292 C CA . CYS A 1 701 ? 28.761 -20.668 -29.279 1.00 87.62 701 CYS A CA 1
ATOM 5293 C C . CYS A 1 701 ? 29.969 -19.987 -28.647 1.00 87.62 701 CYS A C 1
ATOM 5295 O O . CYS A 1 701 ? 30.552 -19.090 -29.258 1.00 87.62 701 CYS A O 1
ATOM 5297 N N . ASP A 1 702 ? 30.321 -20.421 -27.446 1.00 86.81 702 ASP A N 1
ATOM 5298 C CA . ASP A 1 702 ? 31.464 -19.927 -26.684 1.00 86.81 702 ASP A CA 1
ATOM 5299 C C . ASP A 1 702 ? 31.926 -21.021 -25.715 1.00 86.81 702 ASP A C 1
ATOM 5301 O O . ASP A 1 702 ? 31.140 -21.895 -25.326 1.00 86.81 702 ASP A O 1
ATOM 5305 N N . ASP A 1 703 ? 33.184 -20.968 -25.291 1.00 86.38 703 ASP A N 1
ATOM 5306 C CA . ASP A 1 703 ? 33.618 -21.663 -24.086 1.00 86.38 703 ASP A CA 1
ATOM 5307 C C . ASP A 1 703 ? 33.738 -20.739 -22.868 1.00 86.38 703 ASP A C 1
ATOM 5309 O O . ASP A 1 703 ? 33.572 -21.258 -21.768 1.00 86.38 703 ASP A O 1
ATOM 5313 N N . ILE A 1 704 ? 33.880 -19.412 -23.024 1.00 86.19 704 ILE A N 1
ATOM 5314 C CA . ILE A 1 704 ? 33.993 -18.433 -21.928 1.00 86.19 704 ILE A CA 1
ATOM 5315 C C . ILE A 1 704 ? 32.613 -17.927 -21.484 1.00 86.19 704 ILE A C 1
ATOM 5317 O O . ILE A 1 704 ? 32.069 -16.942 -21.984 1.00 86.19 704 ILE A O 1
ATOM 5321 N N . ARG A 1 705 ? 32.035 -18.591 -20.482 1.00 89.12 705 ARG A N 1
ATOM 5322 C CA . ARG A 1 705 ? 30.666 -18.306 -20.018 1.00 89.12 705 ARG A CA 1
ATOM 5323 C C . ARG A 1 705 ? 30.495 -18.463 -18.515 1.00 89.12 705 ARG A C 1
ATOM 5325 O O . ARG A 1 705 ? 31.324 -19.063 -17.834 1.00 89.12 705 ARG A O 1
ATOM 5332 N N . LEU A 1 706 ? 29.392 -17.948 -17.985 1.00 90.50 706 LEU A N 1
ATOM 5333 C CA . LEU A 1 706 ? 29.023 -18.117 -16.581 1.00 90.50 706 LEU A CA 1
ATOM 5334 C C . LEU A 1 706 ? 28.231 -19.421 -16.400 1.00 90.50 706 LEU A C 1
ATOM 5336 O O . LEU A 1 706 ? 27.333 -19.707 -17.188 1.00 90.50 706 LEU A O 1
ATOM 5340 N N . ALA A 1 707 ? 28.530 -20.198 -15.356 1.00 90.69 707 ALA A N 1
ATOM 5341 C CA . ALA A 1 707 ? 27.725 -21.363 -14.975 1.00 90.69 707 ALA A CA 1
ATOM 5342 C C . ALA A 1 707 ? 27.355 -21.343 -13.491 1.00 90.69 707 ALA A C 1
ATOM 5344 O O . ALA A 1 707 ? 28.129 -20.870 -12.654 1.00 90.69 707 ALA A O 1
ATOM 5345 N N . GLY A 1 708 ? 26.170 -21.861 -13.163 1.00 89.75 708 GLY A N 1
ATOM 5346 C CA . GLY A 1 708 ? 25.589 -21.787 -11.823 1.00 89.75 708 GLY A CA 1
ATOM 5347 C C . GLY A 1 708 ? 25.086 -20.390 -11.443 1.00 89.75 708 GLY A C 1
ATOM 5348 O O . GLY A 1 708 ? 24.943 -20.104 -10.253 1.00 89.75 708 GLY A O 1
ATOM 5349 N N . SER A 1 709 ? 24.845 -19.522 -12.431 1.00 91.94 709 SER A N 1
ATOM 5350 C CA . SER A 1 709 ? 24.167 -18.239 -12.217 1.00 91.94 709 SER A CA 1
ATOM 5351 C C . SER A 1 709 ? 22.661 -18.444 -12.037 1.00 91.94 709 SER A C 1
ATOM 5353 O O . SER A 1 709 ? 22.090 -19.433 -12.501 1.00 91.94 709 SER A O 1
ATOM 5355 N N . TYR A 1 710 ? 22.005 -17.520 -11.340 1.00 93.50 710 TYR A N 1
ATOM 5356 C CA . TYR A 1 710 ? 20.559 -17.553 -11.129 1.00 93.50 710 TYR A CA 1
ATOM 5357 C C . TYR A 1 710 ? 19.935 -16.170 -11.322 1.00 93.50 710 TYR A C 1
ATOM 5359 O O . TYR A 1 710 ? 20.606 -15.144 -11.208 1.00 93.50 710 TYR A O 1
ATOM 5367 N N . LEU A 1 711 ? 18.637 -16.158 -11.633 1.00 95.88 711 LEU A N 1
ATOM 5368 C CA . LEU A 1 711 ? 17.859 -14.932 -11.796 1.00 95.88 711 LEU A CA 1
ATOM 5369 C C . LEU A 1 711 ? 17.631 -14.250 -10.444 1.00 95.88 711 LEU A C 1
ATOM 5371 O O . LEU A 1 711 ? 17.264 -14.908 -9.467 1.00 95.88 711 LEU A O 1
ATOM 5375 N N . THR A 1 712 ? 17.789 -12.930 -10.409 1.00 94.00 712 THR A N 1
ATOM 5376 C CA . THR A 1 712 ? 17.323 -12.093 -9.292 1.00 94.00 712 THR A CA 1
ATOM 5377 C C . THR A 1 712 ? 15.790 -11.928 -9.332 1.00 94.00 712 THR A C 1
ATOM 5379 O O . THR A 1 712 ? 15.163 -12.192 -10.366 1.00 94.00 712 THR A O 1
ATOM 5382 N N . PRO A 1 713 ? 15.134 -11.508 -8.233 1.00 91.50 713 PRO A N 1
ATOM 5383 C CA . PRO A 1 713 ? 13.695 -11.243 -8.219 1.00 91.50 713 PRO A CA 1
ATOM 5384 C C . PRO A 1 713 ? 13.269 -10.249 -9.310 1.00 91.50 713 PRO A C 1
ATOM 5386 O O . PRO A 1 713 ? 13.932 -9.239 -9.538 1.00 91.50 713 PRO A O 1
ATOM 5389 N N . GLY A 1 714 ? 12.152 -10.522 -9.991 1.00 89.69 714 GLY A N 1
ATOM 5390 C CA . GLY A 1 714 ? 11.644 -9.682 -11.087 1.00 89.69 714 GLY A CA 1
ATOM 5391 C C . GLY A 1 714 ? 12.373 -9.846 -12.429 1.00 89.69 714 GLY A C 1
ATOM 5392 O O . GLY A 1 714 ? 12.054 -9.133 -13.382 1.00 89.69 714 GLY A O 1
ATOM 5393 N N . SER A 1 715 ? 13.321 -10.776 -12.539 1.00 95.94 715 SER A N 1
ATOM 5394 C CA . SER A 1 715 ? 14.130 -10.977 -13.747 1.00 95.94 715 SER A CA 1
ATOM 5395 C C . SER A 1 715 ? 13.645 -12.150 -14.598 1.00 95.94 715 SER A C 1
ATOM 5397 O O . SER A 1 715 ? 13.155 -13.154 -14.079 1.00 95.94 715 SER A O 1
ATOM 5399 N N . THR A 1 716 ? 13.808 -12.034 -15.916 1.00 95.50 716 THR A N 1
ATOM 5400 C CA . THR A 1 716 ? 13.365 -13.025 -16.907 1.00 95.50 716 THR A CA 1
ATOM 5401 C C . THR A 1 716 ? 14.541 -13.455 -17.780 1.00 95.50 716 THR A C 1
ATOM 5403 O O . THR A 1 716 ? 15.194 -12.616 -18.399 1.00 95.50 716 THR A O 1
ATOM 5406 N N . ALA A 1 717 ? 14.817 -14.759 -17.851 1.00 96.50 717 ALA A N 1
ATOM 5407 C CA . ALA A 1 717 ? 15.786 -15.307 -18.799 1.00 96.50 717 ALA A CA 1
ATOM 5408 C C . ALA A 1 717 ? 15.204 -15.295 -20.221 1.00 96.50 717 ALA A C 1
ATOM 5410 O O . ALA A 1 717 ? 14.084 -15.752 -20.441 1.00 96.50 717 ALA A O 1
ATOM 5411 N N . LEU A 1 718 ? 15.984 -14.794 -21.178 1.00 95.75 718 LEU A N 1
ATOM 5412 C CA . LEU A 1 718 ? 15.616 -14.694 -22.591 1.00 95.75 718 LEU A CA 1
ATOM 5413 C C . LEU A 1 718 ? 16.306 -15.746 -23.459 1.00 95.75 718 LEU A C 1
ATOM 5415 O O . LEU A 1 718 ? 15.756 -16.136 -24.486 1.00 95.75 718 LEU A O 1
ATOM 5419 N N . ALA A 1 719 ? 17.500 -16.198 -23.070 1.00 95.06 719 ALA A N 1
ATOM 5420 C CA . ALA A 1 719 ? 18.250 -17.211 -23.804 1.00 95.06 719 ALA A CA 1
ATOM 5421 C C . ALA A 1 719 ? 19.048 -18.130 -22.873 1.00 95.06 719 ALA A C 1
ATOM 5423 O O . ALA A 1 719 ? 19.475 -17.724 -21.790 1.00 95.06 719 ALA A O 1
ATOM 5424 N N . TYR A 1 720 ? 19.283 -19.354 -23.343 1.00 95.69 720 TYR A N 1
ATOM 5425 C CA . TYR A 1 720 ? 19.997 -20.420 -22.645 1.00 95.69 720 TYR A CA 1
ATOM 5426 C C . TYR A 1 720 ? 21.019 -21.094 -23.560 1.00 95.69 720 TYR A C 1
ATOM 5428 O O . TYR A 1 720 ? 20.771 -21.290 -24.755 1.00 95.69 720 TYR A O 1
ATOM 5436 N N . TRP A 1 721 ? 22.123 -21.528 -22.963 1.00 94.56 721 TRP A N 1
ATOM 5437 C CA . TRP A 1 721 ? 23.079 -22.460 -23.551 1.00 94.56 721 TRP A CA 1
ATOM 5438 C C . TRP A 1 721 ? 22.465 -23.863 -23.726 1.00 94.56 721 TRP A C 1
ATOM 5440 O O . TRP A 1 721 ? 21.457 -24.208 -23.105 1.00 94.56 721 TRP A O 1
ATOM 5450 N N . ASP A 1 722 ? 23.059 -24.695 -24.579 1.00 94.69 722 ASP A N 1
ATOM 5451 C CA . ASP A 1 722 ? 22.595 -26.052 -24.900 1.00 94.69 722 ASP A CA 1
ATOM 5452 C C . ASP A 1 722 ? 22.814 -27.075 -23.772 1.00 94.69 722 ASP A C 1
ATOM 5454 O O . ASP A 1 722 ? 22.186 -28.138 -23.775 1.00 94.69 722 ASP A O 1
ATOM 5458 N N . ASP A 1 723 ? 23.613 -26.726 -22.761 1.00 93.94 723 ASP A N 1
ATOM 5459 C CA . ASP A 1 723 ? 23.704 -27.437 -21.482 1.00 93.94 723 ASP A CA 1
ATOM 5460 C C . ASP A 1 723 ? 22.718 -26.939 -20.405 1.00 93.94 723 ASP A C 1
ATOM 5462 O O . ASP A 1 723 ? 22.617 -27.551 -19.339 1.00 93.94 723 ASP A O 1
ATOM 5466 N N . GLY A 1 724 ? 21.928 -25.902 -20.705 1.00 93.94 724 GLY A N 1
ATOM 5467 C CA . GLY A 1 724 ? 20.851 -25.382 -19.858 1.00 93.94 724 GLY A CA 1
ATOM 5468 C C . GLY A 1 724 ? 21.236 -24.226 -18.930 1.00 93.94 724 GLY A C 1
ATOM 5469 O O . GLY A 1 724 ? 20.365 -23.723 -18.221 1.00 93.94 724 GLY A O 1
ATOM 5470 N N . GLU A 1 725 ? 22.495 -23.782 -18.938 1.00 95.19 725 GLU A N 1
ATOM 5471 C CA . GLU A 1 725 ? 22.910 -22.553 -18.248 1.00 95.19 725 GLU A CA 1
ATOM 5472 C C . GLU A 1 725 ? 22.283 -21.311 -18.915 1.00 95.19 725 GLU A C 1
ATOM 5474 O O . GLU A 1 725 ? 22.001 -21.304 -20.117 1.00 95.19 725 GLU A O 1
ATOM 5479 N N . ILE A 1 726 ? 22.053 -20.240 -18.151 1.00 96.06 726 ILE A N 1
ATOM 5480 C CA . ILE A 1 726 ? 21.491 -18.991 -18.694 1.00 96.06 726 ILE A CA 1
ATOM 5481 C C . ILE A 1 726 ? 22.545 -18.312 -19.585 1.00 96.06 726 ILE A C 1
ATOM 5483 O O . ILE A 1 726 ? 23.709 -18.236 -19.206 1.00 96.06 726 ILE A O 1
ATOM 5487 N N . LEU A 1 727 ? 22.136 -17.807 -20.754 1.00 93.81 727 LEU A N 1
ATOM 5488 C CA . LEU A 1 727 ? 22.962 -16.989 -21.655 1.00 93.81 727 LEU A CA 1
ATOM 5489 C C . LEU A 1 727 ? 22.623 -15.497 -21.519 1.00 93.81 727 LEU A C 1
ATOM 5491 O O . LEU A 1 727 ? 23.525 -14.674 -21.390 1.00 93.81 727 LEU A O 1
ATOM 5495 N N . ALA A 1 728 ? 21.337 -15.143 -21.535 1.00 95.31 728 ALA A N 1
ATOM 5496 C CA . ALA A 1 728 ? 20.891 -13.754 -21.445 1.00 95.31 728 ALA A CA 1
ATOM 5497 C C . ALA A 1 728 ? 19.627 -13.628 -20.590 1.00 95.31 728 ALA A C 1
ATOM 5499 O O . ALA A 1 728 ? 18.728 -14.469 -20.678 1.00 95.31 728 ALA A O 1
ATOM 5500 N N . ALA A 1 729 ? 19.541 -12.563 -19.795 1.00 96.81 729 ALA A N 1
ATOM 5501 C CA . ALA A 1 729 ? 18.380 -12.236 -18.972 1.00 96.81 729 ALA A CA 1
ATOM 5502 C C . ALA A 1 729 ? 18.156 -10.721 -18.878 1.00 96.81 729 ALA A C 1
ATOM 5504 O O . ALA A 1 7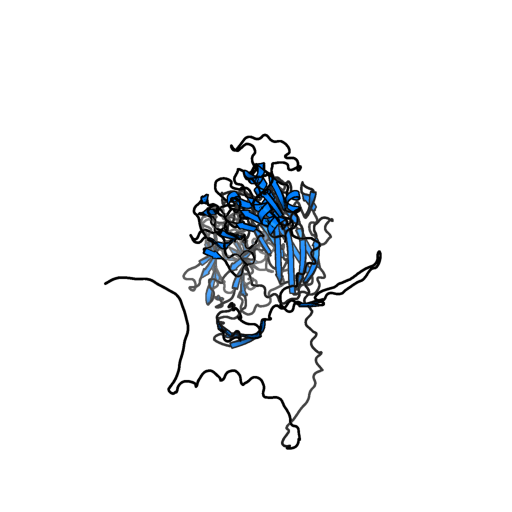29 ? 19.089 -9.936 -19.030 1.00 96.81 729 ALA A O 1
ATOM 5505 N N . ILE A 1 730 ? 16.922 -10.319 -18.587 1.00 96.25 730 ILE A N 1
ATOM 5506 C CA . ILE A 1 730 ? 16.522 -8.925 -18.357 1.00 96.25 730 ILE A CA 1
ATOM 5507 C C . ILE A 1 730 ? 15.934 -8.742 -16.969 1.00 96.25 730 ILE A C 1
ATOM 5509 O O . ILE A 1 730 ? 15.328 -9.662 -16.414 1.00 96.25 730 ILE A O 1
ATOM 5513 N N . LYS A 1 731 ? 16.067 -7.531 -16.433 1.00 94.44 731 LYS A N 1
ATOM 5514 C CA . LYS A 1 731 ? 15.323 -7.088 -15.258 1.00 94.44 731 LYS A CA 1
ATOM 5515 C C . LYS A 1 731 ? 14.000 -6.507 -15.760 1.00 94.44 731 LYS A C 1
ATOM 5517 O O . LYS A 1 731 ? 14.004 -5.533 -16.499 1.00 94.44 731 LYS A O 1
ATOM 5522 N N . SER A 1 732 ? 12.858 -7.110 -15.425 1.00 85.56 732 SER A N 1
ATOM 5523 C CA . SER A 1 732 ? 11.595 -6.804 -16.135 1.00 85.56 732 SER A CA 1
ATOM 5524 C C . SER A 1 732 ? 11.050 -5.391 -15.861 1.00 85.56 732 SER A C 1
ATOM 5526 O O . SER A 1 732 ? 10.150 -4.940 -16.563 1.00 85.56 732 SER A O 1
ATOM 5528 N N . ASN A 1 733 ? 11.579 -4.708 -14.841 1.00 84.06 733 ASN A N 1
ATOM 5529 C CA . ASN A 1 733 ? 11.187 -3.368 -14.406 1.00 84.06 733 ASN A CA 1
ATOM 5530 C C . ASN A 1 733 ? 12.313 -2.317 -14.493 1.00 84.06 733 ASN A C 1
ATOM 5532 O O . ASN A 1 733 ? 12.071 -1.177 -14.112 1.00 84.06 733 ASN A O 1
ATOM 5536 N N . LEU A 1 734 ? 13.520 -2.671 -14.957 1.00 91.44 734 LEU A N 1
ATOM 5537 C CA . LEU A 1 734 ? 14.656 -1.744 -15.080 1.00 91.44 734 LEU A CA 1
ATOM 5538 C C . LEU A 1 734 ? 15.344 -1.902 -16.448 1.00 91.44 734 LEU A C 1
ATOM 5540 O O . LEU A 1 734 ? 15.351 -3.000 -17.002 1.00 91.44 734 LEU A O 1
ATOM 5544 N N . PRO A 1 735 ? 15.984 -0.850 -16.989 1.00 93.69 735 PRO A N 1
ATOM 5545 C CA . PRO A 1 735 ? 16.738 -0.890 -18.246 1.00 93.69 735 PRO A CA 1
ATOM 5546 C C . PRO A 1 735 ? 18.093 -1.628 -18.119 1.00 93.69 735 PRO A C 1
ATOM 5548 O O . PRO A 1 735 ? 19.140 -1.102 -18.502 1.00 93.69 735 PRO A O 1
ATOM 5551 N N . VAL A 1 736 ? 18.084 -2.853 -17.574 1.00 97.00 736 VAL A N 1
ATOM 5552 C CA . VAL A 1 736 ? 19.285 -3.655 -17.294 1.00 97.00 736 VAL A CA 1
ATOM 5553 C C . VAL A 1 736 ? 19.216 -5.035 -17.953 1.00 97.00 736 VAL A C 1
ATOM 5555 O O . VAL A 1 736 ? 18.266 -5.799 -17.754 1.00 97.00 736 VAL A O 1
ATOM 5558 N N . VAL A 1 737 ? 20.268 -5.371 -18.704 1.00 96.56 737 VAL A N 1
ATOM 5559 C CA . VAL A 1 737 ? 20.462 -6.666 -19.378 1.00 96.56 737 VAL A CA 1
ATOM 5560 C C . VAL A 1 737 ? 21.680 -7.375 -18.787 1.00 96.56 737 VAL A C 1
ATOM 5562 O O . VAL A 1 737 ? 22.737 -6.770 -18.633 1.00 96.56 737 VAL A O 1
ATOM 5565 N N . GLY A 1 738 ? 21.549 -8.663 -18.476 1.00 95.12 738 GLY A N 1
ATOM 5566 C CA . GLY A 1 738 ? 22.645 -9.524 -18.036 1.00 95.12 738 GLY A CA 1
ATOM 5567 C C . GLY A 1 738 ? 23.039 -10.511 -19.129 1.00 95.12 738 GLY A C 1
ATOM 5568 O O . GLY A 1 738 ? 22.183 -11.261 -19.599 1.00 95.12 738 GLY A O 1
ATOM 5569 N N . ILE A 1 739 ? 24.320 -10.538 -19.505 1.00 93.00 739 ILE A N 1
ATOM 5570 C CA . ILE A 1 739 ? 24.875 -11.447 -20.520 1.00 93.00 739 ILE A CA 1
ATOM 5571 C C . ILE A 1 739 ? 25.919 -12.364 -19.870 1.00 93.00 739 ILE A C 1
ATOM 5573 O O . ILE A 1 739 ? 27.012 -11.950 -19.491 1.00 93.00 739 ILE A O 1
ATOM 5577 N N . ALA A 1 740 ? 25.596 -13.647 -19.759 1.00 92.69 740 ALA A N 1
ATOM 5578 C CA . ALA A 1 740 ? 26.392 -14.681 -19.099 1.00 92.69 740 ALA A CA 1
ATOM 5579 C C . ALA A 1 740 ? 27.498 -15.275 -20.005 1.00 92.69 740 ALA A C 1
ATOM 5581 O O . ALA A 1 740 ? 27.773 -16.475 -19.957 1.00 92.69 740 ALA A O 1
ATOM 5582 N N . ALA A 1 741 ? 28.124 -14.437 -20.834 1.00 88.19 741 ALA A N 1
ATOM 5583 C CA . ALA A 1 741 ? 29.113 -14.807 -21.849 1.00 88.19 741 ALA A CA 1
ATOM 5584 C C . ALA A 1 741 ? 30.173 -13.706 -22.032 1.00 88.19 741 ALA A C 1
ATOM 5586 O O . ALA A 1 741 ? 29.917 -12.561 -21.639 1.00 88.19 741 ALA A O 1
ATOM 5587 N N . TYR A 1 742 ? 31.318 -14.007 -22.661 1.00 83.06 742 TYR A N 1
ATOM 5588 C CA . TYR A 1 742 ? 32.317 -12.988 -22.997 1.00 83.06 742 TYR A CA 1
ATOM 5589 C C . TYR A 1 742 ? 32.935 -13.149 -24.402 1.00 83.06 742 TYR A C 1
ATOM 5591 O O . TYR A 1 742 ? 33.858 -13.941 -24.584 1.00 83.06 742 TYR A O 1
ATOM 5599 N N . PRO A 1 743 ? 32.572 -12.293 -25.380 1.00 74.75 743 PRO A N 1
ATOM 5600 C CA . PRO A 1 743 ? 33.036 -12.410 -26.768 1.00 74.75 743 PRO A CA 1
ATOM 5601 C C . PRO A 1 743 ? 34.505 -11.989 -26.988 1.00 74.75 743 PRO A C 1
ATOM 5603 O O . PRO A 1 743 ? 34.942 -11.848 -28.131 1.00 74.75 743 PRO A O 1
ATOM 5606 N N . GLY A 1 744 ? 35.273 -11.704 -25.928 1.00 61.06 744 GLY A N 1
ATOM 5607 C CA . GLY A 1 744 ? 36.582 -11.059 -26.048 1.00 61.06 744 GLY A CA 1
ATOM 5608 C C . GLY A 1 744 ? 37.699 -11.943 -26.607 1.00 61.06 744 GLY A C 1
ATOM 5609 O O . GLY A 1 744 ? 38.620 -11.437 -27.251 1.00 61.06 744 GLY A O 1
ATOM 5610 N N . TYR A 1 745 ? 37.623 -13.265 -26.428 1.00 62.50 745 TYR A N 1
ATOM 5611 C CA . TYR A 1 745 ? 38.633 -14.177 -26.965 1.00 62.50 745 TYR A CA 1
ATOM 5612 C C . TYR A 1 745 ? 38.246 -14.649 -28.375 1.00 62.50 745 TYR A C 1
ATOM 5614 O O . TYR A 1 745 ? 37.584 -15.664 -28.563 1.00 62.50 745 TYR A O 1
ATOM 5622 N N . TYR A 1 746 ? 38.702 -13.887 -29.377 1.00 52.59 746 TYR A N 1
ATOM 5623 C CA . TYR A 1 746 ? 38.416 -13.984 -30.825 1.00 52.59 746 TYR A CA 1
ATOM 5624 C C . TYR A 1 746 ? 38.465 -15.370 -31.519 1.00 52.59 746 TYR A C 1
ATOM 5626 O O . TYR A 1 746 ? 38.219 -15.436 -32.725 1.00 52.59 746 TYR A O 1
ATOM 5634 N N . TYR A 1 747 ? 38.847 -16.451 -30.838 1.00 55.53 747 TYR A N 1
ATOM 5635 C CA . TYR A 1 747 ? 39.047 -17.770 -31.444 1.00 55.53 747 TYR A CA 1
ATOM 5636 C C . TYR A 1 747 ? 37.856 -18.724 -31.298 1.00 55.53 747 TYR A C 1
ATOM 5638 O O . TYR A 1 747 ? 37.694 -19.575 -32.175 1.00 55.53 747 TYR A O 1
ATOM 5646 N N . ASP A 1 748 ? 37.029 -18.562 -30.260 1.00 65.31 748 ASP A N 1
ATOM 5647 C CA . ASP A 1 748 ? 36.013 -19.557 -29.884 1.00 65.31 748 ASP A CA 1
ATOM 5648 C C . ASP A 1 748 ? 34.566 -19.006 -29.896 1.00 65.31 748 ASP A C 1
ATOM 5650 O O . ASP A 1 748 ? 33.625 -19.786 -30.053 1.00 65.31 748 ASP A O 1
ATOM 5654 N N . TRP A 1 749 ? 34.382 -17.675 -29.883 1.00 75.81 749 TRP A N 1
ATOM 5655 C CA . TRP A 1 749 ? 33.084 -17.014 -30.102 1.00 75.81 749 TRP A CA 1
ATOM 5656 C C . TRP A 1 749 ? 32.586 -17.177 -31.552 1.00 75.81 749 TRP A C 1
ATOM 5658 O O . TRP A 1 749 ? 33.194 -16.645 -32.486 1.00 75.81 749 TRP A O 1
ATOM 5668 N N . SER A 1 750 ? 31.467 -17.882 -31.770 1.00 71.19 750 SER A N 1
ATOM 5669 C CA . SER A 1 750 ? 31.028 -18.243 -33.135 1.00 71.19 750 SER A CA 1
ATOM 5670 C C . SER A 1 750 ? 30.296 -17.147 -33.918 1.00 71.19 750 SER A C 1
ATOM 5672 O O . SER A 1 750 ? 30.292 -17.205 -35.151 1.00 71.19 750 SER A O 1
ATOM 5674 N N . GLY A 1 751 ? 29.666 -16.163 -33.261 1.00 67.06 751 GLY A N 1
ATOM 5675 C CA . GLY A 1 751 ? 28.684 -15.328 -33.960 1.00 67.06 751 GLY A CA 1
ATOM 5676 C C . GLY A 1 751 ? 28.161 -14.094 -33.229 1.00 67.06 751 GLY A C 1
ATOM 5677 O O . GLY A 1 751 ? 28.901 -13.130 -33.034 1.00 67.06 751 GLY A O 1
ATOM 5678 N N . GLN A 1 752 ? 26.852 -14.050 -32.983 1.00 75.75 752 GLN A N 1
ATOM 5679 C CA . GLN A 1 752 ? 26.071 -12.821 -32.738 1.00 75.75 752 GLN A CA 1
ATOM 5680 C C . GLN A 1 752 ? 25.984 -12.453 -31.246 1.00 75.75 752 GLN A C 1
ATOM 5682 O O . GLN A 1 752 ? 25.993 -13.350 -30.415 1.00 75.75 752 GLN A O 1
ATOM 5687 N N . LEU A 1 753 ? 25.849 -11.171 -30.890 1.00 76.25 753 LEU A N 1
ATOM 5688 C CA . LEU A 1 753 ? 25.509 -10.756 -29.516 1.00 76.25 753 LEU A CA 1
ATOM 5689 C C . LEU A 1 753 ? 23.983 -10.556 -29.363 1.00 76.25 753 LEU A C 1
ATOM 5691 O O . LEU A 1 753 ? 23.385 -10.014 -30.296 1.00 76.25 753 LEU A O 1
ATOM 5695 N N . PRO A 1 754 ? 23.368 -10.984 -28.238 1.00 69.12 754 PRO A N 1
ATOM 5696 C CA . PRO A 1 754 ? 22.024 -10.563 -27.820 1.00 69.12 754 PRO A CA 1
ATOM 5697 C C . PRO A 1 754 ? 21.989 -9.094 -27.356 1.00 69.12 754 PRO A C 1
ATOM 5699 O O . PRO A 1 754 ? 22.978 -8.672 -26.714 1.00 69.12 754 PRO A O 1
#

pLDDT: mean 73.26, std 21.38, range [22.42, 97.75]

Secondary structure (DSSP, 8-state):
------------------------SS--SSSSSS---------------------------PPPPPPPPPPP--EEEEEEE-SSS---TTBSS--EEE-TTS-EEEEEESS--EEEEEESPPS-SEEEEEEEEEEEE--BTT-TTT---EEEEEETTS-EEEEEE-B----S-GGG-B-TTSPTTS--B-TTTT-SEES-SSSSSEEEEEEEEEEE---SEEEEEEEEES---TTTEEEEEEEEEEEEE-S--------------PPPP---PPPP---TT-EEE-STT-STTEEE-TTEEEEETTSTTGGGGPSPSSSSEEEEESBTTTTB---SS--EEEEEESS-EE--SSS-EEEEEEEEEESSS-S-TT-SS-EEEEEEESSTTSS-EEEEE---BSS-EEEEEE-GGGTTSEEEEEEEEE--SSSSTTS-EEEEEEEEEEE----SS-EEEEE-SSS-EEESSS------S-EEEEEEEEEE-SS-EEEEEEEEEE-----EEESS-------TT-------EEE--SSS-------SS-SPPEEEEE--GGGGSS--HHHHHHHTT-----EEEEE-B-TTSSS--------SS-PPSSPPPHHHHTTSSEEEE--SS-BSSHHHHHHHHHHHHHTT-EEEEEHHHHSTTT---SHHHHTT-SSEE--EEE-S-EEEEEE-TTSSTTSS----EESSEEES-EEPTTEEEEEEETTS-EEEEEETTSSEEEE-B-TTSTTT--S---

Sequence (754 aa):
MNNQTTSTANESSPQPSSHAVWGLLIGLIFLLAYALWSFARVPAAAAQKLAAPLAPLAATDAPEEPAANPPAAINEVIYSQDFSTPPGPEWSNPLTDTTPFGDPFLGQFSSETTTLSLSNLPTHTAVTLNFSFYALNTWDGINPNYGPDLFEVLVQGGPTLLYSTFSIWDTLDTLWWQTYPDTYPGGIYAGNTGASQIGGQGYYYSAIYDFSFTFFHNENNISIDFSAYGLQEITDESWGIDNVAIEISNEPTDIPITSITAINNSPTPLGEATHLSAIANGYATNFEAGLGEWQATGLWNLLTDSSPCAAAALPVPSETHVVYYGQTTTCNFATGATTTGTLTLLNPITLPGVGTPILSLWSYEQTECGGGINCGYDHRYIEISTDNGASWITLGEGYQENIWYQLTFDLSPYLGNDILLRFRFDSVDDIANEYLGWLIDDVEISQGGVGSGISYAWAFGDGATGNGQNPSHVYPAVGTYTATVTASNTINSLTATTTVDIFETHISVFPTSLEATLSQGEIQSHTLTISNSGASDLVWQIPSGGAPDVLLLHADWDSEYGDSPLQSYLSAYGDLGSIGLFDARDPSGGGSALAGGDKGNGQIAGTPSLSTLLSYDVVVVWSYEYFQDPYGLGDVLADYVDAGGRVIVMMYALDSYAQLFGRFMDQDYTPLRGGSPNYNFACLGSADGNHPITTGITDICDDIRLAGSYLTPGSTALAYWDDGEILAAIKSNLPVVGIAAYPGYYYDWSGQLP

Foldseek 3Di:
DDDDDDDDDDDDDDDDDDDDDDPDDPPPPPPDPDDDDDDDDDDDDDDDDDDDDDDDDDDDDDDDDPDDDDDDKDKDFPDKFQVPDFDDPQKPQRDWDAFPVGRIFRDQFFQDKIKGKDFQADFFFKKKKKWKKKKAAFQQAQQPVQDQKWKWKDKVVDATQATWGAGLDQDPDQNSFIQPVHHPPHDTHGHPVQFPDWDDRPGPTMTMHIDMDMDTDGDRMIMMMIGIPSGDPSNRTGITMGGIIMIGIHDDDPDDPDDPDDRWDDDDDDDDDDDDDDDVQKDKDQCPVHLVQKDKDWQWDKFWCPQPLCVLAPPDPDDTIWIFRDDSVLLWNQPQKKTKMKTKGQFWRFAAQDFWKKKKKKKEFDAPPAQDDDDPFKWKFWWKDLPNPPDIDTQDTDGDYSYITMDMGTPRVVHRTTMMIMIMITGNTNPPRSTNGMIIGIIMIDGGDDDPAWWKKKDFQQRDIDTDDDDDDDDPDFDKGKIKIWTDGPPDIDIDIDIDGRHDFDWDKPPPDDDDDDDVPDDDDDDMDIDTPDDDDPPDDPPPDAQFEEEEEEADDCVVVVDFPVLVVVVVVVRHDHYHYADQADCVFDPDNPDDDPPPPPHDHHADALVRQVVGQEYEDAHPHAGNCLAVNQQSVVVNQVVVHAYEYEQRCAEPHHHRHHCCQPVQVAQKHYFHWFQQKWWWQDFACPDPQCPPDDTWIGRGFGAPMDTDPQKDQGTATNVGGGQKIDNNPTNYIYGGGDCRPVPGTTDDGD